Protein 4URF (pdb70)

Nearest PDB structures (foldseek):
  4ure-assembly1_A  TM=1.002E+00  e=5.667E-50  Aromatoleum aromaticum EbN1
  8y83-assembly1_A  TM=9.907E-01  e=4.179E-36  Sphingobacterium siyangense
  5x8h-assembly1_C  TM=9.917E-01  e=5.007E-36  Chryseobacterium sp. CA49
  6ixm-assembly1_B  TM=9.926E-01  e=5.843E-34  Chryseobacterium sp. CA49
  8y83-assembly1_B  TM=9.894E-01  e=8.908E-34  Sphingobacterium siyangense

Foldseek 3Di:
DQQALAEEEFEQCLFFLNLLLQLVCQVNHYAYEFEYQDPVSRVVSVVVSVVVPGHYDYAYDQLLDLVSLVVSQVVSCVRRNAHAEYELEDADQFFQAAPVGQDPVRLCVRLSRLAVSLVSNVVSNLVRQLVPQEHEYEYEAAVLLVDNDHRRPSNSVRSVNSLVVQQVVCVVCVVSHYAYEYEHEYAEPGDVLVPDDPVVQQVSLVLALQSHHHYSNLRSVVSSCRRGCVVRVDHSYYHYSYNCNVVD/DQQALAEEEEEQCLFFLNLLLQLLCQVNHYEYEFEYQDPVSSVVSVCVSVVVPGHYDYAYDQLLDLVSLVVSLVVSCVRRNAHAEYELEDADQFFQAAPVGQDPVRLCVRLSRLAVSLVSNVVSRQVRQLVPQEHEYEYEAAVLLVDNDHRRPSNSVSSVNSLVVQQVVCVVCVVRHYAYEYEHEYAEPTPVLVPDDPVVQQVSLVLALQSHHHYSNLRSVVSSCRRGPVVVVDHSYYHYPYNCNPVD

Organism: Aromatoleum aromaticum (strain DSM 19018 / LMG 30748 / EbN1) (NCBI:txid76114)

Sequence (496 aa):
MLLEGKKTALLVTGAGNGIGRTIALTYAAEGANVVVSSDISDEWGRRETLALIEGKGGKAVFQHADTAHPEDHDELLIAAAKRAFGRLDIACNNAGISGEEFTPTAETTDAQWQRVIGINLSGVFYGVRAQIRAMLETGGGAIVNISSIAGQIGIEGITPYTAAKHGVVGLLTKTTVAWEYGSSKGIRINSSVGPAFINTTLVVQNVPLEETRRRQLEQQMMHALRRRLGETEEVANLVAWLSSDDKASFVTGSYYYAVDGGYLARMLLEGKTALLVTGAGNGIGRTIALLTYAAEGANVVVSSDISDEWGRETLALIEGKGGKAVFQHADTAHPEDHDELLIAAAKRAFGRLDIACNNAGISGEFFTPTAETTDAQWQRVIGINLSGVFYGVRAQIRAMLETGGGAIVNISSIAGQIGIEGITPYTAAKHGVVGLLTKTTVAWEYGSSKGIIRINSSVGPAFINTTLVQNVPLEETRRRQLEQQMHALRRRLGETEEVANLVAWLSSDDKASFVTGSYYYAVDGGYLAR

CATH classification: 3.40.50.720

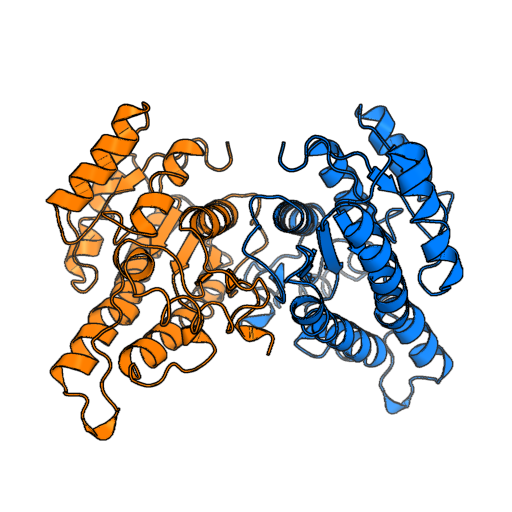Radius of gyration: 22.65 Å; Cα contacts (8 Å, |Δi|>4): 1320; chains: 2; bounding box: 52×59×63 Å

Structure (mmCIF, N/CA/C/O backbone):
data_4URF
#
_entry.id   4URF
#
_cell.length_a   121.500
_cell.length_b   55.100
_cell.length_c   86.300
_cell.angle_alpha   90.00
_cell.angle_beta   134.40
_cell.angle_gamma   90.00
#
_symmetry.space_group_name_H-M   'C 1 2 1'
#
loop_
_entity.id
_entity.type
_entity.pdbx_description
1 polymer 'CYCLOHEXANOL DEHYDROGENASE'
2 non-polymer NICOTINAMIDE-ADENINE-DINUCLEOTIDE
3 non-polymer 'ACETATE ION'
4 non-polymer 3-PYRIDINIUM-1-YLPROPANE-1-SULFONATE
5 non-polymer 'MAGNESIUM ION'
6 non-polymer 'BICARBONATE ION'
7 water water
#
loop_
_atom_site.group_PDB
_atom_site.id
_atom_site.type_symbol
_atom_site.label_atom_id
_atom_site.label_alt_id
_atom_site.label_comp_id
_atom_site.label_asym_id
_atom_site.label_entity_id
_atom_site.label_seq_id
_atom_site.pdbx_PDB_ins_code
_atom_site.Cartn_x
_atom_site.Cartn_y
_atom_site.Cartn_z
_atom_site.occupancy
_atom_site.B_iso_or_equiv
_atom_site.auth_seq_id
_atom_site.auth_comp_id
_atom_site.auth_asym_id
_atom_site.auth_atom_id
_atom_site.pdbx_PDB_model_num
ATOM 1 N N . MET A 1 1 ? -3.061 2.818 25.471 1.00 30.17 1 MET A N 1
ATOM 2 C CA . MET A 1 1 ? -2.241 2.937 24.268 1.00 22.18 1 MET A CA 1
ATOM 3 C C . MET A 1 1 ? -1.108 3.911 24.512 1.00 17.18 1 MET A C 1
ATOM 4 O O . MET A 1 1 ? -1.346 5.058 24.886 1.00 29.64 1 MET A O 1
ATOM 9 N N . LEU A 1 2 ? 0.084 3.492 24.298 1.00 11.60 2 LEU A N 1
ATOM 10 C CA . LEU A 1 2 ? 1.247 4.278 24.497 1.00 11.76 2 LEU A CA 1
ATOM 11 C C . LEU A 1 2 ? 1.448 5.296 23.399 1.00 9.90 2 LEU A C 1
ATOM 12 O O . LEU A 1 2 ? 2.079 6.288 23.683 1.00 10.69 2 LEU A O 1
ATOM 17 N N . LEU A 1 3 ? 1.018 5.005 22.154 1.00 8.10 3 LEU A N 1
ATOM 18 C CA . LEU A 1 3 ? 1.483 5.703 20.995 1.00 7.49 3 LEU A CA 1
ATOM 19 C C . LEU A 1 3 ? 0.325 6.228 20.134 1.00 7.76 3 LEU A C 1
ATOM 20 O O . LEU A 1 3 ? 0.496 6.439 18.933 1.00 8.77 3 LEU A O 1
ATOM 25 N N . GLU A 1 4 ? -0.816 6.491 20.759 1.00 8.60 4 GLU A N 1
ATOM 26 C CA . GLU A 1 4 ? -2.021 6.826 19.972 1.00 9.84 4 GLU A CA 1
ATOM 27 C C . GLU A 1 4 ? -1.763 8.056 19.072 1.00 10.17 4 GLU A C 1
ATOM 28 O O . GLU A 1 4 ? -1.395 9.071 19.579 1.00 11.96 4 GLU A O 1
ATOM 34 N N . GLY A 1 5 ? -1.995 7.906 17.772 1.00 10.72 5 GLY A N 1
ATOM 35 C CA . GLY A 1 5 ? -1.936 9.040 16.892 1.00 12.22 5 GLY A CA 1
ATOM 36 C C . GLY A 1 5 ? -0.556 9.386 16.405 1.00 10.80 5 GLY A C 1
ATOM 37 O O . GLY A 1 5 ? -0.445 10.310 15.585 1.00 14.35 5 GLY A O 1
ATOM 38 N N A LYS A 1 6 ? 0.469 8.710 16.868 0.50 8.55 6 LYS A N 1
ATOM 39 N N B LYS A 1 6 ? 0.483 8.721 16.898 0.50 8.10 6 LYS A N 1
ATOM 40 C CA A LYS A 1 6 ? 1.824 8.967 16.396 0.50 9.02 6 LYS A CA 1
ATOM 41 C CA B LYS A 1 6 ? 1.883 8.923 16.457 0.50 8.36 6 LYS A CA 1
ATOM 42 C C A LYS A 1 6 ? 2.108 8.132 15.149 0.50 8.39 6 LYS A C 1
ATOM 43 C C B LYS A 1 6 ? 2.183 8.105 15.197 0.50 7.37 6 LYS A C 1
ATOM 44 O O A LYS A 1 6 ? 1.478 7.094 14.920 0.50 11.56 6 LYS A O 1
ATOM 45 O O B LYS A 1 6 ? 1.750 6.979 15.076 0.50 10.34 6 LYS A O 1
ATOM 56 N N . THR A 1 7 ? 2.994 8.671 14.321 1.00 7.14 7 THR A N 1
ATOM 57 C CA . THR A 1 7 ? 3.461 7.989 13.147 1.00 7.90 7 THR A CA 1
ATOM 58 C C . THR A 1 7 ? 4.840 7.414 13.342 1.00 7.80 7 THR A C 1
ATOM 59 O O . THR A 1 7 ? 5.770 8.152 13.669 1.00 7.27 7 THR A O 1
ATOM 63 N N . ALA A 1 8 ? 4.969 6.107 13.143 1.00 6.85 8 ALA A N 1
ATOM 64 C CA . ALA A 1 8 ? 6.187 5.367 13.429 1.00 7.29 8 ALA A CA 1
ATOM 65 C C . ALA A 1 8 ? 6.661 4.563 12.233 1.00 7.56 8 ALA A C 1
ATOM 66 O O . ALA A 1 8 ? 5.890 3.798 11.660 1.00 12.90 8 ALA A O 1
ATOM 68 N N A LEU A 1 9 ? 7.947 4.701 11.857 0.50 6.56 9 LEU A N 1
ATOM 69 N N B LEU A 1 9 ? 7.950 4.691 11.939 0.50 6.79 9 LEU A N 1
ATOM 70 C CA A LEU A 1 9 ? 8.527 3.802 10.845 0.50 6.68 9 LEU A CA 1
ATOM 71 C CA B LEU A 1 9 ? 8.620 3.937 10.901 0.50 5.69 9 LEU A CA 1
ATOM 72 C C A LEU A 1 9 ? 9.409 2.775 11.477 0.50 6.10 9 LEU A C 1
ATOM 73 C C B LEU A 1 9 ? 9.333 2.735 11.577 0.50 6.21 9 LEU A C 1
ATOM 74 O O A LEU A 1 9 ? 10.127 3.083 12.473 0.50 5.51 9 LEU A O 1
ATOM 75 O O B LEU A 1 9 ? 9.856 2.882 12.742 0.50 4.93 9 LEU A O 1
ATOM 84 N N . VAL A 1 10 ? 9.431 1.607 10.907 1.00 5.94 10 VAL A N 1
ATOM 85 C CA . VAL A 1 10 ? 10.261 0.483 11.335 1.00 5.76 10 VAL A CA 1
ATOM 86 C C . VAL A 1 10 ? 11.029 -0.031 10.134 1.00 6.12 10 VAL A C 1
ATOM 87 O O . VAL A 1 10 ? 10.415 -0.352 9.096 1.00 6.94 10 VAL A O 1
ATOM 91 N N . THR A 1 11 ? 12.356 -0.133 10.246 1.00 5.38 11 THR A N 1
ATOM 92 C CA . THR A 1 11 ? 13.177 -0.759 9.236 1.00 5.76 11 THR A CA 1
ATOM 93 C C . THR A 1 11 ? 13.265 -2.250 9.539 1.00 5.64 11 THR A C 1
ATOM 94 O O . THR A 1 11 ? 13.240 -2.675 10.709 1.00 5.75 11 THR A O 1
ATOM 98 N N . GLY A 1 12 ? 13.465 -3.084 8.518 1.00 5.76 12 GLY A N 1
ATOM 99 C CA . GLY A 1 12 ? 13.579 -4.505 8.750 1.00 6.42 12 GLY A CA 1
ATOM 100 C C . GLY A 1 12 ? 12.372 -5.096 9.455 1.00 5.88 12 GLY A C 1
ATOM 101 O O . GLY A 1 12 ? 12.477 -6.040 10.250 1.00 6.57 12 GLY A O 1
ATOM 102 N N . ALA A 1 13 ? 11.167 -4.611 9.116 1.00 6.03 13 ALA A N 1
ATOM 103 C CA . ALA A 1 13 ? 9.941 -4.998 9.755 1.00 6.53 13 ALA A CA 1
ATOM 104 C C . ALA A 1 13 ? 9.287 -6.239 9.197 1.00 6.28 13 ALA A C 1
ATOM 105 O O . ALA A 1 13 ? 8.178 -6.616 9.623 1.00 6.51 13 ALA A O 1
ATOM 107 N N . GLY A 1 14 ? 9.927 -6.886 8.234 1.00 6.13 14 GLY A N 1
ATOM 108 C CA . GLY A 1 14 ? 9.335 -8.081 7.597 1.00 5.80 14 GLY A CA 1
ATOM 109 C C . GLY A 1 14 ? 9.394 -9.346 8.408 1.00 6.37 14 GLY A C 1
ATOM 110 O O . GLY A 1 14 ? 8.633 -10.275 8.096 1.00 7.23 14 GLY A O 1
ATOM 111 N N . ASN A 1 15 ? 10.273 -9.426 9.427 1.00 6.04 15 ASN A N 1
ATOM 112 C CA . ASN A 1 15 ? 10.549 -10.679 10.069 1.00 6.49 15 ASN A CA 1
ATOM 113 C C . ASN A 1 15 ? 11.061 -10.370 11.491 1.00 5.64 15 ASN A C 1
ATOM 114 O O . ASN A 1 15 ? 11.511 -9.260 11.762 1.00 5.92 15 ASN A O 1
ATOM 119 N N . GLY A 1 16 ? 11.054 -11.374 12.350 1.00 5.61 16 GLY A N 1
ATOM 120 C CA . GLY A 1 16 ? 11.806 -11.323 13.608 1.00 5.95 16 GLY A CA 1
ATOM 121 C C . GLY A 1 16 ? 11.400 -10.203 14.487 1.00 5.47 16 GLY A C 1
ATOM 122 O O . GLY A 1 16 ? 10.176 -9.883 14.654 1.00 5.66 16 GLY A O 1
ATOM 123 N N . ILE A 1 17 ? 12.371 -9.592 15.170 1.00 5.63 17 ILE A N 1
ATOM 124 C CA . ILE A 1 17 ? 12.098 -8.522 16.113 1.00 5.29 17 ILE A CA 1
ATOM 125 C C . ILE A 1 17 ? 11.395 -7.338 15.433 1.00 5.48 17 ILE A C 1
ATOM 126 O O . ILE A 1 17 ? 10.468 -6.781 16.052 1.00 5.72 17 ILE A O 1
ATOM 131 N N . GLY A 1 18 ? 11.813 -6.982 14.232 1.00 4.92 18 GLY A N 1
ATOM 132 C CA . GLY A 1 18 ? 11.201 -5.863 13.573 1.00 5.30 18 GLY A CA 1
ATOM 133 C C . GLY A 1 18 ? 9.727 -6.030 13.300 1.00 5.52 18 GLY A C 1
ATOM 134 O O . GLY A 1 18 ? 8.924 -5.098 13.415 1.00 5.39 18 GLY A O 1
ATOM 135 N N . ARG A 1 19 ? 9.325 -7.249 12.881 1.00 5.65 19 ARG A N 1
ATOM 136 C CA . ARG A 1 19 ? 7.905 -7.528 12.733 1.00 6.14 19 ARG A CA 1
ATOM 137 C C . ARG A 1 19 ? 7.164 -7.303 14.018 1.00 5.90 19 ARG A C 1
ATOM 138 O O . ARG A 1 19 ? 6.119 -6.641 14.063 1.00 6.01 19 ARG A O 1
ATOM 146 N N . THR A 1 20 ? 7.709 -7.827 15.122 1.00 5.25 20 THR A N 1
ATOM 147 C CA . THR A 1 20 ? 7.032 -7.683 16.406 1.00 5.50 20 THR A CA 1
ATOM 148 C C . THR A 1 20 ? 6.999 -6.201 16.855 1.00 5.61 20 THR A C 1
ATOM 149 O O . THR A 1 20 ? 5.989 -5.744 17.394 1.00 5.84 20 THR A O 1
ATOM 153 N N . ILE A 1 21 ? 8.065 -5.450 16.575 1.00 5.28 21 ILE A N 1
ATOM 154 C CA . ILE A 1 21 ? 8.031 -4.015 16.868 1.00 5.13 21 ILE A CA 1
ATOM 155 C C . ILE A 1 21 ? 6.919 -3.315 16.089 1.00 5.10 21 ILE A C 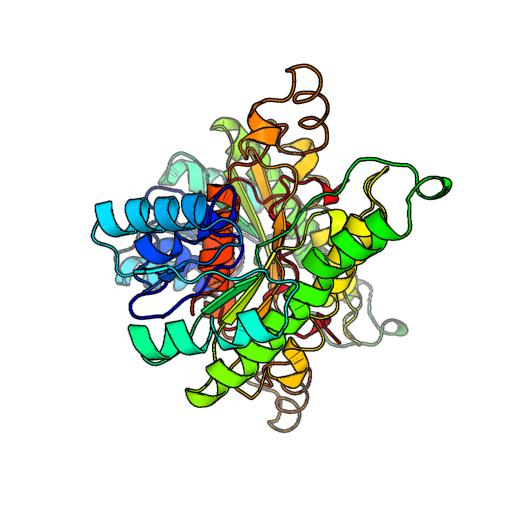1
ATOM 156 O O . ILE A 1 21 ? 6.171 -2.534 16.646 1.00 5.62 21 ILE A O 1
ATOM 161 N N . ALA A 1 22 ? 6.835 -3.609 14.794 1.00 5.51 22 ALA A N 1
ATOM 162 C CA . ALA A 1 22 ? 5.785 -2.983 13.999 1.00 5.41 22 ALA A CA 1
ATOM 163 C C . ALA A 1 22 ? 4.372 -3.339 14.533 1.00 5.64 22 ALA A C 1
ATOM 164 O O . ALA A 1 22 ? 3.517 -2.461 14.609 1.00 6.15 22 ALA A O 1
ATOM 166 N N . LEU A 1 23 ? 4.153 -4.598 14.861 1.00 5.75 23 LEU A N 1
ATOM 167 C CA . LEU A 1 23 ? 2.855 -5.005 15.389 1.00 6.12 23 LEU A CA 1
ATOM 168 C C . LEU A 1 23 ? 2.578 -4.335 16.712 1.00 6.13 23 LEU A C 1
ATOM 169 O O . LEU A 1 23 ? 1.432 -3.963 16.981 1.00 7.41 23 LEU A O 1
ATOM 174 N N . THR A 1 24 ? 3.583 -4.223 17.569 1.00 5.52 24 THR A N 1
ATOM 175 C CA . THR A 1 24 ? 3.416 -3.599 18.870 1.00 5.84 24 THR A CA 1
ATOM 176 C C . THR A 1 24 ? 3.140 -2.117 18.719 1.00 5.78 24 THR A C 1
ATOM 177 O O . THR A 1 24 ? 2.248 -1.583 19.387 1.00 6.82 24 THR A O 1
ATOM 181 N N . TYR A 1 25 ? 3.900 -1.444 17.867 1.00 5.54 25 TYR A N 1
ATOM 182 C CA . TYR A 1 25 ? 3.600 -0.047 17.570 1.00 6.07 25 TYR A CA 1
ATOM 183 C C . TYR A 1 25 ? 2.128 0.133 17.172 1.00 6.09 25 TYR A C 1
ATOM 184 O O . TYR A 1 25 ? 1.437 1.017 17.688 1.00 6.50 25 TYR A O 1
ATOM 193 N N . ALA A 1 26 ? 1.644 -0.721 16.253 1.00 6.43 26 ALA A N 1
ATOM 194 C CA . ALA A 1 26 ? 0.256 -0.606 15.831 1.00 6.84 26 ALA A CA 1
ATOM 195 C C . ALA A 1 26 ? -0.693 -0.879 16.934 1.00 7.97 26 ALA A C 1
ATOM 196 O O . ALA A 1 26 ? -1.711 -0.180 17.092 1.00 8.79 26 ALA A O 1
ATOM 198 N N . ALA A 1 27 ? -0.413 -1.890 17.758 1.00 7.79 27 ALA A N 1
ATOM 199 C CA . ALA A 1 27 ? -1.303 -2.211 18.867 1.00 8.96 27 ALA A CA 1
ATOM 200 C C . ALA A 1 27 ? -1.379 -1.097 19.899 1.00 8.97 27 ALA A C 1
ATOM 201 O O . ALA A 1 27 ? -2.397 -0.934 20.579 1.00 10.42 27 ALA A O 1
ATOM 203 N N . GLU A 1 28 ? -0.328 -0.334 19.996 1.00 7.22 28 GLU A N 1
ATOM 204 C CA . GLU A 1 28 ? -0.226 0.860 20.868 1.00 7.94 28 GLU A CA 1
ATOM 205 C C . GLU A 1 28 ? -0.800 2.112 20.218 1.00 7.95 28 GLU A C 1
ATOM 206 O O . GLU A 1 28 ? -0.706 3.193 20.818 1.00 8.87 28 GLU A O 1
ATOM 212 N N . GLY A 1 29 ? -1.389 1.992 19.045 1.00 7.19 29 GLY A N 1
ATOM 213 C CA . GLY A 1 29 ? -2.126 3.071 18.448 1.00 8.32 29 GLY A CA 1
ATOM 214 C C . GLY A 1 29 ? -1.395 3.884 17.423 1.00 7.64 29 GLY A C 1
ATOM 215 O O . GLY A 1 29 ? -1.955 4.872 16.906 1.00 8.80 29 GLY A O 1
ATOM 216 N N . ALA A 1 30 ? -0.160 3.518 17.090 1.00 6.70 30 ALA A N 1
ATOM 217 C CA . ALA A 1 30 ? 0.590 4.247 16.108 1.00 6.74 30 ALA A CA 1
ATOM 218 C C . ALA A 1 30 ? 0.129 3.931 14.689 1.00 7.46 30 ALA A C 1
ATOM 219 O O . ALA A 1 30 ? -0.280 2.833 14.377 1.00 9.60 30 ALA A O 1
ATOM 221 N N . ASN A 1 31 ? 0.284 4.905 13.821 1.00 8.00 31 ASN A N 1
ATOM 222 C CA . ASN A 1 31 ? 0.253 4.702 12.377 1.00 8.64 31 ASN A CA 1
ATOM 223 C C . ASN A 1 31 ? 1.637 4.196 11.967 1.00 8.62 31 ASN A C 1
ATOM 224 O O . ASN A 1 31 ? 2.588 4.813 12.276 1.00 15.87 31 ASN A O 1
ATOM 229 N N . VAL A 1 32 ? 1.725 3.030 11.329 1.00 7.73 32 VAL A N 1
ATOM 230 C CA . VAL A 1 32 ? 3.038 2.397 11.095 1.00 7.18 32 VAL A CA 1
ATOM 231 C C . VAL A 1 32 ? 3.407 2.429 9.627 1.00 6.83 32 VAL A C 1
ATOM 232 O O . VAL A 1 32 ? 2.636 2.020 8.762 1.00 8.90 32 VAL A O 1
ATOM 236 N N . VAL A 1 33 ? 4.629 2.874 9.364 1.00 7.39 33 VAL A N 1
ATOM 237 C CA . VAL A 1 33 ? 5.260 2.751 8.082 1.00 6.80 33 VAL A CA 1
ATOM 238 C C . VAL A 1 33 ? 6.170 1.538 8.162 1.00 6.69 33 VAL A C 1
ATOM 239 O O . VAL A 1 33 ? 7.256 1.575 8.776 1.00 6.81 33 VAL A O 1
ATOM 243 N N . VAL A 1 34 ? 5.696 0.421 7.624 1.00 6.38 34 VAL A N 1
ATOM 244 C CA . VAL A 1 34 ? 6.434 -0.840 7.551 1.00 6.23 34 VAL A CA 1
ATOM 245 C C . VAL A 1 34 ? 7.441 -0.745 6.449 1.00 6.09 34 VAL A C 1
ATOM 246 O O . VAL A 1 34 ? 7.049 -0.387 5.310 1.00 7.49 34 VAL A O 1
ATOM 250 N N A SER A 1 35 ? 8.719 -1.056 6.665 0.50 5.47 35 SER A N 1
ATOM 251 N N B SER A 1 35 ? 8.658 -1.211 6.666 0.50 6.84 35 SER A N 1
ATOM 252 C CA A SER A 1 35 ? 9.675 -1.169 5.560 0.50 5.85 35 SER A CA 1
ATOM 253 C CA B SER A 1 35 ? 9.622 -1.231 5.611 0.50 7.59 35 SER A CA 1
ATOM 254 C C A SER A 1 35 ? 10.543 -2.396 5.736 0.50 5.92 35 SER A C 1
ATOM 255 C C B SER A 1 35 ? 10.505 -2.458 5.749 0.50 6.82 35 SER A C 1
ATOM 256 O O A SER A 1 35 ? 10.809 -2.823 6.869 0.50 5.85 35 SER A O 1
ATOM 257 O O B SER A 1 35 ? 10.690 -2.992 6.860 0.50 7.58 35 SER A O 1
ATOM 262 N N . ASP A 1 36 ? 11.021 -2.945 4.618 1.00 6.69 36 ASP A N 1
ATOM 263 C CA . ASP A 1 36 ? 11.935 -4.081 4.617 1.00 6.23 36 ASP A CA 1
ATOM 264 C C . ASP A 1 36 ? 12.605 -4.068 3.245 1.00 6.65 36 ASP A C 1
ATOM 265 O O . ASP A 1 36 ? 12.063 -3.528 2.287 1.00 7.54 36 ASP A O 1
ATOM 270 N N . ILE A 1 37 ? 13.708 -4.811 3.150 1.00 6.97 37 ILE A N 1
ATOM 271 C CA . ILE A 1 37 ? 14.327 -5.126 1.866 1.00 7.90 37 ILE A CA 1
ATOM 272 C C . ILE A 1 37 ? 13.500 -6.178 1.129 1.00 7.37 37 ILE A C 1
ATOM 273 O O . ILE A 1 37 ? 13.552 -6.233 -0.112 1.00 9.31 37 ILE A O 1
ATOM 278 N N . SER A 1 38 ? 12.809 -7.055 1.892 1.00 8.12 38 SER A N 1
ATOM 279 C CA . SER A 1 38 ? 11.913 -8.088 1.339 1.00 8.10 38 SER A CA 1
ATOM 280 C C . SER A 1 38 ? 10.504 -7.574 1.259 1.00 8.43 38 SER A C 1
ATOM 281 O O . SER A 1 38 ? 9.842 -7.415 2.280 1.00 8.64 38 SER A O 1
ATOM 284 N N . ASP A 1 39 ? 10.033 -7.297 0.034 1.00 9.09 39 ASP A N 1
ATOM 285 C CA . ASP A 1 39 ? 8.666 -6.806 -0.097 1.00 9.50 39 ASP A CA 1
ATOM 286 C C . ASP A 1 39 ? 7.667 -7.860 0.283 1.00 8.46 39 ASP A C 1
ATOM 287 O O . ASP A 1 39 ? 6.597 -7.523 0.760 1.00 9.01 39 ASP A O 1
ATOM 292 N N . GLU A 1 40 ? 7.965 -9.103 0.000 1.00 8.68 40 GLU A N 1
ATOM 293 C CA . GLU A 1 40 ? 7.020 -10.176 0.386 1.00 8.41 40 GLU A CA 1
ATOM 294 C C . GLU A 1 40 ? 6.809 -10.216 1.875 1.00 7.31 40 GLU A C 1
ATOM 295 O O . GLU A 1 40 ? 5.679 -10.262 2.401 1.00 8.26 40 GLU A O 1
ATOM 301 N N . TRP A 1 41 ? 7.910 -10.235 2.627 1.00 6.99 41 TRP A N 1
ATOM 302 C CA . TRP A 1 41 ? 7.813 -10.220 4.082 1.00 6.46 41 TRP A CA 1
ATOM 303 C C . TRP A 1 41 ? 7.204 -8.922 4.606 1.00 6.61 41 TRP A C 1
ATOM 304 O O . TRP A 1 41 ? 6.344 -8.946 5.524 1.00 6.60 41 TRP A O 1
ATOM 315 N N . GLY A 1 42 ? 7.633 -7.797 4.056 1.00 6.74 42 GLY A N 1
ATOM 316 C CA . GLY A 1 42 ? 7.077 -6.523 4.524 1.00 6.76 42 GLY A CA 1
ATOM 317 C C . GLY A 1 42 ? 5.605 -6.334 4.274 1.00 6.05 42 GLY A C 1
ATOM 318 O O . GLY A 1 42 ? 4.911 -5.855 5.111 1.00 6.84 42 GLY A O 1
ATOM 319 N N A ARG A 1 43 ? 5.174 -6.783 3.081 0.50 6.56 43 ARG A N 1
ATOM 320 N N B ARG A 1 43 ? 5.116 -6.740 3.110 0.50 6.49 43 ARG A N 1
ATOM 321 C CA A ARG A 1 43 ? 3.753 -6.783 2.738 0.50 5.92 43 ARG A CA 1
ATOM 322 C CA B ARG A 1 43 ? 3.683 -6.610 2.904 0.50 7.21 43 ARG A CA 1
ATOM 323 C C A ARG A 1 43 ? 2.949 -7.608 3.708 0.50 6.10 43 ARG A C 1
ATOM 324 C C B ARG A 1 43 ? 2.902 -7.608 3.731 0.50 6.67 43 ARG A C 1
ATOM 325 O O A ARG A 1 43 ? 1.810 -7.249 4.070 0.50 6.58 43 ARG A O 1
ATOM 326 O O B ARG A 1 43 ? 1.719 -7.351 4.032 0.50 6.80 43 ARG A O 1
ATOM 341 N N . GLU A 1 44 ? 3.503 -8.754 4.114 1.00 6.33 44 GLU A N 1
ATOM 342 C CA . GLU A 1 44 ? 2.795 -9.589 5.062 1.00 6.67 44 GLU A CA 1
ATOM 343 C C . GLU A 1 44 ? 2.720 -8.940 6.454 1.00 6.41 44 GLU A C 1
ATOM 344 O O . GLU A 1 44 ? 1.708 -9.063 7.151 1.00 7.27 44 GLU A O 1
ATOM 350 N N . THR A 1 45 ? 3.787 -8.235 6.868 1.00 6.08 45 THR A N 1
ATOM 351 C CA . THR A 1 45 ? 3.683 -7.478 8.123 1.00 6.14 45 THR A CA 1
ATOM 352 C C . THR A 1 45 ? 2.579 -6.450 8.037 1.00 6.28 45 THR A C 1
ATOM 353 O O . THR A 1 45 ? 1.802 -6.287 8.954 1.00 6.75 45 THR A O 1
ATOM 357 N N . LEU A 1 46 ? 2.515 -5.737 6.906 1.00 6.07 46 LEU A N 1
ATOM 358 C CA . LEU A 1 46 ? 1.410 -4.767 6.683 1.00 6.91 46 LEU A CA 1
ATOM 359 C C . LEU A 1 46 ? 0.067 -5.444 6.802 1.00 6.88 46 LEU A C 1
ATOM 360 O O . LEU A 1 46 ? -0.825 -4.954 7.501 1.00 7.47 46 LEU A O 1
ATOM 365 N N . ALA A 1 47 ? -0.106 -6.590 6.158 1.00 7.55 47 ALA A N 1
ATOM 366 C CA . ALA A 1 47 ? -1.391 -7.275 6.173 1.00 8.30 47 ALA A CA 1
ATOM 367 C C . ALA A 1 47 ? -1.745 -7.773 7.564 1.00 8.20 47 ALA A C 1
ATOM 368 O O . ALA A 1 47 ? -2.938 -7.733 7.976 1.00 9.12 47 ALA A O 1
ATOM 370 N N . LEU A 1 48 ? -0.759 -8.198 8.325 1.00 7.60 48 LEU A N 1
ATOM 371 C CA . LEU A 1 48 ? -0.954 -8.569 9.704 1.00 8.11 48 LEU A CA 1
ATOM 372 C C . LEU A 1 48 ? -1.518 -7.398 10.519 1.00 7.72 48 LEU A C 1
ATOM 373 O O . LEU A 1 48 ? -2.514 -7.534 11.252 1.00 9.32 48 LEU A O 1
ATOM 378 N N . ILE A 1 49 ? -0.903 -6.223 10.355 1.00 7.32 49 ILE A N 1
ATOM 379 C CA . ILE A 1 49 ? -1.388 -5.049 11.066 1.00 7.48 49 ILE A CA 1
ATOM 380 C C . ILE A 1 49 ? -2.775 -4.725 10.664 1.00 8.77 49 ILE A C 1
ATOM 381 O O . ILE A 1 49 ? -3.645 -4.461 11.505 1.00 10.68 49 ILE A O 1
ATOM 386 N N . GLU A 1 50 ? -3.048 -4.660 9.354 1.00 9.16 50 GLU A N 1
ATOM 387 C CA . GLU A 1 50 ? -4.360 -4.294 8.900 1.00 10.50 50 GLU A CA 1
ATOM 388 C C . GLU A 1 50 ? -5.437 -5.277 9.336 1.00 10.36 50 GLU A C 1
ATOM 389 O O . GLU A 1 50 ? -6.567 -4.836 9.667 1.00 15.78 50 GLU A O 1
ATOM 395 N N . GLY A 1 51 ? -5.086 -6.559 9.385 1.00 10.81 51 GLY A N 1
ATOM 396 C CA . GLY A 1 51 ? -6.080 -7.612 9.793 1.00 12.25 51 GLY A CA 1
ATOM 397 C C . GLY A 1 51 ? -6.437 -7.609 11.257 1.00 12.70 51 GLY A C 1
ATOM 398 O O . GLY A 1 51 ? -7.478 -8.111 11.650 1.00 14.63 51 GLY A O 1
ATOM 399 N N . LYS A 1 52 ? -5.613 -6.915 12.045 1.00 13.77 52 LYS A N 1
ATOM 400 C CA . LYS A 1 52 ? -5.767 -6.700 13.479 1.00 17.70 52 LYS A CA 1
ATOM 401 C C . LYS A 1 52 ? -6.390 -5.292 13.712 1.00 21.90 52 LYS A C 1
ATOM 402 O O . LYS A 1 52 ? -6.572 -4.853 14.838 1.00 29.65 52 LYS A O 1
ATOM 408 N N . GLY A 1 53 ? -6.778 -4.599 12.661 1.00 19.36 53 GLY A N 1
ATOM 409 C CA . GLY A 1 53 ? -7.403 -3.305 12.794 1.00 20.98 53 GLY A CA 1
ATOM 410 C C . GLY A 1 53 ? -6.531 -2.091 12.871 1.00 19.66 53 GLY A C 1
ATOM 411 O O . GLY A 1 53 ? -6.995 -0.951 13.156 1.00 26.75 53 GLY A O 1
ATOM 412 N N . GLY A 1 54 ? -5.220 -2.277 12.624 1.00 15.72 54 GLY A N 1
ATOM 413 C CA . GLY A 1 54 ? -4.300 -1.138 12.692 1.00 15.42 54 GLY A CA 1
ATOM 414 C C . GLY A 1 54 ? -4.155 -0.369 11.390 1.00 15.45 54 GLY A C 1
ATOM 415 O O . GLY A 1 54 ? -4.681 -0.752 10.343 1.00 16.49 54 GLY A O 1
ATOM 416 N N . LYS A 1 55 ? -3.492 0.788 11.501 1.00 17.33 55 LYS A N 1
ATOM 417 C CA . LYS A 1 55 ? -3.291 1.735 10.392 1.00 16.14 55 LYS A CA 1
ATOM 418 C C . LYS A 1 55 ? -1.814 1.674 9.962 1.00 13.15 55 LYS A C 1
ATOM 419 O O . LYS A 1 55 ? -0.912 1.897 10.795 1.00 13.87 55 LYS A O 1
ATOM 425 N N . ALA A 1 56 ? -1.595 1.400 8.709 1.00 11.69 56 ALA A N 1
ATOM 426 C CA . ALA A 1 56 ? -0.202 1.212 8.247 1.00 9.91 56 ALA A CA 1
ATOM 427 C C . ALA A 1 56 ? -0.094 1.277 6.729 1.00 8.27 56 ALA A C 1
ATOM 428 O O . ALA A 1 56 ? -1.093 1.144 5.986 1.00 10.62 56 ALA A O 1
ATOM 430 N N . VAL A 1 57 ? 1.138 1.451 6.228 1.00 7.77 57 VAL A N 1
ATOM 431 C CA . VAL A 1 57 ? 1.502 1.356 4.838 1.00 8.71 57 VAL A CA 1
ATOM 432 C C . VAL A 1 57 ? 2.830 0.605 4.762 1.00 7.93 57 VAL A C 1
ATOM 433 O O . VAL A 1 57 ? 3.542 0.483 5.780 1.00 9.41 57 VAL A O 1
ATOM 437 N N . PHE A 1 58 ? 3.185 0.132 3.583 1.00 8.32 58 PHE A N 1
ATOM 438 C CA . PHE A 1 58 ? 4.483 -0.481 3.323 1.00 8.09 58 PHE A CA 1
ATOM 439 C C . PHE A 1 58 ? 5.262 0.356 2.350 1.00 8.65 58 PHE A C 1
ATOM 440 O O . PHE A 1 58 ? 4.706 0.799 1.326 1.00 10.12 58 PHE A O 1
ATOM 448 N N . GLN A 1 59 ? 6.562 0.461 2.588 1.00 7.40 59 GLN A N 1
ATOM 449 C CA . GLN A 1 59 ? 7.490 1.033 1.628 1.00 7.86 59 GLN A CA 1
ATOM 450 C C . GLN A 1 59 ? 8.775 0.243 1.635 1.00 7.93 59 GLN A C 1
ATOM 451 O O . GLN A 1 59 ? 9.403 0.056 2.686 1.00 8.32 59 GLN A O 1
ATOM 457 N N . HIS A 1 60 ? 9.209 -0.221 0.467 1.00 8.42 60 HIS A N 1
ATOM 458 C CA . HIS A 1 60 ? 10.495 -0.852 0.338 1.00 8.32 60 HIS A CA 1
ATOM 459 C C . HIS A 1 60 ? 11.645 -0.007 0.801 1.00 7.73 60 HIS A C 1
ATOM 460 O O . HIS A 1 60 ? 11.727 1.154 0.450 1.00 9.32 60 HIS A O 1
ATOM 467 N N . ALA A 1 61 ? 12.588 -0.612 1.501 1.00 7.60 61 ALA A N 1
ATOM 468 C CA . ALA A 1 61 ? 13.838 0.029 1.704 1.00 7.83 61 ALA A CA 1
ATOM 469 C C . ALA A 1 61 ? 14.936 -0.933 2.081 1.00 8.04 61 ALA A C 1
ATOM 470 O O . ALA A 1 61 ? 14.796 -1.706 3.040 1.00 8.73 61 ALA A O 1
ATOM 472 N N . ASP A 1 62 ? 16.049 -0.844 1.335 1.00 8.07 62 ASP A N 1
ATOM 473 C CA . ASP A 1 62 ? 17.345 -1.430 1.701 1.00 7.92 62 ASP A CA 1
ATOM 474 C C . ASP A 1 62 ? 18.063 -0.372 2.511 1.00 7.60 62 ASP A C 1
ATOM 475 O O . ASP A 1 62 ? 18.418 0.663 1.978 1.00 8.49 62 ASP A O 1
ATOM 480 N N . THR A 1 63 ? 18.231 -0.607 3.823 1.00 6.57 63 THR A N 1
ATOM 481 C CA . THR A 1 63 ? 18.788 0.444 4.641 1.00 6.60 63 THR A CA 1
ATOM 482 C C . THR A 1 63 ? 20.214 0.846 4.281 1.00 7.52 63 THR A C 1
ATOM 483 O O . THR A 1 63 ? 20.671 1.916 4.671 1.00 7.56 63 THR A O 1
ATOM 487 N N . ALA A 1 64 ? 20.932 -0.015 3.587 1.00 7.54 64 ALA A N 1
ATOM 488 C CA . ALA A 1 64 ? 22.288 0.265 3.153 1.00 9.06 64 ALA A CA 1
ATOM 489 C C . ALA A 1 64 ? 22.342 1.345 2.058 1.00 9.59 64 ALA A C 1
ATOM 490 O O . ALA A 1 64 ? 23.440 1.804 1.718 1.00 11.45 64 ALA A O 1
ATOM 492 N N . HIS A 1 65 ? 21.228 1.636 1.407 1.00 11.38 65 HIS A N 1
ATOM 493 C CA . HIS A 1 65 ? 21.155 2.566 0.275 1.00 14.14 65 HIS A CA 1
ATOM 494 C C . HIS A 1 65 ? 20.559 3.898 0.760 1.00 13.47 65 HIS A C 1
ATOM 495 O O . HIS A 1 65 ? 19.379 3.976 1.110 1.00 12.91 65 HIS A O 1
ATOM 502 N N . PRO A 1 66 ? 21.387 4.969 0.839 1.00 15.03 66 PRO A N 1
ATOM 503 C CA . PRO A 1 66 ? 20.848 6.249 1.292 1.00 20.32 66 PRO A CA 1
ATOM 504 C C . PRO A 1 66 ? 19.568 6.718 0.625 1.00 18.84 66 PRO A C 1
ATOM 505 O O . PRO A 1 66 ? 18.676 7.191 1.341 1.00 21.81 66 PRO A O 1
ATOM 509 N N . GLU A 1 67 ? 19.441 6.540 -0.693 1.00 17.19 67 GLU A N 1
ATOM 510 C CA . GLU A 1 67 ? 18.272 7.005 -1.405 1.00 17.91 67 GLU A CA 1
ATOM 511 C C . GLU A 1 67 ? 16.993 6.337 -0.922 1.00 14.90 67 GLU A C 1
ATOM 512 O O . GLU A 1 67 ? 15.916 6.977 -0.914 1.00 17.74 67 GLU A O 1
ATOM 518 N N . ASP A 1 68 ? 17.083 5.109 -0.440 1.00 11.36 68 ASP A N 1
ATOM 519 C CA . ASP A 1 68 ? 15.893 4.420 0.064 1.00 10.87 68 ASP A CA 1
ATOM 520 C C . ASP A 1 68 ? 15.305 5.105 1.279 1.00 9.99 68 ASP A C 1
ATOM 521 O O . ASP A 1 68 ? 14.077 5.077 1.465 1.00 10.31 68 ASP A O 1
ATOM 526 N N . HIS A 1 69 ? 16.143 5.695 2.103 1.00 8.91 69 HIS A N 1
ATOM 527 C CA . HIS A 1 69 ? 15.648 6.409 3.272 1.00 8.63 69 HIS A CA 1
ATOM 528 C C . HIS A 1 69 ? 14.780 7.605 2.911 1.00 9.39 69 HIS A C 1
ATOM 529 O O . HIS A 1 69 ? 13.874 7.930 3.598 1.00 10.43 69 HIS A O 1
ATOM 536 N N . ASP A 1 70 ? 15.163 8.304 1.851 1.00 10.90 70 ASP A N 1
ATOM 537 C CA . ASP A 1 70 ? 14.321 9.425 1.340 1.00 11.59 70 ASP A CA 1
ATOM 538 C C . ASP A 1 70 ? 12.938 8.980 0.994 1.00 11.46 70 ASP A C 1
ATOM 539 O O . ASP A 1 70 ? 11.961 9.644 1.266 1.00 12.41 70 ASP A O 1
ATOM 544 N N . GLU A 1 71 ? 12.888 7.800 0.374 1.00 11.95 71 GLU A N 1
ATOM 545 C CA . GLU A 1 71 ? 11.624 7.245 -0.046 1.00 13.58 71 GLU A CA 1
ATOM 546 C C . GLU A 1 71 ? 10.782 6.859 1.163 1.00 11.40 71 GLU A C 1
ATOM 547 O O . GLU A 1 71 ? 9.564 6.992 1.182 1.00 12.24 71 GLU A O 1
ATOM 553 N N A LEU A 1 72 ? 11.427 6.344 2.238 0.50 10.77 72 LEU A N 1
ATOM 554 N N B LEU A 1 72 ? 11.457 6.441 2.180 0.50 11.82 72 LEU A N 1
ATOM 555 C CA A LEU A 1 72 ? 10.715 6.082 3.530 0.50 10.37 72 LEU A CA 1
ATOM 556 C CA B LEU A 1 72 ? 10.789 5.991 3.313 0.50 11.41 72 LEU A CA 1
ATOM 557 C C A LEU A 1 72 ? 10.092 7.325 4.075 0.50 9.71 72 LEU A C 1
ATOM 558 C C B LEU A 1 72 ? 10.191 7.224 4.137 0.50 11.54 72 LEU A C 1
ATOM 559 O O A LEU A 1 72 ? 8.913 7.340 4.420 0.50 11.23 72 LEU A O 1
ATOM 560 O O B LEU A 1 72 ? 9.055 7.164 4.670 0.50 11.70 72 LEU A O 1
ATOM 569 N N . ILE A 1 73 ? 10.916 8.352 4.178 1.00 9.41 73 ILE A N 1
ATOM 570 C CA . ILE A 1 73 ? 10.407 9.570 4.775 1.00 10.57 73 ILE A CA 1
ATOM 571 C C . ILE A 1 73 ? 9.258 10.070 3.909 1.00 10.77 73 ILE A C 1
ATOM 572 O O . ILE A 1 73 ? 8.222 10.510 4.447 1.00 10.80 73 ILE A O 1
ATOM 577 N N . ALA A 1 74 ? 9.439 10.081 2.597 1.00 9.61 74 ALA A N 1
ATOM 578 C CA . ALA A 1 74 ? 8.354 10.572 1.736 1.00 10.39 74 ALA A CA 1
ATOM 579 C C . ALA A 1 74 ? 7.090 9.759 1.927 1.00 10.23 74 ALA A C 1
ATOM 580 O O . ALA A 1 74 ? 5.984 10.333 1.936 1.00 11.59 74 ALA A O 1
ATOM 582 N N . ALA A 1 75 ? 7.202 8.471 2.116 1.00 10.18 75 ALA A N 1
ATOM 583 C CA . ALA A 1 75 ? 6.046 7.604 2.297 1.00 11.29 75 ALA A CA 1
ATOM 584 C C . ALA A 1 75 ? 5.361 7.941 3.601 1.00 11.04 75 ALA A C 1
ATOM 585 O O . ALA A 1 75 ? 4.154 7.893 3.649 1.00 11.36 75 ALA A O 1
ATOM 587 N N . ALA A 1 76 ? 6.134 8.159 4.654 1.00 10.07 76 ALA A N 1
ATOM 588 C CA . ALA A 1 76 ? 5.574 8.548 5.929 1.00 11.16 76 ALA A CA 1
ATOM 589 C C . ALA A 1 76 ? 4.746 9.814 5.801 1.00 11.80 76 ALA A C 1
ATOM 590 O O . ALA A 1 76 ? 3.612 9.937 6.358 1.00 11.28 76 ALA A O 1
ATOM 592 N N . LYS A 1 77 ? 5.340 10.824 5.169 1.00 11.39 77 LYS A N 1
ATOM 593 C CA . LYS A 1 77 ? 4.624 12.073 5.040 1.00 12.32 77 LYS A CA 1
ATOM 594 C C . LYS A 1 77 ? 3.396 11.963 4.158 1.00 11.81 77 LYS A C 1
ATOM 595 O O . LYS A 1 77 ? 2.390 12.583 4.430 1.00 12.32 77 LYS A O 1
ATOM 601 N N . ARG A 1 78 ? 3.510 11.195 3.073 1.00 11.05 78 ARG A N 1
ATOM 602 C CA . ARG A 1 78 ? 2.396 11.053 2.172 1.00 10.56 78 ARG A CA 1
ATOM 603 C C . ARG A 1 78 ? 1.229 10.387 2.854 1.00 10.63 78 ARG A C 1
ATOM 604 O O . ARG A 1 78 ? 0.081 10.818 2.691 1.00 12.55 78 ARG A O 1
ATOM 612 N N . ALA A 1 79 ? 1.478 9.339 3.612 1.00 9.21 79 ALA A N 1
ATOM 613 C CA . ALA A 1 79 ? 0.358 8.616 4.291 1.00 9.65 79 ALA A CA 1
ATOM 614 C C . ALA A 1 79 ? -0.191 9.342 5.504 1.00 9.85 79 ALA A C 1
ATOM 615 O O . ALA A 1 79 ? -1.395 9.347 5.718 1.00 13.20 79 ALA A O 1
ATOM 617 N N . PHE A 1 80 ? 0.706 9.869 6.333 1.00 9.67 80 PHE A N 1
ATOM 618 C CA . PHE A 1 80 ? 0.441 10.280 7.674 1.00 10.41 80 PHE A CA 1
ATOM 619 C C . PHE A 1 80 ? 0.853 11.697 8.040 1.00 11.44 80 PHE A C 1
ATOM 620 O O . PHE A 1 80 ? 0.690 12.093 9.172 1.00 19.96 80 PHE A O 1
ATOM 628 N N . GLY A 1 81 ? 1.448 12.413 7.129 1.00 10.85 81 GLY A N 1
ATOM 629 C CA . GLY A 1 81 ? 1.742 13.825 7.346 1.00 13.19 81 GLY A CA 1
ATOM 630 C C . GLY A 1 81 ? 2.994 14.225 8.028 1.00 9.63 81 GLY A C 1
ATOM 631 O O . GLY A 1 81 ? 3.501 15.251 7.770 1.00 12.08 81 GLY A O 1
ATOM 632 N N . ARG A 1 82 ? 3.515 13.392 8.930 1.00 10.65 82 ARG A N 1
ATOM 633 C CA . ARG A 1 82 ? 4.688 13.693 9.720 1.00 9.01 82 ARG A CA 1
ATOM 634 C C . ARG A 1 82 ? 5.305 12.386 10.154 1.00 9.21 82 ARG A C 1
ATOM 635 O O . ARG A 1 82 ? 4.636 11.353 10.168 1.00 12.25 82 ARG A O 1
ATOM 643 N N . LEU A 1 83 ? 6.512 12.458 10.646 1.00 8.44 83 LEU A N 1
ATOM 644 C CA . LEU A 1 83 ? 7.198 11.317 11.291 1.00 7.88 83 LEU A CA 1
ATOM 645 C C . LEU A 1 83 ? 7.457 11.662 12.752 1.00 7.95 83 LEU A C 1
ATOM 646 O O . LEU A 1 83 ? 8.108 12.664 13.049 1.00 8.90 83 LEU A O 1
ATOM 651 N N . ASP A 1 84 ? 6.915 10.841 13.644 1.00 7.08 84 ASP A N 1
ATOM 652 C CA . ASP A 1 84 ? 7.108 11.004 15.102 1.00 6.26 84 ASP A CA 1
ATOM 653 C C . ASP A 1 84 ? 8.117 10.063 15.700 1.00 5.96 84 ASP A C 1
ATOM 654 O O . ASP A 1 84 ? 8.754 10.451 16.693 1.00 6.90 84 ASP A O 1
ATOM 659 N N . ILE A 1 85 ? 8.203 8.848 15.168 1.00 5.44 85 ILE A N 1
ATOM 660 C CA . ILE A 1 85 ? 8.978 7.766 15.755 1.00 6.13 85 ILE A CA 1
ATOM 661 C C . ILE A 1 85 ? 9.671 7.041 14.648 1.00 5.77 85 ILE A C 1
ATOM 662 O O . ILE A 1 85 ? 9.083 6.799 13.578 1.00 6.21 85 ILE A O 1
ATOM 667 N N . ALA A 1 86 ? 10.907 6.600 14.888 1.00 5.61 86 ALA A N 1
ATOM 668 C CA . ALA A 1 86 ? 11.572 5.723 13.933 1.00 5.79 86 ALA A CA 1
ATOM 669 C C . ALA A 1 86 ? 12.366 4.670 14.688 1.00 5.34 86 ALA A C 1
ATOM 670 O O . ALA A 1 86 ? 13.087 5.006 15.651 1.00 6.38 86 ALA A O 1
ATOM 672 N N . CYS A 1 87 ? 12.289 3.425 14.223 1.00 5.23 87 CYS A N 1
ATOM 673 C CA . CYS A 1 87 ? 13.064 2.324 14.792 1.00 5.63 87 CYS A CA 1
ATOM 674 C C . CYS A 1 87 ? 13.956 1.755 13.719 1.00 5.24 87 CYS A C 1
ATOM 675 O O . CYS A 1 87 ? 13.484 1.194 12.706 1.00 5.67 87 CYS A O 1
ATOM 678 N N . ASN A 1 88 ? 15.285 1.903 13.923 1.00 4.84 88 ASN A N 1
ATOM 679 C CA . ASN A 1 88 ? 16.293 1.385 13.012 1.00 4.73 88 ASN A CA 1
ATOM 680 C C . ASN A 1 88 ? 16.689 -0.011 13.448 1.00 4.75 88 ASN A C 1
ATOM 681 O O . ASN A 1 88 ? 17.623 -0.207 14.272 1.00 5.37 88 ASN A O 1
ATOM 686 N N . ASN A 1 89 ? 15.905 -0.975 12.972 1.00 5.03 89 ASN A N 1
ATOM 687 C CA . ASN A 1 89 ? 15.981 -2.363 13.370 1.00 5.21 89 ASN A CA 1
ATOM 688 C C . ASN A 1 89 ? 16.671 -3.269 12.405 1.00 5.00 89 ASN A C 1
ATOM 689 O O . ASN A 1 89 ? 17.331 -4.252 12.788 1.00 5.77 89 ASN A O 1
ATOM 694 N N . ALA A 1 90 ? 16.580 -3.033 11.084 1.00 4.98 90 ALA A N 1
ATOM 695 C CA . ALA A 1 90 ? 17.147 -3.917 10.122 1.00 5.97 90 ALA A CA 1
ATOM 696 C C . ALA A 1 90 ? 18.611 -4.223 10.476 1.00 5.68 90 ALA A C 1
ATOM 697 O O . ALA A 1 90 ? 19.421 -3.304 10.698 1.00 6.04 90 ALA A O 1
ATOM 699 N N . GLY A 1 91 ? 19.006 -5.478 10.416 1.00 5.49 91 GLY A N 1
ATOM 700 C CA . GLY A 1 91 ? 20.361 -5.846 10.690 1.00 5.65 91 GLY A CA 1
ATOM 701 C C . GLY A 1 91 ? 20.571 -7.331 10.434 1.00 6.46 91 GLY A C 1
ATOM 702 O O . GLY A 1 91 ? 19.597 -8.093 10.371 1.00 7.53 91 GLY A O 1
ATOM 703 N N . ILE A 1 92 ? 21.848 -7.693 10.26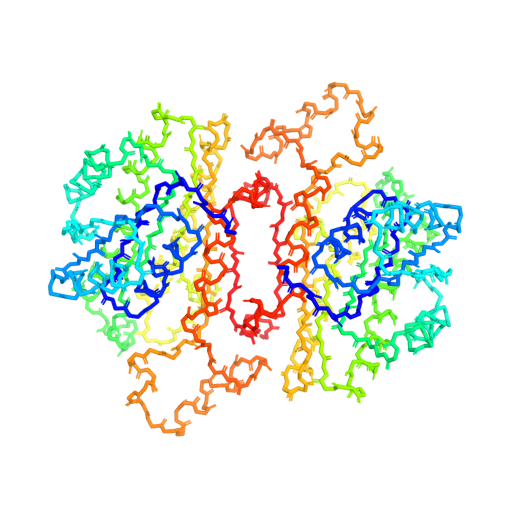7 1.00 6.36 92 ILE A N 1
ATOM 704 C CA . ILE A 1 92 ? 22.255 -9.040 10.006 1.00 7.07 92 ILE A CA 1
ATOM 705 C C . ILE A 1 92 ? 23.359 -9.426 10.964 1.00 6.60 92 ILE A C 1
ATOM 706 O O . ILE A 1 92 ? 24.104 -8.566 11.472 1.00 7.17 92 ILE A O 1
ATOM 711 N N . SER A 1 93 ? 23.588 -10.726 11.204 1.00 7.50 93 SER A N 1
ATOM 712 C CA . SER A 1 93 ? 24.665 -11.148 12.092 1.00 8.54 93 SER A CA 1
ATOM 713 C C . SER A 1 93 ? 26.000 -11.216 11.381 1.00 7.02 93 SER A C 1
ATOM 714 O O . SER A 1 93 ? 27.055 -11.042 12.005 1.00 8.21 93 SER A O 1
ATOM 717 N N . GLY A 1 94 ? 25.966 -11.521 10.064 1.00 7.54 94 GLY A N 1
ATOM 718 C CA . GLY A 1 94 ? 27.144 -12.047 9.422 1.00 8.21 94 GLY A CA 1
ATOM 719 C C . GLY A 1 94 ? 27.353 -13.516 9.727 1.00 8.18 94 GLY A C 1
ATOM 720 O O . GLY A 1 94 ? 26.689 -14.084 10.585 1.00 11.12 94 GLY A O 1
ATOM 721 N N A GLU A 1 95 ? 28.253 -14.086 8.950 0.50 8.12 95 GLU A N 1
ATOM 722 N N B GLU A 1 95 ? 28.300 -14.143 9.063 0.50 11.47 95 GLU A N 1
ATOM 723 C CA A GLU A 1 95 ? 28.767 -15.439 9.207 0.50 9.23 95 GLU A CA 1
ATOM 724 C CA B GLU A 1 95 ? 28.650 -15.546 9.380 0.50 12.39 95 GLU A CA 1
ATOM 725 C C A GLU A 1 95 ? 29.700 -15.427 10.444 0.50 8.50 95 GLU A C 1
ATOM 726 C C B GLU A 1 95 ? 29.803 -15.541 10.341 0.50 10.37 95 GLU A C 1
ATOM 727 O O A GLU A 1 95 ? 30.363 -14.415 10.711 0.50 7.89 95 GLU A O 1
ATOM 728 O O B GLU A 1 95 ? 30.720 -14.718 10.254 0.50 11.89 95 GLU A O 1
ATOM 739 N N . PHE A 1 96 ? 29.799 -16.536 11.187 1.00 10.25 96 PHE A N 1
ATOM 740 C CA . PHE A 1 96 ? 30.793 -16.673 12.226 1.00 10.24 96 PHE A CA 1
ATOM 741 C C . PHE A 1 96 ? 32.122 -17.058 11.595 1.00 9.03 96 PHE A C 1
ATOM 742 O O . PHE A 1 96 ? 32.234 -18.155 11.022 1.00 11.96 96 PHE A O 1
ATOM 750 N N . THR A 1 97 ? 33.113 -16.203 11.718 1.00 7.39 97 THR A N 1
ATOM 751 C CA . THR A 1 97 ? 34.421 -16.330 11.062 1.00 8.26 97 THR A CA 1
ATOM 752 C C . THR A 1 97 ? 35.459 -15.643 11.936 1.00 7.54 97 THR A C 1
ATOM 753 O O . THR A 1 97 ? 35.255 -14.463 12.240 1.00 8.03 97 THR A O 1
ATOM 757 N N . PRO A 1 98 ? 36.580 -16.263 12.291 1.00 7.60 98 PRO A N 1
ATOM 758 C CA . PRO A 1 98 ? 37.567 -15.568 13.089 1.00 8.32 98 PRO A CA 1
ATOM 759 C C . PRO A 1 98 ? 38.050 -14.332 12.349 1.00 6.74 98 PRO A C 1
ATOM 760 O O . PRO A 1 98 ? 38.084 -14.304 11.101 1.00 6.64 98 PRO A O 1
ATOM 764 N N . THR A 1 99 ? 38.500 -13.327 13.099 1.00 6.37 99 THR A N 1
ATOM 765 C CA . THR A 1 99 ? 38.888 -12.055 12.452 1.00 6.15 99 THR A CA 1
ATOM 766 C C . THR A 1 99 ? 39.914 -12.232 11.350 1.00 6.40 99 THR A C 1
ATOM 767 O O . THR A 1 99 ? 39.828 -11.585 10.311 1.00 7.50 99 THR A O 1
ATOM 771 N N . ALA A 1 100 ? 40.936 -13.052 11.595 1.00 7.11 100 ALA A N 1
ATOM 772 C CA . ALA A 1 100 ? 42.010 -13.173 10.620 1.00 8.67 100 ALA A CA 1
ATOM 773 C C . ALA A 1 100 ? 41.553 -13.739 9.278 1.00 7.96 100 ALA A C 1
ATOM 774 O O . ALA A 1 100 ? 42.233 -13.601 8.293 1.00 10.26 100 ALA A O 1
ATOM 776 N N . GLU A 1 101 ? 40.419 -14.420 9.293 1.00 7.93 101 GLU A N 1
ATOM 777 C CA . GLU A 1 101 ? 39.847 -15.032 8.104 1.00 8.59 101 GLU A CA 1
ATOM 778 C C . GLU A 1 101 ? 38.624 -14.318 7.553 1.00 8.16 101 GLU A C 1
ATOM 779 O O . GLU A 1 101 ? 38.036 -14.741 6.572 1.00 9.90 101 GLU A O 1
ATOM 785 N N . THR A 1 102 ? 38.251 -13.185 8.170 1.00 6.80 102 THR A N 1
ATOM 786 C CA . THR A 1 102 ? 37.081 -12.421 7.720 1.00 6.65 102 THR A CA 1
ATOM 787 C C . THR A 1 102 ? 37.443 -11.626 6.497 1.00 6.65 102 THR A C 1
ATOM 788 O O . THR A 1 102 ? 38.433 -10.916 6.489 1.00 8.22 102 THR A O 1
ATOM 792 N N . THR A 1 103 ? 36.661 -11.792 5.430 1.00 6.29 103 THR A N 1
ATOM 793 C CA . THR A 1 103 ? 36.970 -11.154 4.205 1.00 6.55 103 THR A CA 1
ATOM 794 C C . THR A 1 103 ? 36.504 -9.681 4.156 1.00 6.39 103 THR A C 1
ATOM 795 O O . THR A 1 103 ? 35.679 -9.240 4.965 1.00 6.63 103 THR A O 1
ATOM 799 N N . ASP A 1 104 ? 37.054 -8.964 3.179 1.00 6.65 104 ASP A N 1
ATOM 800 C CA . ASP A 1 104 ? 36.598 -7.574 2.958 1.00 6.83 104 ASP A CA 1
ATOM 801 C C . ASP A 1 104 ? 35.093 -7.551 2.732 1.00 6.99 104 ASP A C 1
ATOM 802 O O . ASP A 1 104 ? 34.393 -6.701 3.265 1.00 7.34 104 ASP A O 1
ATOM 807 N N . ALA A 1 105 ? 34.559 -8.488 1.941 1.00 6.83 105 ALA A N 1
ATOM 808 C CA . ALA A 1 105 ? 33.135 -8.511 1.668 1.00 8.44 105 ALA A CA 1
ATOM 809 C C . ALA A 1 105 ? 32.309 -8.718 2.900 1.00 7.24 105 ALA A C 1
ATOM 810 O O . ALA A 1 105 ? 31.271 -8.081 3.064 1.00 7.74 105 ALA A O 1
ATOM 812 N N . GLN A 1 106 ? 32.757 -9.592 3.792 1.00 6.97 106 GLN A N 1
ATOM 813 C CA . GLN A 1 106 ? 32.062 -9.846 5.045 1.00 7.04 106 GLN A CA 1
ATOM 814 C C . GLN A 1 106 ? 31.982 -8.595 5.910 1.00 7.49 106 GLN A C 1
ATOM 815 O O . GLN A 1 106 ? 30.943 -8.214 6.410 1.00 8.32 106 GLN A O 1
ATOM 821 N N . TRP A 1 107 ? 33.151 -7.970 6.081 1.00 6.37 107 TRP A N 1
ATOM 822 C CA . TRP A 1 107 ? 33.257 -6.742 6.844 1.00 6.03 107 TRP A CA 1
ATOM 823 C C . TRP A 1 107 ? 32.350 -5.679 6.264 1.00 6.11 107 TRP A C 1
ATOM 824 O O . TRP A 1 107 ? 31.537 -5.059 6.977 1.00 6.62 107 TRP A O 1
ATOM 835 N N . GLN A 1 108 ? 32.500 -5.437 4.969 1.00 6.20 108 GLN A N 1
ATOM 836 C CA . GLN A 1 108 ? 31.773 -4.350 4.321 1.00 6.66 108 GLN A CA 1
ATOM 837 C C . GLN A 1 108 ? 30.284 -4.566 4.355 1.00 6.48 108 GLN A C 1
ATOM 838 O O . GLN A 1 108 ? 29.518 -3.596 4.528 1.00 7.44 108 GLN A O 1
ATOM 844 N N . ARG A 1 109 ? 29.806 -5.791 4.184 1.00 6.29 109 ARG A N 1
ATOM 845 C CA . ARG A 1 109 ? 28.385 -6.041 4.153 1.00 7.20 109 ARG A CA 1
ATOM 846 C C . ARG A 1 109 ? 27.771 -5.737 5.513 1.00 6.65 109 ARG A C 1
ATOM 847 O O . ARG A 1 109 ? 26.721 -5.104 5.609 1.00 7.32 109 ARG A O 1
ATOM 855 N N . VAL A 1 110 ? 28.397 -6.261 6.598 1.00 5.95 110 VAL A N 1
ATOM 856 C CA . VAL A 1 110 ? 27.832 -6.082 7.919 1.00 6.08 110 VAL A CA 1
ATOM 857 C C . VAL A 1 110 ? 27.903 -4.613 8.369 1.00 5.99 110 VAL A C 1
ATOM 858 O O . VAL A 1 110 ? 26.945 -4.076 8.903 1.00 6.55 110 VAL A O 1
ATOM 862 N N . ILE A 1 111 ? 29.028 -3.971 8.104 1.00 5.40 111 ILE A N 1
ATOM 863 C CA . ILE A 1 111 ? 29.117 -2.548 8.463 1.00 5.84 111 ILE A CA 1
ATOM 864 C C . ILE A 1 111 ? 28.097 -1.741 7.649 1.00 6.01 111 ILE A C 1
ATOM 865 O O . ILE A 1 111 ? 27.476 -0.810 8.167 1.00 6.20 111 ILE A O 1
ATOM 870 N N . GLY A 1 112 ? 27.955 -2.073 6.368 1.00 5.61 112 GLY A N 1
ATOM 871 C CA . GLY A 1 112 ? 27.082 -1.334 5.519 1.00 5.95 112 GLY A CA 1
ATOM 872 C C . GLY A 1 112 ? 25.617 -1.340 5.955 1.00 6.10 112 GLY A C 1
ATOM 873 O O . GLY A 1 112 ? 24.944 -0.309 5.865 1.00 7.47 112 GLY A O 1
ATOM 874 N N . ILE A 1 113 ? 25.149 -2.487 6.395 1.00 5.80 113 ILE A N 1
ATOM 875 C CA . ILE A 1 113 ? 23.772 -2.581 6.882 1.00 5.76 113 ILE A CA 1
ATOM 876 C C . ILE A 1 113 ? 23.663 -2.100 8.316 1.00 5.71 113 ILE A C 1
ATOM 877 O O . ILE A 1 113 ? 22.805 -1.272 8.659 1.00 6.27 113 ILE A O 1
ATOM 882 N N . ASN A 1 114 ? 24.490 -2.677 9.196 1.00 5.59 114 ASN A N 1
ATOM 883 C CA . ASN A 1 114 ? 24.236 -2.531 10.610 1.00 5.32 114 ASN A CA 1
ATOM 884 C C . ASN A 1 114 ? 24.701 -1.187 11.163 1.00 5.43 114 ASN A C 1
ATOM 885 O O . ASN A 1 114 ? 24.273 -0.783 12.232 1.00 6.43 114 ASN A O 1
ATOM 890 N N . LEU A 1 115 ? 25.669 -0.549 10.506 1.00 5.35 115 LEU A N 1
ATOM 891 C CA . LEU A 1 115 ? 26.184 0.725 11.011 1.00 5.61 115 LEU A CA 1
ATOM 892 C C . LEU A 1 115 ? 25.824 1.846 10.004 1.00 5.11 115 LEU A C 1
ATOM 893 O O . LEU A 1 115 ? 25.086 2.750 10.368 1.00 5.62 115 LEU A O 1
ATOM 898 N N . SER A 1 116 ? 26.333 1.751 8.757 1.00 5.37 116 SER A N 1
ATOM 899 C CA . SER A 1 116 ? 25.994 2.798 7.789 1.00 5.53 116 SER A CA 1
ATOM 900 C C . SER A 1 116 ? 24.503 2.903 7.574 1.00 5.56 116 SER A C 1
ATOM 901 O O . SER A 1 116 ? 23.939 4.014 7.502 1.00 6.62 116 SER A O 1
ATOM 904 N N . GLY A 1 117 ? 23.772 1.775 7.519 1.00 5.90 117 GLY A N 1
ATOM 905 C CA . GLY A 1 117 ? 22.355 1.841 7.302 1.00 6.96 117 GLY A CA 1
ATOM 906 C C . GLY A 1 117 ? 21.587 2.512 8.404 1.00 6.66 117 GLY A C 1
ATOM 907 O O . GLY A 1 117 ? 20.598 3.201 8.194 1.00 6.51 117 GLY A O 1
ATOM 908 N N . VAL A 1 118 ? 22.075 2.347 9.655 1.00 5.90 118 VAL A N 1
ATOM 909 C CA . VAL A 1 118 ? 21.520 3.067 10.770 1.00 6.77 118 VAL A CA 1
ATOM 910 C C . VAL A 1 118 ? 21.813 4.560 10.637 1.00 6.35 118 VAL A C 1
ATOM 911 O O . VAL A 1 118 ? 20.876 5.382 10.821 1.00 6.77 118 VAL A O 1
ATOM 915 N N . PHE A 1 119 ? 23.054 4.926 10.333 1.00 6.05 119 PHE A N 1
ATOM 916 C CA . PHE A 1 119 ? 23.362 6.341 10.117 1.00 5.85 119 PHE A CA 1
ATOM 917 C C . PHE A 1 119 ? 22.479 6.957 9.030 1.00 5.86 119 PHE A C 1
ATOM 918 O O . PHE A 1 119 ? 21.940 8.078 9.227 1.00 6.27 119 PHE A O 1
ATOM 926 N N . TYR A 1 120 ? 22.346 6.290 7.895 1.00 5.82 120 TYR A N 1
ATOM 927 C CA . TYR A 1 120 ? 21.576 6.917 6.799 1.00 6.39 120 TYR A CA 1
ATOM 928 C C . TYR A 1 120 ? 20.109 7.102 7.251 1.00 6.34 120 TYR A C 1
ATOM 929 O O . TYR A 1 120 ? 19.489 8.128 6.892 1.00 6.86 120 TYR A O 1
ATOM 938 N N . GLY A 1 121 ? 19.577 6.165 7.978 1.00 6.16 121 GLY A N 1
ATOM 939 C CA . GLY A 1 121 ? 18.221 6.330 8.512 1.00 6.15 121 GLY A CA 1
ATOM 940 C C . GLY A 1 121 ? 18.125 7.458 9.476 1.00 5.67 121 GLY A C 1
ATOM 941 O O . GLY A 1 121 ? 17.237 8.317 9.372 1.00 6.04 121 GLY A O 1
ATOM 942 N N . VAL A 1 122 ? 18.998 7.439 10.491 1.00 5.55 122 VAL A N 1
ATOM 943 C CA . VAL A 1 122 ? 18.954 8.491 11.474 1.00 6.00 122 VAL A CA 1
ATOM 944 C C . VAL A 1 122 ? 19.065 9.893 10.841 1.00 6.20 122 VAL A C 1
ATOM 945 O O . VAL A 1 122 ? 18.334 10.806 11.202 1.00 6.19 122 VAL A O 1
ATOM 949 N N . ARG A 1 123 ? 19.951 10.028 9.872 1.00 6.02 123 ARG A N 1
ATOM 950 C CA . ARG A 1 123 ? 20.124 11.319 9.173 1.00 6.63 123 ARG A CA 1
ATOM 951 C C . ARG A 1 123 ? 18.829 11.755 8.563 1.00 6.54 123 ARG A C 1
ATOM 952 O O . ARG A 1 123 ? 18.402 12.905 8.714 1.00 7.86 123 ARG A O 1
ATOM 960 N N . ALA A 1 124 ? 18.151 10.852 7.814 1.00 6.70 124 ALA A N 1
ATOM 961 C CA . ALA A 1 124 ? 16.884 11.228 7.184 1.00 6.76 124 ALA A CA 1
ATOM 962 C C . ALA A 1 124 ? 15.764 11.494 8.190 1.00 6.71 124 ALA A C 1
ATOM 963 O O . ALA A 1 124 ? 14.932 12.346 8.009 1.00 7.19 124 ALA A O 1
ATOM 965 N N . GLN A 1 125 ? 15.768 10.694 9.247 1.00 5.96 125 GLN A N 1
ATOM 966 C CA . GLN A 1 125 ? 14.729 10.801 10.255 1.00 6.43 125 GLN A CA 1
ATOM 967 C C . GLN A 1 125 ? 14.852 12.090 11.025 1.00 6.04 125 GLN A C 1
ATOM 968 O O . GLN A 1 125 ? 13.801 12.744 11.293 1.00 7.19 125 GLN A O 1
ATOM 974 N N . ILE A 1 126 ? 16.066 12.504 11.390 1.00 6.43 126 ILE A N 1
ATOM 975 C CA . ILE A 1 126 ? 16.252 13.807 12.053 1.00 6.96 126 ILE A CA 1
ATOM 976 C C . ILE A 1 126 ? 15.671 14.910 11.199 1.00 7.67 126 ILE A C 1
ATOM 977 O O . ILE A 1 126 ? 14.906 15.749 11.666 1.00 8.75 126 ILE A O 1
ATOM 982 N N . ARG A 1 127 ? 16.019 14.913 9.912 1.00 7.14 127 ARG A N 1
ATOM 983 C CA . ARG A 1 127 ? 15.561 15.959 9.031 1.00 9.45 127 ARG A CA 1
ATOM 984 C C . ARG A 1 127 ? 14.031 16.065 9.010 1.00 9.71 127 ARG A C 1
ATOM 985 O O . ARG A 1 127 ? 13.432 17.136 9.087 1.00 11.31 127 ARG A O 1
ATOM 993 N N . ALA A 1 128 ? 13.390 14.920 8.932 1.00 8.65 128 ALA A N 1
ATOM 994 C CA . ALA A 1 128 ? 11.902 14.878 8.915 1.00 9.66 128 ALA A CA 1
ATOM 995 C C . ALA A 1 128 ? 11.334 15.324 10.249 1.00 9.08 128 ALA A C 1
ATOM 996 O O . ALA A 1 128 ? 10.340 16.072 10.265 1.00 11.76 128 ALA A O 1
ATOM 998 N N . MET A 1 129 ? 11.879 14.873 11.345 1.00 8.88 129 MET A N 1
ATOM 999 C CA . MET A 1 129 ? 11.371 15.229 12.644 1.00 9.80 129 MET A CA 1
ATOM 1000 C C . MET A 1 129 ? 11.543 16.690 12.960 1.00 11.81 129 MET A C 1
ATOM 1001 O O . MET A 1 129 ? 10.666 17.261 13.623 1.00 13.07 129 MET A O 1
ATOM 1006 N N . LEU A 1 130 ? 12.578 17.298 12.480 1.00 10.23 130 LEU A N 1
ATOM 1007 C CA . LEU A 1 130 ? 12.761 18.713 12.741 1.00 11.88 130 LEU A CA 1
ATOM 1008 C C . LEU A 1 130 ? 11.639 19.511 12.102 1.00 13.45 130 LEU A C 1
ATOM 1009 O O . LEU A 1 130 ? 11.309 20.617 12.569 1.00 17.90 130 LEU A O 1
ATOM 1014 N N . GLU A 1 131 ? 11.051 19.054 11.003 1.00 11.55 131 GLU A N 1
ATOM 1015 C CA . GLU A 1 131 ? 9.963 19.770 10.419 1.00 14.41 131 GLU A CA 1
ATOM 1016 C C . GLU A 1 131 ? 8.799 20.015 11.352 1.00 14.51 131 GLU A C 1
ATOM 1017 O O . GLU A 1 131 ? 8.072 20.989 11.169 1.00 15.96 131 GLU A O 1
ATOM 1023 N N . THR A 1 132 ? 8.567 19.078 12.243 1.00 14.08 132 THR A N 1
ATOM 1024 C CA . THR A 1 132 ? 7.407 19.089 13.071 1.00 16.55 132 THR A CA 1
ATOM 1025 C C . THR A 1 132 ? 7.757 18.975 14.559 1.00 14.70 132 THR A C 1
ATOM 1026 O O . THR A 1 132 ? 6.920 18.497 15.347 1.00 22.45 132 THR A O 1
ATOM 1030 N N . GLY A 1 133 ? 8.872 19.538 14.945 1.00 12.76 133 GLY A N 1
ATOM 1031 C CA . GLY A 1 133 ? 9.129 19.787 16.314 1.00 16.06 133 GLY A CA 1
ATOM 1032 C C . GLY A 1 133 ? 9.641 18.679 17.149 1.00 15.18 133 GLY A C 1
ATOM 1033 O O . GLY A 1 133 ? 9.695 18.792 18.377 1.00 24.89 133 GLY A O 1
ATOM 1034 N N . GLY A 1 134 ? 10.246 17.675 16.546 1.00 11.50 134 GLY A N 1
ATOM 1035 C CA . GLY A 1 134 ? 10.928 16.641 17.232 1.00 12.66 134 GLY A CA 1
ATOM 1036 C C . GLY A 1 134 ? 10.371 15.259 17.082 1.00 9.58 134 GLY A C 1
ATOM 1037 O O . GLY A 1 134 ? 9.588 15.025 16.177 1.00 10.91 134 GLY A O 1
ATOM 1038 N N . GLY A 1 135 ? 10.854 14.347 17.902 1.00 8.46 135 GLY A N 1
ATOM 1039 C CA . GLY A 1 135 ? 10.413 12.978 17.752 1.00 7.66 135 GLY A CA 1
ATOM 1040 C C . GLY A 1 135 ? 11.304 12.041 18.549 1.00 6.63 135 GLY A C 1
ATOM 1041 O O . GLY A 1 135 ? 12.130 12.518 19.370 1.00 8.37 135 GLY A O 1
ATOM 1042 N N . ALA A 1 136 ? 11.136 10.759 18.357 1.00 5.92 136 ALA A N 1
ATOM 1043 C CA . ALA A 1 136 ? 11.884 9.733 19.101 1.00 5.61 136 ALA A CA 1
ATOM 1044 C C . ALA A 1 136 ? 12.400 8.697 18.137 1.00 5.11 136 ALA A C 1
ATOM 1045 O O . ALA A 1 136 ? 11.649 8.133 17.337 1.00 6.17 136 ALA A O 1
ATOM 1047 N N . ILE A 1 137 ? 13.685 8.391 18.269 1.00 5.01 137 ILE A N 1
ATOM 1048 C CA . ILE A 1 137 ? 14.369 7.380 17.481 1.00 5.05 137 ILE A CA 1
ATOM 1049 C C . ILE A 1 137 ? 14.868 6.291 18.389 1.00 5.15 137 ILE A C 1
ATOM 1050 O O . ILE A 1 137 ? 15.408 6.567 19.488 1.00 5.70 137 ILE A O 1
ATOM 1055 N N . VAL A 1 138 ? 14.675 5.035 17.969 1.00 5.19 138 VAL A N 1
ATOM 1056 C CA . VAL A 1 138 ? 15.239 3.886 18.686 1.00 4.91 138 VAL A CA 1
ATOM 1057 C C . VAL A 1 138 ? 16.066 3.077 17.745 1.00 4.85 138 VAL A C 1
ATOM 1058 O O . VAL A 1 138 ? 15.554 2.623 16.687 1.00 6.12 138 VAL A O 1
ATOM 1062 N N . ASN A 1 139 ? 17.349 2.889 18.072 1.00 4.79 139 ASN A N 1
ATOM 1063 C CA . ASN A 1 139 ? 18.256 2.059 17.279 1.00 5.27 139 ASN A CA 1
ATOM 1064 C C . ASN A 1 139 ? 18.35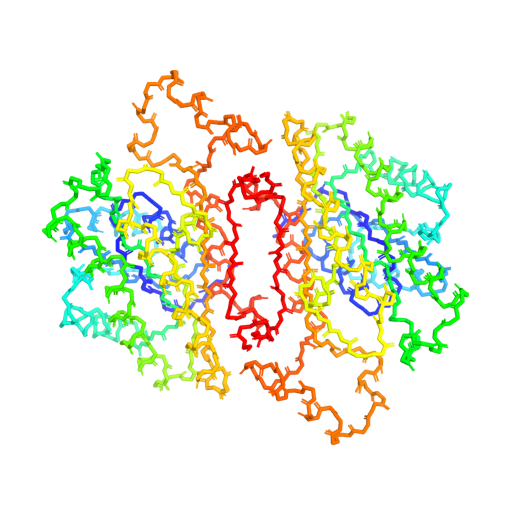4 0.689 17.951 1.00 5.63 139 ASN A C 1
ATOM 1065 O O . ASN A 1 139 ? 18.575 0.616 19.155 1.00 6.40 139 ASN A O 1
ATOM 1070 N N . ILE A 1 140 ? 18.279 -0.388 17.176 1.00 4.91 140 ILE A N 1
ATOM 1071 C CA . ILE A 1 140 ? 18.491 -1.724 17.740 1.00 5.08 140 ILE A CA 1
ATOM 1072 C C . ILE A 1 140 ? 19.978 -2.039 17.608 1.00 5.08 140 ILE A C 1
ATOM 1073 O O . ILE A 1 140 ? 20.514 -2.259 16.539 1.00 5.99 140 ILE A O 1
ATOM 1078 N N . SER A 1 141 ? 20.657 -2.004 18.801 1.00 4.74 141 SER A N 1
ATOM 1079 C CA . SER A 1 141 ? 22.042 -2.452 18.887 1.00 4.57 141 SER A CA 1
ATOM 1080 C C . SER A 1 141 ? 22.003 -3.935 19.264 1.00 4.97 141 SER A C 1
ATOM 1081 O O . SER A 1 141 ? 21.315 -4.732 18.624 1.00 5.94 141 SER A O 1
ATOM 1084 N N . SER A 1 142 ? 22.737 -4.316 20.337 1.00 5.06 142 SER A N 1
ATOM 1085 C CA . SER A 1 142 ? 22.871 -5.698 20.813 1.00 4.55 142 SER A CA 1
ATOM 1086 C C . SER A 1 142 ? 23.651 -5.628 22.106 1.00 4.23 142 SER A C 1
ATOM 1087 O O . SER A 1 142 ? 24.358 -4.625 22.353 1.00 4.51 142 SER A O 1
ATOM 1090 N N . ILE A 1 143 ? 23.660 -6.724 22.837 1.00 4.33 143 ILE A N 1
ATOM 1091 C CA . ILE A 1 143 ? 24.771 -6.959 23.784 1.00 4.23 143 ILE A CA 1
ATOM 1092 C C . ILE A 1 143 ? 26.126 -6.762 23.125 1.00 4.29 143 ILE A C 1
ATOM 1093 O O . ILE A 1 143 ? 27.062 -6.313 23.810 1.00 4.97 143 ILE A O 1
ATOM 1098 N N . ALA A 1 144 ? 26.252 -7.029 21.840 1.00 4.54 144 ALA A N 1
ATOM 1099 C CA . ALA A 1 144 ? 27.490 -6.854 21.108 1.00 5.25 144 ALA A CA 1
ATOM 1100 C C . ALA A 1 144 ? 27.830 -5.378 20.831 1.00 4.78 144 ALA A C 1
ATOM 1101 O O . ALA A 1 144 ? 28.832 -5.114 20.170 1.00 5.17 144 ALA A O 1
ATOM 1103 N N . GLY A 1 145 ? 26.984 -4.457 21.307 1.00 4.73 145 GLY A N 1
ATOM 1104 C CA . GLY A 1 145 ? 27.338 -3.040 21.432 1.00 4.87 145 GLY A CA 1
ATOM 1105 C C . GLY A 1 145 ? 28.088 -2.690 22.693 1.00 4.75 145 GLY A C 1
ATOM 1106 O O . GLY A 1 145 ? 28.565 -1.561 22.820 1.00 5.58 145 GLY A O 1
ATOM 1107 N N . GLN A 1 146 ? 28.230 -3.658 23.599 1.00 4.70 146 GLN A N 1
ATOM 1108 C CA . GLN A 1 146 ? 28.913 -3.486 24.882 1.00 5.43 146 GLN A CA 1
ATOM 1109 C C . GLN A 1 146 ? 29.971 -4.537 25.184 1.00 4.99 146 GLN A C 1
ATOM 1110 O O . GLN A 1 146 ? 30.898 -4.266 25.966 1.00 6.54 146 GLN A O 1
ATOM 1116 N N . ILE A 1 147 ? 29.848 -5.734 24.616 1.00 5.35 147 ILE A N 1
ATOM 1117 C CA . ILE A 1 147 ? 30.827 -6.801 24.783 1.00 5.38 147 ILE A CA 1
ATOM 1118 C C . ILE A 1 147 ? 31.117 -7.365 23.398 1.00 5.51 147 ILE A C 1
ATOM 1119 O O . ILE A 1 147 ? 30.488 -6.962 22.396 1.00 5.71 147 ILE A O 1
ATOM 1124 N N . GLY A 1 148 ? 32.079 -8.260 23.304 1.00 5.66 148 GLY A N 1
ATOM 1125 C CA . GLY A 1 148 ? 32.395 -8.958 22.065 1.00 6.33 148 GLY A CA 1
ATOM 1126 C C . GLY A 1 148 ? 31.749 -10.333 21.968 1.00 7.06 148 GLY A C 1
ATOM 1127 O O . GLY A 1 148 ? 31.572 -10.995 23.008 1.00 7.80 148 GLY A O 1
ATOM 1128 N N . ILE A 1 149 ? 31.370 -10.713 20.757 1.00 9.00 149 ILE A N 1
ATOM 1129 C CA . ILE A 1 149 ? 30.935 -12.089 20.468 1.00 9.18 149 ILE A CA 1
ATOM 1130 C C . ILE A 1 149 ? 31.913 -12.663 19.457 1.00 10.30 149 ILE A C 1
ATOM 1131 O O . ILE A 1 149 ? 32.090 -12.163 18.336 1.00 8.92 149 ILE A O 1
ATOM 1136 N N . GLU A 1 150 ? 32.611 -13.744 19.857 1.00 9.45 150 GLU A N 1
ATOM 1137 C CA . GLU A 1 150 ? 33.578 -14.390 18.948 1.00 8.76 150 GLU A CA 1
ATOM 1138 C C . GLU A 1 150 ? 32.979 -14.785 17.642 1.00 6.80 150 GLU A C 1
ATOM 1139 O O . GLU A 1 150 ? 31.890 -15.326 17.569 1.00 8.99 150 GLU A O 1
ATOM 1145 N N . GLY A 1 151 ? 33.755 -14.572 16.595 1.00 6.37 151 GLY A N 1
ATOM 1146 C CA . GLY A 1 151 ? 33.358 -14.876 15.269 1.00 7.15 151 GLY A CA 1
ATOM 1147 C C . GLY A 1 151 ? 32.660 -13.802 14.491 1.00 6.48 151 GLY A C 1
ATOM 1148 O O . GLY A 1 151 ? 32.476 -13.894 13.279 1.00 6.99 151 GLY A O 1
ATOM 1149 N N . ILE A 1 152 ? 32.213 -12.747 15.186 1.00 6.06 152 ILE A N 1
ATOM 1150 C CA . ILE A 1 152 ? 31.476 -11.675 14.544 1.00 5.66 152 ILE A CA 1
ATOM 1151 C C . ILE A 1 152 ? 32.092 -10.339 14.896 1.00 5.14 152 ILE A C 1
ATOM 1152 O O . ILE A 1 152 ? 31.402 -9.420 15.363 1.00 5.71 152 ILE A O 1
ATOM 1157 N N . THR A 1 153 ? 33.363 -10.169 14.574 1.00 5.41 153 THR A N 1
ATOM 1158 C CA . THR A 1 153 ? 34.006 -8.848 14.660 1.00 5.41 153 THR A CA 1
ATOM 1159 C C . THR A 1 153 ? 33.228 -7.763 13.910 1.00 5.22 153 THR A C 1
ATOM 1160 O O . THR A 1 153 ? 33.051 -6.674 14.471 1.00 5.33 153 THR A O 1
ATOM 1164 N N . PRO A 1 154 ? 32.809 -7.968 12.653 1.00 4.91 154 PRO A N 1
ATOM 1165 C CA . PRO A 1 154 ? 32.099 -6.887 11.971 1.00 5.18 154 PRO A CA 1
ATOM 1166 C C . PRO A 1 154 ? 30.848 -6.467 12.722 1.00 5.14 154 PRO A C 1
ATOM 1167 O O . PRO A 1 154 ? 30.587 -5.279 12.881 1.00 5.28 154 PRO A O 1
ATOM 1171 N N . TYR A 1 155 ? 30.071 -7.449 13.173 1.00 4.73 155 TYR A N 1
ATOM 1172 C CA . TYR A 1 155 ? 28.845 -7.207 13.893 1.00 4.82 155 TYR A CA 1
ATOM 1173 C C . TYR A 1 155 ? 29.133 -6.403 15.196 1.00 4.58 155 TYR A C 1
ATOM 1174 O O . TYR A 1 155 ? 28.432 -5.451 15.503 1.00 4.66 155 TYR A O 1
ATOM 1183 N N . THR A 1 156 ? 30.152 -6.833 15.932 1.00 4.37 156 THR A N 1
ATOM 1184 C CA . THR A 1 156 ? 30.476 -6.183 17.217 1.00 4.32 156 THR A CA 1
ATOM 1185 C C . THR A 1 156 ? 30.913 -4.762 16.951 1.00 4.38 156 THR A C 1
ATOM 1186 O O . THR A 1 156 ? 30.467 -3.836 17.662 1.00 4.85 156 THR A O 1
ATOM 1190 N N . ALA A 1 157 ? 31.750 -4.523 15.963 1.00 4.50 157 ALA A N 1
ATOM 1191 C CA . ALA A 1 157 ? 32.162 -3.166 15.618 1.00 4.79 157 ALA A CA 1
ATOM 1192 C C . ALA A 1 157 ? 30.950 -2.317 15.254 1.00 4.66 157 ALA A C 1
ATOM 1193 O O . ALA A 1 157 ? 30.788 -1.176 15.704 1.00 4.84 157 ALA A O 1
ATOM 1195 N N . ALA A 1 158 ? 30.061 -2.881 14.394 1.00 4.91 158 ALA A N 1
ATOM 1196 C CA . ALA A 1 158 ? 28.881 -2.131 13.975 1.00 4.71 158 ALA A CA 1
ATOM 1197 C C . ALA A 1 158 ? 27.992 -1.778 15.116 1.00 4.93 158 ALA A C 1
ATOM 1198 O O . ALA A 1 158 ? 27.472 -0.662 15.238 1.00 4.74 158 ALA A O 1
ATOM 1200 N N . LYS A 1 159 ? 27.724 -2.755 15.996 1.00 4.73 159 LYS A N 1
ATOM 1201 C CA . LYS A 1 159 ? 26.777 -2.563 17.097 1.00 4.63 159 LYS A CA 1
ATOM 1202 C C . LYS A 1 159 ? 27.321 -1.592 18.133 1.00 4.24 159 LYS A C 1
ATOM 1203 O O . LYS A 1 159 ? 26.568 -0.817 18.720 1.00 5.13 159 LYS A O 1
ATOM 1209 N N . HIS A 1 160 ? 28.644 -1.603 18.355 1.00 4.35 160 HIS A N 1
ATOM 1210 C CA . HIS A 1 160 ? 29.268 -0.538 19.159 1.00 4.87 160 HIS A CA 1
ATOM 1211 C C . HIS A 1 160 ? 29.112 0.836 18.482 1.00 4.41 160 HIS A C 1
ATOM 1212 O O . HIS A 1 160 ? 28.797 1.816 19.128 1.00 4.80 160 HIS A O 1
ATOM 1219 N N . GLY A 1 161 ? 29.327 0.849 17.173 1.00 4.55 161 GLY A N 1
ATOM 1220 C CA . GLY A 1 161 ? 29.160 2.092 16.460 1.00 4.75 161 GLY A CA 1
ATOM 1221 C C . GLY A 1 161 ? 27.771 2.701 16.604 1.00 4.30 161 GLY A C 1
ATOM 1222 O O . GLY A 1 161 ? 27.606 3.925 16.687 1.00 5.25 161 GLY A O 1
ATOM 1223 N N . VAL A 1 162 ? 26.748 1.856 16.616 1.00 4.98 162 VAL A N 1
ATOM 1224 C CA . VAL A 1 162 ? 25.357 2.324 16.784 1.00 5.26 162 VAL A CA 1
ATOM 1225 C C . VAL A 1 162 ? 25.200 2.981 18.130 1.00 5.01 162 VAL A C 1
ATOM 1226 O O . VAL A 1 162 ? 24.537 4.026 18.257 1.00 5.84 162 VAL A O 1
ATOM 1230 N N . VAL A 1 163 ? 25.784 2.382 19.165 1.00 5.35 163 VAL A N 1
ATOM 1231 C CA . VAL A 1 163 ? 25.756 3.003 20.498 1.00 5.43 163 VAL A CA 1
ATOM 1232 C C . VAL A 1 163 ? 26.382 4.406 20.451 1.00 5.62 163 VAL A C 1
ATOM 1233 O O . VAL A 1 163 ? 25.842 5.351 21.045 1.00 6.63 163 VAL A O 1
ATOM 1237 N N . GLY A 1 164 ? 27.512 4.528 19.763 1.00 5.43 164 GLY A N 1
ATOM 1238 C CA . GLY A 1 164 ? 28.176 5.816 19.692 1.00 5.66 164 GLY A CA 1
ATOM 1239 C C . GLY A 1 164 ? 27.398 6.890 18.976 1.00 5.48 164 GLY A C 1
ATOM 1240 O O . GLY A 1 164 ? 27.278 8.011 19.447 1.00 5.58 164 GLY A O 1
ATOM 1241 N N A LEU A 1 165 ? 26.809 6.606 17.806 0.50 4.98 165 LEU A N 1
ATOM 1242 N N B LEU A 1 165 ? 26.859 6.501 17.831 0.50 6.31 165 LEU A N 1
ATOM 1243 C CA A LEU A 1 165 ? 26.102 7.673 17.076 0.50 5.50 165 LEU A CA 1
ATOM 1244 C CA B LEU A 1 165 ? 26.102 7.403 17.041 0.50 6.74 165 LEU A CA 1
ATOM 1245 C C A LEU A 1 165 ? 24.818 8.074 17.823 0.50 5.76 165 LEU A C 1
ATOM 1246 C C B LEU A 1 165 ? 24.979 8.028 17.875 0.50 5.15 165 LEU A C 1
ATOM 1247 O O A LEU A 1 165 ? 24.242 9.146 17.625 0.50 6.02 165 LEU A O 1
ATOM 1248 O O B LEU A 1 165 ? 24.724 9.242 17.816 0.50 5.69 165 LEU A O 1
ATOM 1257 N N . THR A 1 166 ? 24.301 7.196 18.665 1.00 4.91 166 THR A N 1
ATOM 1258 C CA . THR A 1 166 ? 23.182 7.575 19.503 1.00 5.39 166 THR A CA 1
ATOM 1259 C C . THR A 1 166 ? 23.547 8.719 20.427 1.00 5.12 166 THR A C 1
ATOM 1260 O O . THR A 1 166 ? 22.781 9.651 20.646 1.00 6.13 166 THR A O 1
ATOM 1264 N N . LYS A 1 167 ? 24.742 8.637 20.997 1.00 6.15 167 LYS A N 1
ATOM 1265 C CA . LYS A 1 167 ? 25.214 9.665 21.955 1.00 6.01 167 LYS A CA 1
ATOM 1266 C C . LYS A 1 167 ? 25.391 11.029 21.300 1.00 5.88 167 LYS A C 1
ATOM 1267 O O . LYS A 1 167 ? 24.987 12.043 21.870 1.00 7.05 167 LYS A O 1
ATOM 1273 N N A THR A 1 168 ? 25.999 11.051 20.131 0.50 6.22 168 THR A N 1
ATOM 1274 N N B THR A 1 168 ? 26.089 11.097 20.155 0.50 5.93 168 THR A N 1
ATOM 1275 C CA A THR A 1 168 ? 26.281 12.296 19.475 0.50 6.19 168 THR A CA 1
ATOM 1276 C CA B THR A 1 168 ? 26.262 12.383 19.456 0.50 6.67 168 THR A CA 1
ATOM 1277 C C A THR A 1 168 ? 25.015 12.942 18.974 0.50 6.40 168 THR A C 1
ATOM 1278 C C B THR A 1 168 ? 24.935 12.948 19.078 0.50 6.50 168 THR A C 1
ATOM 1279 O O A THR A 1 168 ? 24.816 14.168 19.149 0.50 6.02 168 THR A O 1
ATOM 1280 O O B THR A 1 168 ? 24.645 14.128 19.373 0.50 6.52 168 THR A O 1
ATOM 1287 N N . VAL A 1 169 ? 24.103 12.168 18.367 1.00 5.63 169 VAL A N 1
ATOM 1288 C CA . VAL A 1 169 ? 22.849 12.701 17.871 1.00 6.13 169 VAL A CA 1
ATOM 1289 C C . VAL A 1 169 ? 22.025 13.256 19.019 1.00 5.71 169 VAL A C 1
ATOM 1290 O O . VAL A 1 169 ? 21.352 14.321 18.882 1.00 6.32 169 VAL A O 1
ATOM 1294 N N . ALA A 1 170 ? 22.015 12.573 20.169 1.00 5.42 170 ALA A N 1
ATOM 1295 C CA . ALA A 1 170 ? 21.233 13.061 21.313 1.00 5.34 170 ALA A CA 1
ATOM 1296 C C . ALA A 1 170 ? 21.628 14.488 21.691 1.00 5.35 170 ALA A C 1
ATOM 1297 O O . ALA A 1 170 ? 20.748 15.311 22.000 1.00 5.81 170 ALA A O 1
ATOM 1299 N N . TRP A 1 171 ? 22.925 14.771 21.734 1.00 5.50 171 TRP A N 1
ATOM 1300 C CA . TRP A 1 171 ? 23.389 16.139 22.037 1.00 6.11 171 TRP A CA 1
ATOM 1301 C C . TRP A 1 171 ? 23.167 17.113 20.923 1.00 6.04 171 TRP A C 1
ATOM 1302 O O . TRP A 1 171 ? 22.830 18.267 21.178 1.00 7.41 171 TRP A O 1
ATOM 1313 N N . GLU A 1 172 ? 23.334 16.711 19.677 1.00 5.80 172 GLU A N 1
ATOM 1314 C CA . GLU A 1 172 ? 23.133 17.631 18.585 1.00 6.67 172 GLU A CA 1
ATOM 1315 C C . GLU A 1 172 ? 21.708 18.073 18.437 1.00 6.43 172 GLU A C 1
ATOM 1316 O O . GLU A 1 172 ? 21.479 19.190 17.974 1.00 8.72 172 GLU A O 1
ATOM 1322 N N . TYR A 1 173 ? 20.712 17.250 18.796 1.00 6.00 173 TYR A N 1
ATOM 1323 C CA . TYR A 1 173 ? 19.322 17.528 18.511 1.00 6.14 173 TYR A CA 1
ATOM 1324 C C . TYR A 1 173 ? 18.409 17.533 19.751 1.00 5.92 173 TYR A C 1
ATOM 1325 O O . TYR A 1 173 ? 17.219 17.763 19.593 1.00 7.10 173 TYR A O 1
ATOM 1334 N N . GLY A 1 174 ? 18.968 17.342 20.946 1.00 6.12 174 GLY A N 1
ATOM 1335 C CA . GLY A 1 174 ? 18.115 17.365 22.098 1.00 7.03 174 GLY A CA 1
ATOM 1336 C C . GLY A 1 174 ? 17.410 18.659 22.354 1.00 6.31 174 GLY A C 1
ATOM 1337 O O . GLY A 1 174 ? 16.310 18.682 22.842 1.00 8.51 174 GLY A O 1
ATOM 1338 N N A SER A 1 175 ? 18.069 19.741 21.946 0.50 6.80 175 SER A N 1
ATOM 1339 N N B SER A 1 175 ? 18.032 19.780 22.008 0.50 6.68 175 SER A N 1
ATOM 1340 C CA A SER A 1 175 ? 17.448 21.079 22.034 0.50 8.77 175 SER A CA 1
ATOM 1341 C CA B SER A 1 175 ? 17.327 21.071 22.200 0.50 9.07 175 SER A CA 1
ATOM 1342 C C A SER A 1 175 ? 16.193 21.232 21.235 0.50 9.50 175 SER A C 1
ATOM 1343 C C B SER A 1 175 ? 16.290 21.356 21.145 0.50 8.95 175 SER A C 1
ATOM 1344 O O A SER A 1 175 ? 15.287 22.009 21.586 0.50 11.99 175 SER A O 1
ATOM 1345 O O B SER A 1 175 ? 15.639 22.389 21.216 0.50 11.64 175 SER A O 1
ATOM 1350 N N . LYS A 1 176 ? 16.176 20.504 20.137 1.00 8.14 176 LYS A N 1
ATOM 1351 C CA . LYS A 1 176 ? 15.165 20.544 19.176 1.00 10.62 176 LYS A CA 1
ATOM 1352 C C . LYS A 1 176 ? 14.117 19.416 19.362 1.00 11.12 176 LYS A C 1
ATOM 1353 O O . LYS A 1 176 ? 13.285 19.206 18.489 1.00 16.51 176 LYS A O 1
ATOM 1359 N N . GLY A 1 177 ? 14.124 18.753 20.513 1.00 10.26 177 GLY A N 1
ATOM 1360 C CA . GLY A 1 177 ? 13.136 17.804 20.871 1.00 11.95 177 GLY A CA 1
ATOM 1361 C C . GLY A 1 177 ? 13.217 16.470 20.173 1.00 9.58 177 GLY A C 1
ATOM 1362 O O . GLY A 1 177 ? 12.220 15.736 20.115 1.00 10.31 177 GLY A O 1
ATOM 1363 N N . ILE A 1 178 ? 14.404 16.083 19.707 1.00 7.24 178 ILE A N 1
ATOM 1364 C CA . ILE A 1 178 ? 14.614 14.731 19.222 1.00 6.39 178 ILE A CA 1
ATOM 1365 C C . ILE A 1 178 ? 15.281 13.937 20.325 1.00 6.02 178 ILE A C 1
ATOM 1366 O O . ILE A 1 178 ? 16.337 14.333 20.799 1.00 9.59 178 ILE A O 1
ATOM 1371 N N . ARG A 1 179 ? 14.667 12.857 20.709 1.00 5.45 179 ARG A N 1
ATOM 1372 C CA . ARG A 1 179 ? 15.248 11.872 21.597 1.00 4.89 179 ARG A CA 1
ATOM 1373 C C . ARG A 1 179 ? 15.775 10.704 20.752 1.00 4.68 179 ARG A C 1
ATOM 1374 O O . ARG A 1 179 ? 15.145 10.343 19.742 1.00 5.71 179 ARG A O 1
ATOM 1382 N N . ILE A 1 180 ? 16.886 10.099 21.177 1.00 4.49 180 ILE A N 1
ATOM 1383 C CA . ILE A 1 180 ? 17.411 8.924 20.478 1.00 4.82 180 ILE A CA 1
ATOM 1384 C C . ILE A 1 180 ? 18.084 8.044 21.487 1.00 4.45 180 ILE A C 1
ATOM 1385 O O . ILE A 1 180 ? 18.838 8.503 22.355 1.00 4.97 180 ILE A O 1
ATOM 1390 N N . ASN A 1 181 ? 17.786 6.744 21.395 1.00 4.75 181 ASN A N 1
ATOM 1391 C CA . ASN A 1 181 ? 18.317 5.736 22.337 1.00 4.31 181 ASN A CA 1
ATOM 1392 C C . ASN A 1 181 ? 18.608 4.468 21.580 1.00 4.26 181 ASN A C 1
ATOM 1393 O O . ASN A 1 181 ? 18.054 4.256 20.485 1.00 5.20 181 ASN A O 1
ATOM 1398 N N A SER A 1 182 ? 19.450 3.617 22.169 0.50 4.53 182 SER A N 1
ATOM 1399 N N B SER A 1 182 ? 19.479 3.615 22.141 0.50 4.48 182 SER A N 1
ATOM 1400 C CA A SER A 1 182 ? 19.666 2.301 21.639 0.50 4.74 182 SER A CA 1
ATOM 1401 C CA B SER A 1 182 ? 19.769 2.302 21.574 0.50 4.92 182 SER A CA 1
ATOM 1402 C C A SER A 1 182 ? 19.117 1.295 22.577 0.50 4.61 182 SER A C 1
ATOM 1403 C C B SER A 1 182 ? 19.274 1.257 22.529 0.50 4.97 182 SER A C 1
ATOM 1404 O O A SER A 1 182 ? 19.017 1.491 23.807 0.50 4.47 182 SER A O 1
ATOM 1405 O O B SER A 1 182 ? 19.358 1.400 23.734 0.50 5.79 182 SER A O 1
ATOM 1410 N N . VAL A 1 183 ? 18.785 0.163 21.972 1.00 5.64 183 VAL A N 1
ATOM 1411 C CA . VAL A 1 183 ? 18.303 -1.021 22.736 1.00 5.64 183 VAL A CA 1
ATOM 1412 C C . VAL A 1 183 ? 19.306 -2.153 22.444 1.00 4.74 183 VAL A C 1
ATOM 1413 O O . VAL A 1 183 ? 19.694 -2.369 21.308 1.00 6.27 183 VAL A O 1
ATOM 1417 N N . GLY A 1 184 ? 19.669 -2.864 23.503 1.00 4.32 184 GLY A N 1
ATOM 1418 C CA . GLY A 1 184 ? 20.606 -3.972 23.393 1.00 4.51 184 GLY A CA 1
ATOM 1419 C C . GLY A 1 184 ? 20.050 -5.296 23.768 1.00 4.53 184 GLY A C 1
ATOM 1420 O O . GLY A 1 184 ? 20.159 -5.714 24.930 1.00 5.06 184 GLY A O 1
ATOM 1421 N N . PRO A 1 185 ? 19.454 -6.038 22.837 1.00 4.05 185 PRO A N 1
ATOM 1422 C CA . PRO A 1 185 ? 18.991 -7.373 23.167 1.00 4.26 185 PRO A CA 1
ATOM 1423 C C . PRO A 1 185 ? 20.149 -8.333 23.323 1.00 4.45 185 PRO A C 1
ATOM 1424 O O . PRO A 1 185 ? 21.169 -8.221 22.639 1.00 4.66 185 PRO A O 1
ATOM 1428 N N . ALA A 1 186 ? 19.935 -9.309 24.211 1.00 4.71 186 ALA A N 1
ATOM 1429 C CA . ALA A 1 186 ? 20.784 -10.532 24.253 1.00 4.55 186 ALA A CA 1
ATOM 1430 C C . ALA A 1 186 ? 20.202 -11.541 23.276 1.00 5.82 186 ALA A C 1
ATOM 1431 O O . ALA A 1 186 ? 19.661 -11.136 22.230 1.00 6.31 186 ALA A O 1
ATOM 1433 N N . PHE A 1 187 ? 20.383 -12.834 23.505 1.00 5.06 187 PHE A N 1
ATOM 1434 C CA . PHE A 1 187 ? 19.915 -13.802 22.503 1.00 5.45 187 PHE A CA 1
ATOM 1435 C C . PHE A 1 187 ? 18.425 -13.949 22.595 1.00 5.49 187 PHE A C 1
ATOM 1436 O O . PHE A 1 187 ? 17.866 -14.301 23.613 1.00 6.45 187 PHE A O 1
ATOM 1444 N N . ILE A 1 188 ? 17.779 -13.712 21.443 1.00 5.51 188 ILE A N 1
ATOM 1445 C CA . ILE A 1 188 ? 16.344 -13.714 21.303 1.00 5.58 188 ILE A CA 1
ATOM 1446 C C . ILE A 1 188 ? 15.945 -14.911 20.434 1.00 5.83 188 ILE A C 1
ATOM 1447 O O . ILE A 1 188 ? 16.692 -15.369 19.591 1.00 7.47 188 ILE A O 1
ATOM 1452 N N . ASN A 1 189 ? 14.761 -15.447 20.761 1.00 6.29 189 ASN A N 1
ATOM 1453 C CA . ASN A 1 189 ? 14.205 -16.601 20.030 1.00 6.30 189 ASN A CA 1
ATOM 1454 C C . ASN A 1 189 ? 13.758 -16.211 18.626 1.00 7.16 189 ASN A C 1
ATOM 1455 O O . ASN A 1 189 ? 12.579 -15.887 18.400 1.00 8.33 189 ASN A O 1
ATOM 1460 N N . THR A 1 190 ? 14.724 -16.236 17.700 1.00 7.53 190 THR A N 1
ATOM 1461 C CA . THR A 1 190 ? 14.545 -15.992 16.293 1.00 7.62 190 THR A CA 1
ATOM 1462 C C . THR A 1 190 ? 15.156 -17.174 15.531 1.00 7.82 190 THR A C 1
ATOM 1463 O O . THR A 1 190 ? 15.564 -18.171 16.103 1.00 8.71 190 THR A O 1
ATOM 1467 N N . THR A 1 191 ? 15.184 -17.033 14.203 1.00 9.32 191 THR A N 1
ATOM 1468 C CA . THR A 1 191 ? 15.537 -18.213 13.372 1.00 10.92 191 THR A CA 1
ATOM 1469 C C . THR A 1 191 ? 16.876 -18.893 13.730 1.00 12.11 191 THR A C 1
ATOM 1470 O O . THR A 1 191 ? 16.978 -20.135 13.773 1.00 13.99 191 THR A O 1
ATOM 1474 N N . LEU A 1 192 ? 17.943 -18.088 13.839 1.00 13.15 192 LEU A N 1
ATOM 1475 C CA . LEU A 1 192 ? 19.235 -18.663 14.097 1.00 16.18 192 LEU A CA 1
ATOM 1476 C C . LEU A 1 192 ? 19.241 -19.625 15.229 1.00 16.19 192 LEU A C 1
ATOM 1477 O O . LEU A 1 192 ? 19.644 -20.790 15.077 1.00 17.54 192 LEU A O 1
ATOM 1482 N N A VAL A 1 193 ? 18.859 -19.151 16.445 0.50 14.59 193 VAL A N 1
ATOM 1483 N N B VAL A 1 193 ? 18.711 -19.197 16.378 0.50 12.72 193 VAL A N 1
ATOM 1484 C CA A VAL A 1 193 ? 18.858 -20.059 17.653 0.50 16.01 193 VAL A CA 1
ATOM 1485 C CA B VAL A 1 193 ? 18.827 -20.075 17.538 0.50 11.99 193 VAL A CA 1
ATOM 1486 C C A VAL A 1 193 ? 17.894 -21.240 17.447 0.50 9.95 193 VAL A C 1
ATOM 1487 C C B VAL A 1 193 ? 17.760 -21.148 17.605 0.50 13.71 193 VAL A C 1
ATOM 1488 O O A VAL A 1 193 ? 18.175 -22.347 17.904 0.50 12.32 193 VAL A O 1
ATOM 1489 O O B VAL A 1 193 ? 17.874 -22.113 18.373 0.50 11.23 193 VAL A O 1
ATOM 1496 N N . GLN A 1 194 ? 16.749 -21.007 16.763 1.00 10.73 194 GLN A N 1
ATOM 1497 C CA . GLN A 1 194 ? 15.771 -22.092 16.508 1.00 11.17 194 GLN A CA 1
ATOM 1498 C C . GLN A 1 194 ? 16.443 -23.219 15.774 1.00 13.28 194 GLN A C 1
ATOM 1499 O O . GLN A 1 194 ? 15.953 -24.362 15.827 1.00 19.54 194 GLN A O 1
ATOM 1505 N N . ASN A 1 195 ? 17.542 -22.982 15.078 1.00 13.76 195 ASN A N 1
ATOM 1506 C CA . ASN A 1 195 ? 18.127 -24.040 14.295 1.00 18.69 195 ASN A CA 1
ATOM 1507 C C . ASN A 1 195 ? 19.445 -24.575 14.830 1.00 17.64 195 ASN A C 1
ATOM 1508 O O . ASN A 1 195 ? 20.147 -25.294 14.129 1.00 26.39 195 ASN A O 1
ATOM 1513 N N . VAL A 1 196 ? 19.865 -24.180 16.022 1.00 15.61 196 VAL A N 1
ATOM 1514 C CA . VAL A 1 196 ? 21.020 -24.774 16.613 1.00 16.64 196 VAL A CA 1
ATOM 1515 C C . VAL A 1 196 ? 20.576 -25.950 17.476 1.00 15.00 196 VAL A C 1
ATOM 1516 O O . VAL A 1 196 ? 19.369 -26.039 17.861 1.00 16.87 196 VAL A O 1
ATOM 1520 N N . PRO A 1 197 ? 21.492 -26.879 17.773 1.00 17.00 197 PRO A N 1
ATOM 1521 C CA . PRO A 1 197 ? 21.077 -27.968 18.647 1.00 16.59 197 PRO A CA 1
ATOM 1522 C C . PRO A 1 197 ? 20.708 -27.533 20.049 1.00 15.94 197 PRO A C 1
ATOM 1523 O O . PRO A 1 197 ? 21.170 -26.520 20.539 1.00 14.15 197 PRO A O 1
ATOM 1527 N N . LEU A 1 198 ? 19.831 -28.310 20.679 1.00 15.41 198 LEU A N 1
ATOM 1528 C CA . LEU A 1 198 ? 19.426 -27.993 22.059 1.00 14.65 198 LEU A CA 1
ATOM 1529 C C . LEU A 1 198 ? 20.620 -27.725 22.934 1.00 11.86 198 LEU A C 1
ATOM 1530 O O . LEU A 1 198 ? 20.588 -26.840 23.778 1.00 12.05 198 LEU A O 1
ATOM 1535 N N A GLU A 1 199 ? 21.646 -28.558 22.835 0.50 12.26 199 GLU A N 1
ATOM 1536 N N B GLU A 1 199 ? 21.676 -28.544 22.817 0.50 12.60 199 GLU A N 1
ATOM 1537 C CA A GLU A 1 199 ? 22.794 -28.394 23.687 0.50 13.67 199 GLU A CA 1
ATOM 1538 C CA B GLU A 1 199 ? 22.846 -28.405 23.668 0.50 14.80 199 GLU A CA 1
ATOM 1539 C C A GLU A 1 199 ? 23.345 -26.980 23.545 0.50 12.16 199 GLU A C 1
ATOM 1540 C C B GLU A 1 199 ? 23.398 -26.987 23.541 0.50 12.82 199 GLU A C 1
ATOM 1541 O O A GLU A 1 199 ? 23.764 -26.349 24.531 0.50 13.26 199 GLU A O 1
ATOM 1542 O O B GLU A 1 199 ? 23.864 -26.362 24.520 0.50 13.32 199 GLU A O 1
ATOM 1553 N N . THR A 1 200 ? 23.415 -26.507 22.299 1.00 12.10 200 THR A N 1
ATOM 1554 C CA . THR A 1 200 ? 23.944 -25.123 22.038 1.00 12.85 200 THR A CA 1
ATOM 1555 C C . THR A 1 200 ? 23.004 -24.052 22.612 1.00 10.08 200 THR A C 1
ATOM 1556 O O . THR A 1 200 ? 23.421 -23.086 23.213 1.00 11.51 200 THR A O 1
ATOM 1560 N N A ARG A 1 201 ? 21.719 -24.287 22.378 0.50 10.01 201 ARG A N 1
ATOM 1561 N N B ARG A 1 201 ? 21.711 -24.266 22.408 0.50 9.96 201 ARG A N 1
ATOM 1562 C CA A ARG A 1 201 ? 20.719 -23.413 22.977 0.50 10.59 201 ARG A CA 1
ATOM 1563 C CA B ARG A 1 201 ? 20.748 -23.336 23.015 0.50 9.25 201 ARG A CA 1
ATOM 1564 C C A ARG A 1 201 ? 20.858 -23.320 24.511 0.50 9.41 201 ARG A C 1
ATOM 1565 C C B ARG A 1 201 ? 20.862 -23.300 24.537 0.50 8.96 201 ARG A C 1
ATOM 1566 O O A ARG A 1 201 ? 20.833 -22.219 25.081 0.50 9.01 201 ARG A O 1
ATOM 1567 O O B ARG A 1 201 ? 20.810 -22.216 25.126 0.50 9.55 201 ARG A O 1
ATOM 1582 N N . ARG A 1 202 ? 21.053 -24.465 25.171 1.00 9.32 202 ARG A N 1
ATOM 1583 C CA . ARG A 1 202 ? 21.222 -24.469 26.586 1.00 9.58 202 ARG A CA 1
ATOM 1584 C C . ARG A 1 202 ? 22.463 -23.713 26.991 1.00 9.84 202 ARG A C 1
ATOM 1585 O O . ARG A 1 202 ? 22.441 -23.015 27.990 1.00 10.80 202 ARG A O 1
ATOM 1593 N N . GLN A 1 203 ? 23.536 -23.823 26.219 1.00 9.65 203 GLN A N 1
ATOM 1594 C CA . GLN A 1 203 ? 24.742 -23.074 26.554 1.00 10.20 203 GLN A CA 1
ATOM 1595 C C . GLN A 1 203 ? 24.461 -21.555 26.443 1.00 9.52 203 GLN A C 1
ATOM 1596 O O . GLN A 1 203 ? 24.937 -20.783 27.298 1.00 12.11 203 GLN A O 1
ATOM 1602 N N . LEU A 1 204 ? 23.752 -21.135 25.410 1.00 8.74 204 LEU A N 1
ATOM 1603 C CA . LEU A 1 204 ? 23.375 -19.702 25.305 1.00 8.47 204 LEU A CA 1
ATOM 1604 C C . LEU A 1 204 ? 22.510 -19.301 26.456 1.00 7.65 204 LEU A C 1
ATOM 1605 O O . LEU A 1 204 ? 22.698 -18.195 27.049 1.00 8.00 204 LEU A O 1
ATOM 1610 N N . GLU A 1 205 ? 21.532 -20.105 26.811 1.00 7.69 205 GLU A N 1
ATOM 1611 C CA . GLU A 1 205 ? 20.642 -19.775 27.912 1.00 7.75 205 GLU A CA 1
ATOM 1612 C C . GLU A 1 205 ? 21.393 -19.530 29.223 1.00 8.20 205 GLU A C 1
ATOM 1613 O O . GLU A 1 205 ? 21.033 -18.621 29.972 1.00 9.35 205 GLU A O 1
ATOM 1619 N N A GLN A 1 206 ? 22.387 -20.343 29.511 0.50 9.29 206 GLN A N 1
ATOM 1620 N N B GLN A 1 206 ? 22.454 -20.323 29.498 0.50 9.40 206 GLN A N 1
ATOM 1621 C CA A GLN A 1 206 ? 23.129 -20.217 30.735 0.50 10.61 206 GLN A CA 1
ATOM 1622 C CA B GLN A 1 206 ? 23.247 -20.234 30.724 0.50 10.96 206 GLN A CA 1
ATOM 1623 C C A GLN A 1 206 ? 23.953 -18.921 30.805 0.50 7.80 206 GLN A C 1
ATOM 1624 C C B GLN A 1 206 ? 24.039 -18.930 30.806 0.50 8.25 206 GLN A C 1
ATOM 1625 O O A GLN A 1 206 ? 24.433 -18.583 31.874 0.50 10.00 206 GLN A O 1
ATOM 1626 O O B GLN A 1 206 ? 24.536 -18.585 31.871 0.50 10.44 206 GLN A O 1
ATOM 1637 N N A MET A 1 207 ? 24.099 -18.186 29.680 0.50 7.24 207 MET A N 1
ATOM 1638 N N B MET A 1 207 ? 24.110 -18.180 29.695 0.50 8.04 207 MET A N 1
ATOM 1639 C CA A MET A 1 207 ? 24.764 -16.908 29.649 0.50 6.46 207 MET A CA 1
ATOM 1640 C CA B MET A 1 207 ? 24.791 -16.915 29.689 0.50 7.67 207 MET A CA 1
ATOM 1641 C C A MET A 1 207 ? 23.860 -15.755 30.087 0.50 5.52 207 MET A C 1
ATOM 1642 C C B MET A 1 207 ? 23.858 -15.751 30.071 0.50 5.72 207 MET A C 1
ATOM 1643 O O A MET A 1 207 ? 24.342 -14.615 30.176 0.50 6.52 207 MET A O 1
ATOM 1644 O O B MET A 1 207 ? 24.316 -14.595 30.089 0.50 6.03 207 MET A O 1
ATOM 1653 N N . HIS A 1 208 ? 22.609 -16.050 30.383 1.00 5.38 208 HIS A N 1
ATOM 1654 C CA . HIS A 1 208 ? 21.661 -15.040 30.804 1.00 5.18 208 HIS A CA 1
ATOM 1655 C C . HIS A 1 208 ? 21.283 -15.349 32.252 1.00 5.42 208 HIS A C 1
ATOM 1656 O O . HIS A 1 208 ? 21.102 -16.523 32.617 1.00 6.24 208 HIS A O 1
ATOM 1663 N N . ALA A 1 209 ? 21.127 -14.320 33.107 1.00 5.57 209 ALA A N 1
ATOM 1664 C CA . ALA A 1 209 ? 20.721 -14.535 34.483 1.00 5.59 209 ALA A CA 1
ATOM 1665 C C . ALA A 1 209 ? 19.391 -15.191 34.618 1.00 5.54 209 ALA A C 1
ATOM 1666 O O . ALA A 1 209 ? 19.135 -15.926 35.565 1.00 6.66 209 ALA A O 1
ATOM 1668 N N . LEU A 1 210 ? 18.497 -14.945 33.639 1.00 5.83 210 LEU A N 1
ATOM 1669 C CA . LEU A 1 210 ? 17.188 -15.594 33.640 1.00 5.61 210 LEU A CA 1
ATOM 1670 C C . LEU A 1 210 ? 17.223 -17.034 33.148 1.00 6.62 210 LEU A C 1
ATOM 1671 O O . LEU A 1 210 ? 16.194 -17.724 33.196 1.00 7.90 210 LEU A O 1
ATOM 1676 N N A ARG A 1 211 ? 18.360 -17.478 32.605 0.50 6.32 211 ARG A N 1
ATOM 1677 N N B ARG A 1 211 ? 18.382 -17.473 32.635 0.50 6.75 211 ARG A N 1
ATOM 1678 C CA A ARG A 1 211 ? 18.551 -18.870 32.202 0.50 6.69 211 ARG A CA 1
ATOM 1679 C CA B ARG A 1 211 ? 18.595 -18.855 32.164 0.50 7.11 211 ARG A CA 1
ATOM 1680 C C A ARG A 1 211 ? 17.548 -19.292 31.127 0.50 7.09 211 ARG A C 1
ATOM 1681 C C B ARG A 1 211 ? 17.613 -19.296 31.091 0.50 7.18 211 ARG A C 1
ATOM 1682 O O A ARG A 1 211 ? 17.096 -20.439 31.090 0.50 7.89 211 ARG A O 1
ATOM 1683 O O B ARG A 1 211 ? 17.250 -20.470 31.012 0.50 8.71 211 ARG A O 1
ATOM 1698 N N . ARG A 1 212 ? 17.263 -18.355 30.231 1.00 6.42 212 ARG A N 1
ATOM 1699 C CA . ARG A 1 212 ? 16.417 -18.613 29.092 1.00 6.00 212 ARG A CA 1
ATOM 1700 C C . ARG A 1 212 ? 16.747 -17.527 28.066 1.00 6.35 212 ARG A C 1
ATOM 1701 O O . ARG A 1 212 ? 17.394 -16.523 28.359 1.00 7.36 212 ARG A O 1
ATOM 1709 N N . LEU A 1 213 ? 16.300 -17.757 26.821 1.00 6.86 213 LEU A N 1
ATOM 1710 C CA . LEU A 1 213 ? 16.393 -16.728 25.790 1.00 6.76 213 LEU A CA 1
ATOM 1711 C C . LEU A 1 213 ? 15.223 -15.755 25.902 1.00 5.83 213 LEU A C 1
ATOM 1712 O O . LEU A 1 213 ? 14.210 -16.045 26.506 1.00 6.88 213 LEU A O 1
ATOM 1717 N N . GLY A 1 214 ? 15.416 -14.581 25.279 1.00 5.23 214 GLY A N 1
ATOM 1718 C CA . GLY A 1 214 ? 14.331 -13.601 25.211 1.00 5.99 214 GLY A CA 1
ATOM 1719 C C . GLY A 1 214 ? 13.381 -13.910 24.088 1.00 5.12 214 GL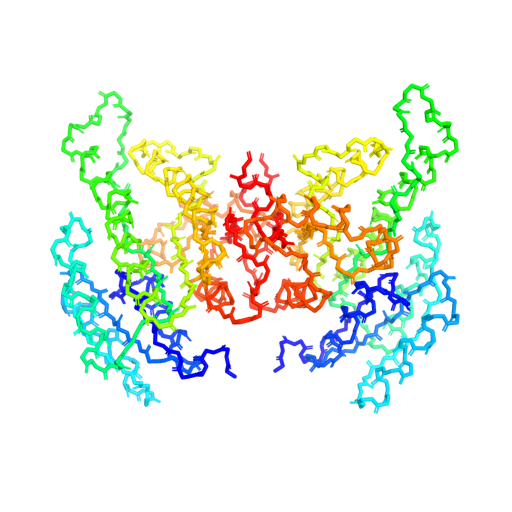Y A C 1
ATOM 1720 O O . GLY A 1 214 ? 13.707 -14.624 23.158 1.00 7.23 214 GLY A O 1
ATOM 1721 N N . GLU A 1 215 ? 12.188 -13.311 24.181 1.00 5.46 215 GLU A N 1
ATOM 1722 C CA . GLU A 1 215 ? 11.230 -13.342 23.068 1.00 5.84 215 GLU A CA 1
ATOM 1723 C C . GLU A 1 215 ? 11.136 -12.033 22.398 1.00 5.71 215 GLU A C 1
ATOM 1724 O O . GLU A 1 215 ? 11.395 -10.968 23.006 1.00 5.95 215 GLU A O 1
ATOM 1730 N N . THR A 1 216 ? 10.707 -12.021 21.117 1.00 5.52 216 THR A N 1
ATOM 1731 C CA . THR A 1 216 ? 10.653 -10.761 20.409 1.00 5.61 216 THR A CA 1
ATOM 1732 C C . THR A 1 216 ? 9.734 -9.736 21.083 1.00 5.38 216 THR A C 1
ATOM 1733 O O . THR A 1 216 ? 10.075 -8.543 21.040 1.00 5.69 216 THR A O 1
ATOM 1737 N N . GLU A 1 217 ? 8.648 -10.169 21.712 1.00 5.57 217 GLU A N 1
ATOM 1738 C CA . GLU A 1 217 ? 7.777 -9.221 22.362 1.00 6.38 217 GLU A CA 1
ATOM 1739 C C . GLU A 1 217 ? 8.487 -8.501 23.483 1.00 5.27 217 GLU A C 1
ATOM 1740 O O . GLU A 1 217 ? 8.170 -7.357 23.814 1.00 5.91 217 GLU A O 1
ATOM 1746 N N . GLU A 1 218 ? 9.406 -9.186 24.169 1.00 5.27 218 GLU A N 1
ATOM 1747 C CA . GLU A 1 218 ? 10.112 -8.605 25.307 1.00 5.28 218 GLU A CA 1
ATOM 1748 C C . GLU A 1 218 ? 11.006 -7.458 24.841 1.00 5.07 218 GLU A C 1
ATOM 1749 O O . GLU A 1 218 ? 11.205 -6.497 25.598 1.00 6.37 218 GLU A O 1
ATOM 1755 N N . VAL A 1 219 ? 11.551 -7.539 23.632 1.00 4.80 219 VAL A N 1
ATOM 1756 C CA . VAL A 1 219 ? 12.281 -6.465 23.029 1.00 4.88 219 VAL A CA 1
ATOM 1757 C C . VAL A 1 219 ? 11.346 -5.351 22.588 1.00 5.18 219 VAL A C 1
ATOM 1758 O O . VAL A 1 219 ? 11.543 -4.160 22.865 1.00 5.29 219 VAL A O 1
ATOM 1762 N N . ALA A 1 220 ? 10.275 -5.749 21.869 1.00 4.96 220 ALA A N 1
ATOM 1763 C CA . ALA A 1 220 ? 9.345 -4.765 21.316 1.00 4.69 220 ALA A CA 1
ATOM 1764 C C . ALA A 1 220 ? 8.704 -3.935 22.396 1.00 5.48 220 ALA A C 1
ATOM 1765 O O . ALA A 1 220 ? 8.423 -2.757 22.201 1.00 5.66 220 ALA A O 1
ATOM 1767 N N . ASN A 1 221 ? 8.394 -4.523 23.559 1.00 5.23 221 ASN A N 1
ATOM 1768 C CA . ASN A 1 221 ? 7.766 -3.764 24.632 1.00 5.46 221 ASN A CA 1
ATOM 1769 C C . ASN A 1 221 ? 8.663 -2.624 25.058 1.00 5.61 221 ASN A C 1
ATOM 1770 O O . ASN A 1 221 ? 8.168 -1.508 25.331 1.00 5.89 221 ASN A O 1
ATOM 1775 N N . LEU A 1 222 ? 9.969 -2.845 25.147 1.00 5.52 222 LEU A N 1
ATOM 1776 C CA . LEU A 1 222 ? 10.892 -1.772 25.558 1.00 6.05 222 LEU A CA 1
ATOM 1777 C C . LEU A 1 222 ? 11.004 -0.738 24.443 1.00 5.41 222 LEU A C 1
ATOM 1778 O O . LEU A 1 222 ? 11.023 0.459 24.714 1.00 6.03 222 LEU A O 1
ATOM 1783 N N . VAL A 1 223 ? 11.077 -1.188 23.176 1.00 4.89 223 VAL A N 1
ATOM 1784 C CA . VAL A 1 223 ? 11.136 -0.234 22.062 1.00 4.99 223 VAL A CA 1
ATOM 1785 C C . VAL A 1 223 ? 9.897 0.673 22.091 1.00 5.38 223 VAL A C 1
ATOM 1786 O O . VAL A 1 223 ? 10.010 1.883 21.916 1.00 5.24 223 VAL A O 1
ATOM 1790 N N . ALA A 1 224 ? 8.708 0.092 22.288 1.00 5.44 224 ALA A N 1
ATOM 1791 C CA . ALA A 1 224 ? 7.480 0.871 22.366 1.00 5.38 224 ALA A CA 1
ATOM 1792 C C . ALA A 1 224 ? 7.543 1.907 23.451 1.00 5.10 224 ALA A C 1
ATOM 1793 O O . ALA A 1 224 ? 7.200 3.075 23.264 1.00 5.75 224 ALA A O 1
ATOM 1795 N N . TRP A 1 225 ? 7.992 1.485 24.643 1.00 5.51 225 TRP A N 1
ATOM 1796 C CA . TRP A 1 225 ? 8.096 2.445 25.761 1.00 5.37 225 TRP A CA 1
ATOM 1797 C C . TRP A 1 225 ? 9.014 3.584 25.463 1.00 5.20 225 TRP A C 1
ATOM 1798 O O . TRP A 1 225 ? 8.698 4.771 25.655 1.00 5.48 225 TRP A O 1
ATOM 1809 N N . LEU A 1 226 ? 10.207 3.266 24.932 1.00 4.91 226 LEU A N 1
ATOM 1810 C CA . LEU A 1 226 ? 11.201 4.278 24.612 1.00 5.56 226 LEU A CA 1
ATOM 1811 C C . LEU A 1 226 ? 10.750 5.234 23.519 1.00 5.24 226 LEU A C 1
ATOM 1812 O O . LEU A 1 226 ? 11.259 6.350 23.381 1.00 6.13 226 LEU A O 1
ATOM 1817 N N . SER A 1 227 ? 9.816 4.772 22.699 1.00 5.32 227 SER A N 1
ATOM 1818 C CA . SER A 1 227 ? 9.267 5.567 21.597 1.00 5.61 227 SER A CA 1
ATOM 1819 C C . SER A 1 227 ? 8.136 6.481 22.032 1.00 6.28 227 SER A C 1
ATOM 1820 O O . SER A 1 227 ? 7.641 7.273 21.230 1.00 7.53 227 SER A O 1
ATOM 1823 N N . SER A 1 228 ? 7.698 6.326 23.292 1.00 6.08 228 SER A N 1
ATOM 1824 C CA . SER A 1 228 ? 6.502 7.002 23.811 1.00 5.90 228 SER A CA 1
ATOM 1825 C C . SER A 1 228 ? 6.843 8.226 24.616 1.00 5.71 228 SER A C 1
ATOM 1826 O O . SER A 1 228 ? 7.991 8.403 25.029 1.00 6.21 228 SER A O 1
ATOM 1829 N N A ASP A 1 229 ? 5.799 9.014 24.868 0.50 6.72 229 ASP A N 1
ATOM 1830 N N B ASP A 1 229 ? 5.825 9.070 24.858 0.50 6.87 229 ASP A N 1
ATOM 1831 C CA A ASP A 1 229 ? 5.947 10.198 25.685 0.50 8.03 229 ASP A CA 1
ATOM 1832 C CA B ASP A 1 229 ? 6.053 10.242 25.714 0.50 7.04 229 ASP A CA 1
ATOM 1833 C C A ASP A 1 229 ? 6.260 9.890 27.128 0.50 6.60 229 ASP A C 1
ATOM 1834 C C B ASP A 1 229 ? 6.246 9.895 27.170 0.50 6.72 229 ASP A C 1
ATOM 1835 O O A ASP A 1 229 ? 6.751 10.767 27.857 0.50 7.74 229 ASP A O 1
ATOM 1836 O O B ASP A 1 229 ? 6.589 10.756 27.969 0.50 8.91 229 ASP A O 1
ATOM 1845 N N . LYS A 1 230 ? 6.036 8.641 27.562 1.00 6.62 230 LYS A N 1
ATOM 1846 C CA . LYS A 1 230 ? 6.454 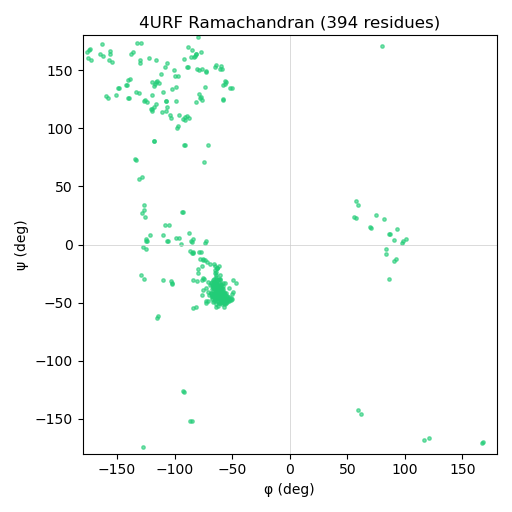8.258 28.933 1.00 7.26 230 LYS A CA 1
ATOM 1847 C C . LYS A 1 230 ? 7.949 8.394 29.104 1.00 5.85 230 LYS A C 1
ATOM 1848 O O . LYS A 1 230 ? 8.414 8.601 30.268 1.00 6.85 230 LYS A O 1
ATOM 1854 N N . ALA A 1 231 ? 8.696 8.227 28.030 1.00 5.54 231 ALA A N 1
ATOM 1855 C CA . ALA A 1 231 ? 10.162 8.216 28.002 1.00 5.82 231 ALA A CA 1
ATOM 1856 C C . ALA A 1 231 ? 10.744 9.618 27.691 1.00 5.32 231 ALA A C 1
ATOM 1857 O O . ALA A 1 231 ? 11.827 9.763 27.212 1.00 5.45 231 ALA A O 1
ATOM 1859 N N . SER A 1 232 ? 9.976 10.658 28.065 1.00 4.92 232 SER A N 1
ATOM 1860 C CA . SER A 1 232 ? 10.323 12.004 27.650 1.00 4.99 232 SER A CA 1
ATOM 1861 C C . SER A 1 232 ? 11.629 12.566 28.222 1.00 5.29 232 SER A C 1
ATOM 1862 O O . SER A 1 232 ? 12.141 13.541 27.660 1.00 6.20 232 SER A O 1
ATOM 1865 N N . PHE A 1 233 ? 12.191 11.972 29.288 1.00 4.87 233 PHE A N 1
ATOM 1866 C CA . PHE A 1 233 ? 13.512 12.419 29.764 1.00 5.27 233 PHE A CA 1
ATOM 1867 C C . PHE A 1 233 ? 14.603 11.398 29.453 1.00 5.39 233 PHE A C 1
ATOM 1868 O O . PHE A 1 233 ? 15.677 11.448 30.048 1.00 6.58 233 PHE A O 1
ATOM 1876 N N . VAL A 1 234 ? 14.331 10.459 28.542 1.00 5.04 234 VAL A N 1
ATOM 1877 C CA . VAL A 1 234 ? 15.291 9.427 28.211 1.00 5.26 234 VAL A CA 1
ATOM 1878 C C . VAL A 1 234 ? 15.864 9.716 26.820 1.00 4.93 234 VAL A C 1
ATOM 1879 O O . VAL A 1 234 ? 15.175 9.641 25.794 1.00 5.13 234 VAL A O 1
ATOM 1883 N N . THR A 1 235 ? 17.156 10.002 26.768 1.00 4.88 235 THR A N 1
ATOM 1884 C CA . THR A 1 235 ? 17.868 10.214 25.509 1.00 4.74 235 THR A CA 1
ATOM 1885 C C . THR A 1 235 ? 19.341 9.895 25.690 1.00 5.15 235 THR A C 1
ATOM 1886 O O . THR A 1 235 ? 19.897 10.035 26.793 1.00 5.80 235 THR A O 1
ATOM 1890 N N . GLY A 1 236 ? 20.003 9.585 24.587 1.00 4.64 236 GLY A N 1
ATOM 1891 C CA . GLY A 1 236 ? 21.412 9.328 24.581 1.00 4.77 236 GLY A CA 1
ATOM 1892 C C . GLY A 1 236 ? 21.870 8.048 25.241 1.00 5.35 236 GLY A C 1
ATOM 1893 O O . GLY A 1 236 ? 23.050 7.894 25.480 1.00 6.99 236 GLY A O 1
ATOM 1894 N N . SER A 1 237 ? 20.917 7.137 25.504 1.00 4.74 237 SER A N 1
ATOM 1895 C CA . SER A 1 237 ? 21.155 6.033 26.392 1.00 5.24 237 SER A CA 1
ATOM 1896 C C . SER A 1 237 ? 21.068 4.697 25.696 1.00 4.65 237 SER A C 1
ATOM 1897 O O . SER A 1 237 ? 20.427 4.561 24.675 1.00 6.33 237 SER A O 1
ATOM 1900 N N . TYR A 1 238 ? 21.699 3.714 26.332 1.00 5.30 238 TYR A N 1
ATOM 1901 C CA . TYR A 1 238 ? 21.655 2.291 25.973 1.00 4.97 238 TYR A CA 1
ATOM 1902 C C . TYR A 1 238 ? 20.812 1.587 26.975 1.00 4.34 238 TYR A C 1
ATOM 1903 O O . TYR A 1 238 ? 21.095 1.621 28.167 1.00 6.06 238 TYR A O 1
ATOM 1912 N N A TYR A 1 239 ? 19.797 0.901 26.466 0.50 4.79 239 TYR A N 1
ATOM 1913 N N B TYR A 1 239 ? 19.775 0.898 26.480 0.50 5.07 239 TYR A N 1
ATOM 1914 C CA A TYR A 1 239 ? 18.857 0.172 27.279 0.50 4.64 239 TYR A CA 1
ATOM 1915 C CA B TYR A 1 239 ? 18.849 0.117 27.317 0.50 5.28 239 TYR A CA 1
ATOM 1916 C C A TYR A 1 239 ? 19.001 -1.297 26.945 0.50 4.40 239 TYR A C 1
ATOM 1917 C C B TYR A 1 239 ? 18.940 -1.316 26.979 0.50 4.59 239 TYR A C 1
ATOM 1918 O O A TYR A 1 239 ? 18.649 -1.751 25.822 0.50 4.80 239 TYR A O 1
ATOM 1919 O O B TYR A 1 239 ? 18.454 -1.769 25.922 0.50 5.78 239 TYR A O 1
ATOM 1936 N N . ALA A 1 240 ? 19.509 -2.090 27.879 1.00 5.08 240 ALA A N 1
ATOM 1937 C CA . ALA A 1 240 ? 19.624 -3.524 27.673 1.00 4.97 240 ALA A CA 1
ATOM 1938 C C . ALA A 1 240 ? 18.253 -4.182 27.751 1.00 5.16 240 ALA A C 1
ATOM 1939 O O . ALA A 1 240 ? 17.390 -3.820 28.533 1.00 7.18 240 ALA A O 1
ATOM 1941 N N . VAL A 1 241 ? 18.082 -5.234 26.953 1.00 4.72 241 VAL A N 1
ATOM 1942 C CA . VAL A 1 241 ? 16.990 -6.180 27.132 1.00 4.71 241 VAL A CA 1
ATOM 1943 C C . VAL A 1 241 ? 17.672 -7.533 26.989 1.00 4.45 241 VAL A C 1
ATOM 1944 O O . VAL A 1 241 ? 17.630 -8.224 25.972 1.00 4.59 241 VAL A O 1
ATOM 1948 N N . ASP A 1 242 ? 18.417 -7.860 28.057 1.00 4.58 242 ASP A N 1
ATOM 1949 C CA . ASP A 1 242 ? 19.478 -8.846 27.978 1.00 4.68 242 ASP A CA 1
ATOM 1950 C C . ASP A 1 242 ? 19.362 -9.972 28.962 1.00 4.49 242 ASP A C 1
ATOM 1951 O O . ASP A 1 242 ? 20.271 -10.798 29.005 1.00 4.79 242 ASP A O 1
ATOM 1956 N N . GLY A 1 243 ? 18.304 -10.008 29.759 1.00 4.40 243 GLY A N 1
ATOM 1957 C CA . GLY A 1 243 ? 18.178 -11.082 30.703 1.00 4.96 243 GLY A CA 1
ATOM 1958 C C . GLY A 1 243 ? 19.331 -11.194 31.652 1.00 4.66 243 GLY A C 1
ATOM 1959 O O . GLY A 1 243 ? 19.521 -12.275 32.236 1.00 5.47 243 GLY A O 1
ATOM 1960 N N . GLY A 1 244 ? 20.080 -10.106 31.871 1.00 5.06 244 GLY A N 1
ATOM 1961 C CA . GLY A 1 244 ? 21.238 -10.079 32.740 1.00 5.36 244 GLY A CA 1
ATOM 1962 C C . GLY A 1 244 ? 22.540 -10.477 32.119 1.00 4.44 244 GLY A C 1
ATOM 1963 O O . GLY A 1 244 ? 23.577 -10.542 32.812 1.00 5.33 244 GLY A O 1
ATOM 1964 N N . TYR A 1 245 ? 22.596 -10.650 30.793 1.00 4.72 245 TYR A N 1
ATOM 1965 C CA . TYR A 1 245 ? 23.831 -11.085 30.123 1.00 5.20 245 TYR A CA 1
ATOM 1966 C C . TYR A 1 245 ? 25.074 -10.241 30.492 1.00 5.07 245 TYR A C 1
ATOM 1967 O O . TYR A 1 245 ? 26.148 -10.787 30.708 1.00 5.62 245 TYR A O 1
ATOM 1976 N N . LEU A 1 246 ? 24.920 -8.918 30.479 1.00 4.98 246 LEU A N 1
ATOM 1977 C CA . LEU A 1 246 ? 26.053 -8.016 30.690 1.00 5.41 246 LEU A CA 1
ATOM 1978 C C . LEU A 1 246 ? 26.444 -7.893 32.160 1.00 5.64 246 LEU A C 1
ATOM 1979 O O . LEU A 1 246 ? 27.498 -7.328 32.449 1.00 7.70 246 LEU A O 1
ATOM 1984 N N . ALA A 1 247 ? 25.631 -8.367 33.068 1.00 5.00 247 ALA A N 1
ATOM 1985 C CA . ALA A 1 247 ? 25.856 -8.233 34.491 1.00 5.43 247 ALA A CA 1
ATOM 1986 C C . ALA A 1 247 ? 26.906 -9.200 35.069 1.00 5.72 247 ALA A C 1
ATOM 1987 O O . ALA A 1 247 ? 27.232 -9.055 36.246 1.00 7.76 247 ALA A O 1
ATOM 1989 N N . ARG A 1 248 ? 27.389 -10.125 34.282 1.00 6.07 248 ARG A N 1
ATOM 1990 C CA . ARG A 1 248 ? 28.517 -10.965 34.668 1.00 7.15 248 ARG A CA 1
ATOM 1991 C C . ARG A 1 248 ? 29.737 -10.793 33.741 1.00 6.60 248 ARG A C 1
ATOM 1992 O O . ARG A 1 248 ? 30.839 -11.174 34.141 1.00 6.31 248 ARG A O 1
ATOM 2001 N N . MET B 1 1 ? -3.671 -0.933 32.523 1.00 42.46 1 MET B N 1
ATOM 2002 C CA . MET B 1 1 ? -2.936 -0.740 33.774 1.00 23.23 1 MET B CA 1
ATOM 2003 C C . MET B 1 1 ? -1.769 -1.735 33.798 1.00 20.12 1 MET B C 1
ATOM 2004 O O . MET B 1 1 ? -1.961 -2.942 33.643 1.00 31.04 1 MET B O 1
ATOM 2009 N N . LEU B 1 2 ? -0.579 -1.253 34.063 1.00 13.11 2 LEU B N 1
ATOM 2010 C CA . LEU B 1 2 ? 0.649 -2.032 34.016 1.00 12.11 2 LEU B CA 1
ATOM 2011 C C . LEU B 1 2 ? 0.723 -3.021 35.149 1.00 10.59 2 LEU B C 1
ATOM 2012 O O . LEU B 1 2 ? 1.412 -3.996 34.978 1.00 11.94 2 LEU B O 1
ATOM 2017 N N . LEU B 1 3 ? 0.144 -2.679 36.313 1.00 8.91 3 LEU B N 1
ATOM 2018 C CA . LEU B 1 3 ? 0.482 -3.382 37.555 1.00 7.91 3 LEU B CA 1
ATOM 2019 C C . LEU B 1 3 ? -0.721 -3.917 38.298 1.00 8.43 3 LEU B C 1
ATOM 2020 O O . LEU B 1 3 ? -0.728 -4.039 39.509 1.00 10.22 3 LEU B O 1
ATOM 2025 N N . GLU B 1 4 ? -1.780 -4.255 37.533 1.00 10.72 4 GLU B N 1
ATOM 2026 C CA . GLU B 1 4 ? -3.053 -4.594 38.180 1.00 12.66 4 GLU B CA 1
ATOM 2027 C C . GLU B 1 4 ? -2.901 -5.743 39.152 1.00 15.17 4 GLU B C 1
ATOM 2028 O O . GLU B 1 4 ? -2.352 -6.791 38.800 1.00 19.43 4 GLU B O 1
ATOM 2034 N N . GLY B 1 5 ? -3.303 -5.521 40.420 1.00 16.47 5 GLY B N 1
ATOM 2035 C CA . GLY B 1 5 ? -3.300 -6.610 41.395 1.00 20.35 5 GLY B CA 1
ATOM 2036 C C . GLY B 1 5 ? -2.013 -6.885 42.079 1.00 14.52 5 GLY B C 1
ATOM 2037 O O . GLY B 1 5 ? -1.957 -7.657 43.053 1.00 16.55 5 GLY B O 1
ATOM 2038 N N . LYS B 1 6 ? -0.938 -6.228 41.636 1.00 9.72 6 LYS B N 1
ATOM 2039 C CA . LYS B 1 6 ? 0.364 -6.429 42.244 1.00 9.12 6 LYS B CA 1
ATOM 2040 C C . LYS B 1 6 ? 0.480 -5.610 43.530 1.00 8.96 6 LYS B C 1
ATOM 2041 O O . LYS B 1 6 ? -0.134 -4.592 43.653 1.00 14.64 6 LYS B O 1
ATOM 2047 N N . THR B 1 7 ? 1.276 -6.082 44.461 1.00 8.30 7 THR B N 1
ATOM 2048 C CA . THR B 1 7 ? 1.588 -5.353 45.670 1.00 7.94 7 THR B CA 1
ATOM 2049 C C . THR B 1 7 ? 3.006 -4.838 45.611 1.00 6.34 7 THR B C 1
ATOM 2050 O O . THR B 1 7 ? 3.944 -5.580 45.471 1.00 7.30 7 THR B O 1
ATOM 2054 N N . ALA B 1 8 ? 3.116 -3.490 45.764 1.00 6.18 8 ALA B N 1
ATOM 2055 C CA . ALA B 1 8 ? 4.370 -2.777 45.622 1.00 5.62 8 ALA B CA 1
ATOM 2056 C C . ALA B 1 8 ? 4.713 -1.999 46.873 1.00 6.59 8 ALA B C 1
ATOM 2057 O O . ALA B 1 8 ? 3.859 -1.300 47.421 1.00 12.43 8 ALA B O 1
ATOM 2059 N N A LEU B 1 9 ? 5.936 -2.073 47.344 0.50 5.30 9 LEU B N 1
ATOM 2060 N N B LEU B 1 9 ? 5.975 -2.079 47.252 0.50 5.23 9 LEU B N 1
ATOM 2061 C CA A LEU B 1 9 ? 6.382 -1.136 48.390 0.50 5.48 9 LEU B CA 1
ATOM 2062 C CA B LEU B 1 9 ? 6.578 -1.319 48.346 0.50 5.55 9 LEU B CA 1
ATOM 2063 C C A LEU B 1 9 ? 7.383 -0.154 47.776 0.50 5.19 9 LEU B C 1
ATOM 2064 C C B LEU B 1 9 ? 7.382 -0.144 47.716 0.50 5.20 9 LEU B C 1
ATOM 2065 O O A LEU B 1 9 ? 8.145 -0.456 46.882 0.50 4.71 9 LEU B O 1
ATOM 2066 O O B LEU B 1 9 ? 7.955 -0.282 46.657 0.50 6.21 9 LEU B O 1
ATOM 2075 N N . VAL B 1 10 ? 7.370 1.028 48.376 1.00 5.30 10 VAL B N 1
ATOM 2076 C CA . VAL B 1 10 ? 8.262 2.100 47.985 1.00 4.59 10 VAL B CA 1
ATOM 2077 C C . VAL B 1 10 ? 8.903 2.651 49.261 1.00 4.80 10 VAL B C 1
ATOM 2078 O O . VAL B 1 10 ? 8.173 2.993 50.220 1.00 6.01 10 VAL B O 1
ATOM 2082 N N . THR B 1 11 ? 10.225 2.748 49.289 1.00 4.64 11 THR B N 1
ATOM 2083 C CA . THR B 1 11 ? 10.935 3.422 50.365 1.00 5.10 11 THR B CA 1
ATOM 2084 C C . THR B 1 11 ? 11.098 4.885 50.026 1.00 5.35 11 THR B C 1
ATOM 2085 O O . THR B 1 11 ? 11.182 5.297 48.868 1.00 5.15 11 THR B O 1
ATOM 2089 N N . GLY B 1 12 ? 11.185 5.715 51.077 1.00 5.17 12 GLY B N 1
ATOM 2090 C CA . GLY B 1 12 ? 11.314 7.156 50.815 1.00 5.32 12 GLY B CA 1
ATOM 2091 C C . GLY B 1 12 ? 10.162 7.723 50.020 1.00 5.65 12 GLY B C 1
ATOM 2092 O O . GLY B 1 12 ? 10.370 8.640 49.201 1.00 6.37 12 GLY B O 1
ATOM 2093 N N . ALA B 1 13 ? 8.962 7.220 50.213 1.00 5.69 13 ALA B N 1
ATOM 2094 C CA . ALA B 1 13 ? 7.794 7.565 49.413 1.00 5.55 13 ALA B CA 1
ATOM 2095 C C . ALA B 1 13 ? 7.070 8.828 49.890 1.00 5.66 13 ALA B C 1
ATOM 2096 O O . ALA B 1 13 ? 6.040 9.204 49.311 1.00 6.16 13 ALA B O 1
ATOM 2098 N N . GLY B 1 14 ? 7.595 9.471 50.921 1.00 5.92 14 GLY B N 1
ATOM 2099 C CA . GLY B 1 14 ? 6.954 10.659 51.431 1.00 6.53 14 GLY B CA 1
ATOM 2100 C C . GLY B 1 14 ? 7.103 11.906 50.641 1.00 6.54 14 GLY B C 1
ATOM 2101 O O . GLY B 1 14 ? 6.385 12.871 50.882 1.00 8.23 14 GLY B O 1
ATOM 2102 N N . ASN B 1 15 ? 8.023 11.945 49.679 1.00 6.50 15 ASN B N 1
ATOM 2103 C CA . ASN B 1 15 ? 8.219 13.185 48.920 1.00 7.09 15 ASN B CA 1
ATOM 2104 C C . ASN B 1 15 ? 8.976 12.890 47.662 1.00 6.18 15 ASN B C 1
ATOM 2105 O O . ASN B 1 15 ? 9.435 11.762 47.443 1.00 6.58 15 ASN B O 1
ATOM 2110 N N . GLY B 1 16 ? 9.091 13.895 46.811 1.00 5.97 16 GLY B N 1
ATOM 2111 C CA . GLY B 1 16 ? 10.015 13.809 45.701 1.00 6.31 16 GLY B CA 1
ATOM 2112 C C . GLY B 1 16 ? 9.652 12.669 44.753 1.00 5.78 16 GLY B C 1
ATOM 2113 O O . GLY B 1 16 ? 8.499 12.356 44.455 1.00 6.24 16 GLY B O 1
ATOM 2114 N N . ILE B 1 17 ? 10.720 12.077 44.210 1.00 5.47 17 ILE B N 1
ATOM 2115 C CA . ILE B 1 17 ? 10.580 10.980 43.254 1.00 5.26 17 ILE B CA 1
ATOM 2116 C C . ILE B 1 17 ? 9.828 9.834 43.854 1.00 5.51 17 ILE B C 1
ATOM 2117 O O . ILE B 1 17 ? 8.960 9.252 43.173 1.00 5.59 17 ILE B O 1
ATOM 2122 N N . GLY B 1 18 ? 10.089 9.432 45.117 1.00 4.97 18 GLY B N 1
ATOM 2123 C CA . GLY B 1 18 ? 9.389 8.346 45.723 1.00 5.45 18 GLY B CA 1
ATOM 2124 C C . GLY B 1 18 ? 7.925 8.518 45.833 1.00 5.19 18 GLY B C 1
ATOM 2125 O O . GLY B 1 18 ? 7.154 7.582 45.659 1.00 5.58 18 GLY B O 1
ATOM 2126 N N . ARG B 1 19 ? 7.484 9.740 46.197 1.00 5.17 19 ARG B N 1
ATOM 2127 C CA . ARG B 1 19 ? 6.053 10.026 46.207 1.00 5.48 19 ARG B CA 1
ATOM 2128 C C . ARG B 1 19 ? 5.466 9.784 44.839 1.00 5.73 19 ARG B C 1
ATOM 2129 O O . ARG B 1 19 ? 4.398 9.146 44.727 1.00 5.87 19 ARG B O 1
ATOM 2137 N N . THR B 1 20 ? 6.092 10.307 43.804 1.00 5.25 20 THR B N 1
ATOM 2138 C CA . THR B 1 20 ? 5.555 10.136 42.451 1.00 5.75 20 THR B CA 1
ATOM 2139 C C . THR B 1 20 ? 5.533 8.653 42.038 1.00 5.35 20 THR B C 1
ATOM 2140 O O . THR B 1 20 ? 4.580 8.183 41.397 1.00 5.69 20 THR B O 1
ATOM 2144 N N . ILE B 1 21 ? 6.589 7.907 42.403 1.00 5.25 21 ILE B N 1
ATOM 2145 C CA . ILE B 1 21 ? 6.607 6.468 42.144 1.00 5.27 21 ILE B CA 1
ATOM 2146 C C . ILE B 1 21 ? 5.394 5.812 42.792 1.00 5.31 21 ILE B C 1
ATOM 2147 O O . ILE B 1 21 ? 4.704 4.992 42.208 1.00 5.67 21 ILE B O 1
ATOM 2152 N N . ALA B 1 22 ? 5.164 6.092 44.087 1.00 5.05 22 ALA B N 1
ATOM 2153 C CA . ALA B 1 22 ? 4.056 5.508 44.777 1.00 5.36 22 ALA B CA 1
ATOM 2154 C C . ALA B 1 22 ? 2.721 5.822 44.129 1.00 5.94 22 ALA B C 1
ATOM 2155 O O . ALA B 1 22 ? 1.861 4.945 43.957 1.00 6.29 22 ALA B O 1
ATOM 2157 N N A LEU B 1 23 ? 2.547 7.097 43.757 0.50 5.35 23 LEU B N 1
ATOM 2158 N N B LEU B 1 23 ? 2.518 7.085 43.743 0.50 5.70 23 LEU B N 1
ATOM 2159 C CA A LEU B 1 23 ? 1.327 7.532 43.087 0.50 5.93 23 LEU B CA 1
ATOM 2160 C CA B LEU B 1 23 ? 1.263 7.445 43.097 0.50 5.78 23 LEU B CA 1
ATOM 2161 C C A LEU B 1 23 ? 1.146 6.748 41.792 0.50 5.80 23 LEU B C 1
ATOM 2162 C C B LEU B 1 23 ? 1.127 6.789 41.737 0.50 5.91 23 LEU B C 1
ATOM 2163 O O A LEU B 1 23 ? 0.020 6.274 41.471 0.50 6.58 23 LEU B O 1
ATOM 2164 O O B LEU B 1 23 ? 0.005 6.505 41.274 0.50 6.39 23 LEU B O 1
ATOM 2173 N N . THR B 1 24 ? 2.229 6.631 41.025 1.00 6.45 24 THR B N 1
ATOM 2174 C CA . THR B 1 24 ? 2.219 5.995 39.708 1.00 6.06 24 THR B CA 1
ATOM 2175 C C . THR B 1 24 ? 1.900 4.527 39.821 1.00 5.93 24 THR B C 1
ATOM 2176 O O . THR B 1 24 ? 1.095 3.957 39.090 1.00 7.50 24 THR B O 1
ATOM 2180 N N . TYR B 1 25 ? 2.558 3.877 40.777 1.00 6.24 25 TYR B N 1
ATOM 2181 C CA . TYR B 1 25 ? 2.234 2.460 41.065 1.00 6.35 25 TYR B CA 1
ATOM 2182 C C . TYR B 1 25 ? 0.719 2.285 41.310 1.00 6.15 25 TYR B C 1
ATOM 2183 O O . TYR B 1 25 ? 0.090 1.358 40.755 1.00 7.09 25 TYR B O 1
ATOM 2192 N N . ALA B 1 26 ? 0.172 3.150 42.152 1.00 6.62 26 ALA B N 1
ATOM 2193 C CA . ALA B 1 26 ? -1.266 3.036 42.436 1.00 7.84 26 ALA B CA 1
ATOM 2194 C C . ALA B 1 26 ? -2.097 3.303 41.190 1.00 8.41 26 ALA B C 1
ATOM 2195 O O . ALA B 1 26 ? -3.105 2.624 40.960 1.00 9.85 26 ALA B O 1
ATOM 2197 N N . ALA B 1 27 ? -1.722 4.310 40.425 1.00 7.94 27 ALA B N 1
ATOM 2198 C CA . ALA B 1 27 ? -2.502 4.632 39.221 1.00 9.15 27 ALA B CA 1
ATOM 2199 C C . ALA B 1 27 ? -2.439 3.489 38.226 1.00 8.98 27 ALA B C 1
ATOM 2200 O O . ALA B 1 27 ? -3.358 3.333 37.419 1.00 11.00 27 ALA B O 1
ATOM 2202 N N . GLU B 1 28 ? -1.375 2.692 38.262 1.00 7.99 28 GLU B N 1
ATOM 2203 C CA . GLU B 1 28 ? -1.218 1.495 37.393 1.00 8.48 28 GLU B CA 1
ATOM 2204 C C . GLU B 1 28 ? -1.841 0.243 38.019 1.00 8.91 28 GLU B C 1
ATOM 2205 O O . GLU B 1 28 ? -1.686 -0.864 37.439 1.00 10.31 28 GLU B O 1
ATOM 2211 N N . GLY B 1 29 ? -2.593 0.385 39.111 1.00 7.82 29 GLY B N 1
ATOM 2212 C CA . GLY B 1 29 ? -3.362 -0.686 39.658 1.00 8.94 29 GLY B CA 1
ATOM 2213 C C . GLY B 1 29 ? -2.741 -1.437 40.802 1.00 7.87 29 GLY B C 1
ATOM 2214 O O . GLY B 1 29 ? -3.367 -2.403 41.288 1.00 9.72 29 GLY B O 1
ATOM 2215 N N . ALA B 1 30 ? -1.555 -1.056 41.252 1.00 7.12 30 ALA B N 1
ATOM 2216 C CA . ALA B 1 30 ? -0.939 -1.773 42.337 1.00 7.40 30 ALA B CA 1
ATOM 2217 C C . ALA B 1 30 ? -1.526 -1.381 43.684 1.00 7.39 30 ALA B C 1
ATOM 2218 O O . ALA B 1 30 ? -1.912 -0.230 43.898 1.00 9.43 30 ALA B O 1
ATOM 2220 N N . ASN B 1 31 ? -1.523 -2.345 44.628 1.00 8.03 31 ASN B N 1
ATOM 2221 C CA . ASN B 1 31 ? -1.655 -2.045 46.037 1.00 7.77 31 ASN B CA 1
ATOM 2222 C C . ASN B 1 31 ? -0.303 -1.445 46.467 1.00 8.02 31 ASN B C 1
ATOM 2223 O O . ASN B 1 31 ? 0.726 -1.985 46.089 1.00 12.21 31 ASN B O 1
ATOM 2228 N N . VAL B 1 32 ? -0.257 -0.379 47.228 1.00 6.69 32 VAL B N 1
ATOM 2229 C CA . VAL B 1 32 ? 1.004 0.275 47.582 1.00 6.66 32 VAL B CA 1
ATOM 2230 C C . VAL B 1 32 ? 1.236 0.294 49.075 1.00 6.46 32 VAL B C 1
ATOM 2231 O O . VAL B 1 32 ? 0.388 0.764 49.827 1.00 8.47 32 VAL B O 1
ATOM 2235 N N . VAL B 1 33 ? 2.402 -0.165 49.459 1.00 5.80 33 VAL B N 1
ATOM 2236 C CA . VAL B 1 33 ? 2.916 0.024 50.821 1.00 6.45 33 VAL B CA 1
ATOM 2237 C C . VAL B 1 33 ? 3.842 1.223 50.766 1.00 5.43 33 VAL B C 1
ATOM 2238 O O . VAL B 1 33 ? 4.947 1.155 50.275 1.00 6.11 33 VAL B O 1
ATOM 2242 N N . VAL B 1 34 ? 3.307 2.351 51.233 1.00 5.63 34 VAL B N 1
ATOM 2243 C CA . VAL B 1 34 ? 4.058 3.573 51.315 1.00 5.55 34 VAL B CA 1
ATOM 2244 C C . VAL B 1 34 ? 4.903 3.552 52.542 1.00 5.95 34 VAL B C 1
ATOM 2245 O O . VAL B 1 34 ? 4.391 3.228 53.624 1.00 6.88 34 VAL B O 1
ATOM 2249 N N A SER B 1 35 ? 6.193 3.861 52.465 0.50 5.57 35 SER B N 1
ATOM 2250 N N B SER B 1 35 ? 6.196 3.877 52.441 0.50 6.44 35 SER B N 1
ATOM 2251 C CA A SER B 1 35 ? 6.990 3.945 53.686 0.50 5.02 35 SER B CA 1
ATOM 2252 C CA B SER B 1 35 ? 7.104 3.876 53.598 0.50 7.33 35 SER B CA 1
ATOM 2253 C C A SER B 1 35 ? 7.943 5.136 53.561 0.50 5.64 35 SER B C 1
ATOM 2254 C C B SER B 1 35 ? 8.006 5.116 53.542 0.50 6.50 35 SER B C 1
ATOM 2255 O O A SER B 1 35 ? 8.247 5.597 52.482 0.50 6.29 35 SER B O 1
ATOM 2256 O O B SER B 1 35 ? 8.365 5.583 52.468 0.50 6.85 35 SER B O 1
ATOM 2261 N N . ASP B 1 36 ? 8.341 5.648 54.725 1.00 6.23 36 ASP B N 1
ATOM 2262 C CA . ASP B 1 36 ? 9.254 6.788 54.805 1.00 6.19 36 ASP B CA 1
ATOM 2263 C C . ASP B 1 36 ? 9.758 6.855 56.242 1.00 6.16 36 ASP B C 1
ATOM 2264 O O . ASP B 1 36 ? 9.125 6.319 57.147 1.00 6.77 36 ASP B O 1
ATOM 2269 N N . ILE B 1 37 ? 10.845 7.570 56.421 1.00 6.20 37 ILE B N 1
ATOM 2270 C CA . ILE B 1 37 ? 11.319 7.923 57.756 1.00 6.87 37 ILE B CA 1
ATOM 2271 C C . ILE B 1 37 ? 10.462 9.022 58.361 1.00 7.58 37 ILE B C 1
ATOM 2272 O O . ILE B 1 37 ? 10.399 9.085 59.607 1.00 8.94 37 ILE B O 1
ATOM 2277 N N . SER B 1 38 ? 9.879 9.887 57.519 1.00 7.19 38 SER B N 1
ATOM 2278 C CA . SER B 1 38 ? 8.980 10.912 57.985 1.00 7.92 38 SER B CA 1
ATOM 2279 C C . SER B 1 38 ? 7.556 10.409 57.844 1.00 8.52 38 SER B C 1
ATOM 2280 O O . SER B 1 38 ? 7.035 10.252 56.756 1.00 8.67 38 SER B O 1
ATOM 2283 N N . ASP B 1 39 ? 6.940 10.176 59.001 1.00 7.92 39 ASP B N 1
ATOM 2284 C CA . ASP B 1 39 ? 5.605 9.656 59.016 1.00 8.18 39 ASP B CA 1
ATOM 2285 C C . ASP B 1 39 ? 4.569 10.681 58.490 1.00 7.18 39 ASP B C 1
ATOM 2286 O O . ASP B 1 39 ? 3.599 10.326 57.800 1.00 8.08 39 ASP B O 1
ATOM 2291 N N . GLU B 1 40 ? 4.803 11.965 58.733 1.00 7.68 40 GLU B N 1
ATOM 2292 C CA . GLU B 1 40 ? 3.928 12.996 58.188 1.00 9.12 40 GLU B CA 1
ATOM 2293 C C . GLU B 1 40 ? 3.989 12.932 56.668 1.00 7.23 40 GLU B C 1
ATOM 2294 O O . GLU B 1 40 ? 2.917 12.938 56.005 1.00 7.91 40 GLU B O 1
ATOM 2300 N N . TRP B 1 41 ? 5.194 12.968 56.077 1.00 8.14 41 TRP B N 1
ATOM 2301 C CA . TRP B 1 41 ? 5.234 12.954 54.633 1.00 7.55 41 TRP B CA 1
ATOM 2302 C C . TRP B 1 41 ? 4.686 11.660 54.051 1.00 7.54 41 TRP B C 1
ATOM 2303 O O . TRP B 1 41 ? 4.014 11.640 53.046 1.00 7.24 41 TRP B O 1
ATOM 2314 N N . GLY B 1 42 ? 4.995 10.530 54.694 1.00 7.06 42 GLY B N 1
ATOM 2315 C CA . GLY B 1 42 ? 4.444 9.260 54.263 1.00 6.92 42 GLY B CA 1
ATOM 2316 C C . GLY B 1 42 ? 2.943 9.172 54.304 1.00 6.85 42 GLY B C 1
ATOM 2317 O O . GLY B 1 42 ? 2.288 8.710 53.365 1.00 6.73 42 GLY B O 1
ATOM 2318 N N . ARG B 1 43 ? 2.343 9.688 55.399 1.00 6.74 43 ARG B N 1
ATOM 2319 C CA . ARG B 1 43 ? 0.912 9.745 55.484 1.00 6.67 43 ARG B CA 1
ATOM 2320 C C . ARG B 1 43 ? 0.303 10.653 54.424 1.00 6.91 43 ARG B C 1
ATOM 2321 O O . ARG B 1 43 ? -0.794 10.361 53.933 1.00 8.46 43 ARG B O 1
ATOM 2329 N N . GLU B 1 44 ? 0.970 11.722 54.081 1.00 7.38 44 GLU B N 1
ATOM 2330 C CA . GLU B 1 44 ? 0.521 12.570 53.000 1.00 7.84 44 GLU B CA 1
ATOM 2331 C C . GLU B 1 44 ? 0.443 11.783 51.667 1.00 6.83 44 GLU B C 1
ATOM 2332 O O . GLU B 1 44 ? -0.532 11.912 50.930 1.00 7.16 44 GLU B O 1
ATOM 2338 N N . THR B 1 45 ? 1.513 11.058 51.336 1.00 6.74 45 THR B N 1
ATOM 2339 C CA . THR B 1 45 ? 1.491 10.259 50.134 1.00 6.84 45 THR B CA 1
ATOM 2340 C C . THR B 1 45 ? 0.335 9.279 50.129 1.00 6.79 45 THR B C 1
ATOM 2341 O O . THR B 1 45 ? -0.367 9.087 49.143 1.00 7.52 45 THR B O 1
ATOM 2345 N N . LEU B 1 46 ? 0.177 8.592 51.273 1.00 6.57 46 LEU B N 1
ATOM 2346 C CA . LEU B 1 46 ? -0.965 7.692 51.428 1.00 6.60 46 LEU B CA 1
ATOM 2347 C C . LEU B 1 46 ? -2.278 8.381 51.162 1.00 6.22 46 LEU B C 1
ATOM 2348 O O . LEU B 1 46 ? -3.121 7.851 50.439 1.00 6.97 46 LEU B O 1
ATOM 2353 N N . ALA B 1 47 ? -2.457 9.572 51.757 1.00 7.10 47 ALA B N 1
ATOM 2354 C CA . ALA B 1 47 ? -3.684 10.315 51.538 1.00 6.78 47 ALA B CA 1
ATOM 2355 C C . ALA B 1 47 ? -3.897 10.644 50.064 1.00 6.18 47 ALA B C 1
ATOM 2356 O O . ALA B 1 47 ? -5.015 10.565 49.578 1.00 8.07 47 ALA B O 1
ATOM 2358 N N . LEU B 1 48 ? -2.821 11.026 49.342 1.00 6.95 48 LEU B N 1
ATOM 2359 C CA . LEU B 1 48 ? -2.951 11.334 47.947 1.00 7.45 48 LEU B CA 1
ATOM 2360 C C . LEU B 1 48 ? -3.428 10.115 47.170 1.00 7.14 48 LEU B C 1
ATOM 2361 O O . LEU B 1 48 ? -4.273 10.254 46.271 1.00 8.57 48 LEU B O 1
ATOM 2366 N N . ILE B 1 49 ? -2.876 8.932 47.466 1.00 7.26 49 ILE B N 1
ATOM 2367 C CA . ILE B 1 49 ? -3.278 7.711 46.802 1.00 7.50 49 ILE B CA 1
ATOM 2368 C C . ILE B 1 49 ? -4.758 7.404 47.123 1.00 7.77 49 ILE B C 1
ATOM 2369 O O . ILE B 1 49 ? -5.532 7.088 46.220 1.00 8.05 49 ILE B O 1
ATOM 2374 N N . GLU B 1 50 ? -5.088 7.411 48.398 1.00 7.80 50 GLU B N 1
ATOM 2375 C CA . GLU B 1 50 ? -6.417 7.034 48.810 1.00 8.86 50 GLU B CA 1
ATOM 2376 C C . GLU B 1 50 ? -7.469 7.979 48.294 1.00 8.13 50 GLU B C 1
ATOM 2377 O O . GLU B 1 50 ? -8.610 7.598 48.041 1.00 9.61 50 GLU B O 1
ATOM 2383 N N . GLY B 1 51 ? -7.108 9.251 48.143 1.00 8.83 51 GLY B N 1
ATOM 2384 C CA . GLY B 1 51 ? -8.016 10.244 47.658 1.00 9.20 51 GLY B CA 1
ATOM 2385 C C . GLY B 1 51 ? -8.530 9.956 46.289 1.00 8.71 51 GLY B C 1
ATOM 2386 O O . GLY B 1 51 ? -9.614 10.350 45.951 1.00 10.25 51 GLY B O 1
ATOM 2387 N N . LYS B 1 52 ? -7.748 9.207 45.485 1.00 10.31 52 LYS B N 1
ATOM 2388 C CA . LYS B 1 52 ? -8.144 8.825 44.141 1.00 11.52 52 LYS B CA 1
ATOM 2389 C C . LYS B 1 52 ? -8.791 7.468 44.088 1.00 12.13 52 LYS B C 1
ATOM 2390 O O . LYS B 1 52 ? -9.224 7.021 43.013 1.00 13.47 52 LYS B O 1
ATOM 2396 N N . GLY B 1 53 ? -8.921 6.832 45.245 1.00 10.55 53 GLY B N 1
ATOM 2397 C CA . GLY B 1 53 ? -9.531 5.537 45.331 1.00 12.70 53 GLY B CA 1
ATOM 2398 C C . GLY B 1 53 ? -8.502 4.392 45.241 1.00 12.45 53 GLY B C 1
ATOM 2399 O O . GLY B 1 53 ? -8.917 3.225 45.178 1.00 14.80 53 GLY B O 1
ATOM 2400 N N . GLY B 1 54 ? -7.193 4.697 45.371 1.00 11.05 54 GLY B N 1
ATOM 2401 C CA . GLY B 1 54 ? -6.202 3.628 45.353 1.00 10.88 54 GLY B CA 1
ATOM 2402 C C . GLY B 1 54 ? -6.177 2.888 46.674 1.00 10.27 54 GLY B C 1
ATOM 2403 O O . GLY B 1 54 ? -6.679 3.354 47.671 1.00 12.54 54 GLY B O 1
ATOM 2404 N N . LYS B 1 55 ? -5.538 1.733 46.647 1.00 10.52 55 LYS B N 1
ATOM 2405 C CA . LYS B 1 55 ? -5.429 0.792 47.778 1.00 10.40 55 LYS B CA 1
ATOM 2406 C C . LYS B 1 55 ? -4.033 0.903 48.272 1.00 9.49 55 LYS B C 1
ATOM 2407 O O . LYS B 1 55 ? -3.053 0.595 47.560 1.00 10.23 55 LYS B O 1
ATOM 2413 N N . ALA B 1 56 ? -3.860 1.312 49.530 1.00 9.42 56 ALA B N 1
ATOM 2414 C CA . ALA B 1 56 ? -2.530 1.538 50.064 1.00 8.04 56 ALA B CA 1
ATOM 2415 C C . ALA B 1 56 ? -2.541 1.559 51.580 1.00 8.05 56 ALA B C 1
ATOM 2416 O O . ALA B 1 56 ? -3.607 1.703 52.189 1.00 9.55 56 ALA B O 1
ATOM 2418 N N . VAL B 1 57 ? -1.377 1.395 52.200 1.00 7.11 57 VAL B N 1
ATOM 2419 C CA . VAL B 1 57 ? -1.132 1.569 53.610 1.00 7.46 57 VAL B CA 1
ATOM 2420 C C . VAL B 1 57 ? 0.158 2.320 53.774 1.00 7.59 57 VAL B C 1
ATOM 2421 O O . VAL B 1 57 ? 0.951 2.414 52.838 1.00 7.70 57 VAL B O 1
ATOM 2425 N N . PHE B 1 58 ? 0.381 2.826 54.984 1.00 7.28 58 PHE B N 1
ATOM 2426 C CA . PHE B 1 58 ? 1.649 3.436 55.334 1.00 7.23 58 PHE B CA 1
ATOM 2427 C C . PHE B 1 58 ? 2.316 2.648 56.426 1.00 7.06 58 PHE B C 1
ATOM 2428 O O . PHE B 1 58 ? 1.637 2.225 57.361 1.00 8.82 58 PHE B O 1
ATOM 2436 N N . GLN B 1 59 ? 3.615 2.489 56.338 1.00 7.10 59 GLN B N 1
ATOM 2437 C CA . GLN B 1 59 ? 4.421 1.887 57.384 1.00 7.42 59 GLN B CA 1
ATOM 2438 C C . GLN B 1 59 ? 5.713 2.661 57.504 1.00 6.60 59 GLN B C 1
ATOM 2439 O O . GLN B 1 59 ? 6.431 2.854 56.544 1.00 6.81 59 GLN B O 1
ATOM 2445 N N . HIS B 1 60 ? 6.036 3.123 58.731 1.00 7.17 60 HIS B N 1
ATOM 2446 C CA . HIS B 1 60 ? 7.305 3.776 58.976 1.00 7.52 60 HIS B CA 1
ATOM 2447 C C . HIS B 1 60 ? 8.459 2.894 58.627 1.00 7.13 60 HIS B C 1
ATOM 2448 O O . HIS B 1 60 ? 8.482 1.722 59.011 1.00 8.62 60 HIS B O 1
ATOM 2455 N N . ALA B 1 61 ? 9.475 3.454 57.968 1.00 7.00 61 ALA B N 1
ATOM 2456 C CA . ALA B 1 61 ? 10.741 2.736 57.897 1.00 7.88 61 ALA B CA 1
ATOM 2457 C C . ALA B 1 61 ? 11.902 3.716 57.620 1.00 8.23 61 ALA B C 1
ATOM 2458 O O . ALA B 1 61 ? 11.868 4.416 56.626 1.00 8.48 61 ALA B O 1
ATOM 2460 N N . ASP B 1 62 ? 12.895 3.647 58.485 1.00 7.51 62 ASP B N 1
ATOM 2461 C CA . ASP B 1 62 ? 14.237 4.210 58.223 1.00 7.51 62 ASP B CA 1
ATOM 2462 C C . ASP B 1 62 ? 15.043 3.174 57.522 1.00 6.86 62 ASP B C 1
ATOM 2463 O O . ASP B 1 62 ? 15.329 2.133 58.134 1.00 7.62 62 ASP B O 1
ATOM 2468 N N . THR B 1 63 ? 15.340 3.350 56.238 1.00 6.30 63 THR B N 1
ATOM 2469 C CA . THR B 1 63 ? 16.014 2.277 55.512 1.00 5.78 63 THR B CA 1
ATOM 2470 C C . THR B 1 63 ? 17.376 1.888 56.045 1.00 6.40 63 THR B C 1
ATOM 2471 O O . THR B 1 63 ? 17.839 0.771 55.727 1.00 6.92 63 THR B O 1
ATOM 2475 N N . ALA B 1 64 ? 17.988 2.753 56.824 1.00 6.95 64 ALA B N 1
ATOM 2476 C CA . ALA B 1 64 ? 19.284 2.422 57.385 1.00 7.42 64 ALA B CA 1
ATOM 2477 C C . ALA B 1 64 ? 19.212 1.417 58.484 1.00 8.67 64 ALA B C 1
ATOM 2478 O O . ALA B 1 64 ? 20.249 0.923 58.953 1.00 11.02 64 ALA B O 1
ATOM 2480 N N . HIS B 1 65 ? 18.022 1.131 59.017 1.00 9.65 65 HIS B N 1
ATOM 2481 C CA . HIS B 1 65 ? 17.855 0.215 60.143 1.00 11.95 65 HIS B CA 1
ATOM 2482 C C . HIS B 1 65 ? 17.322 -1.111 59.667 1.00 12.03 65 HIS B C 1
ATOM 2483 O O . HIS B 1 65 ? 16.178 -1.180 59.222 1.00 10.37 65 HIS B O 1
ATOM 2490 N N . PRO B 1 66 ? 18.144 -2.168 59.740 1.00 13.05 66 PRO B N 1
ATOM 2491 C CA . PRO B 1 66 ? 17.678 -3.479 59.197 1.00 12.91 66 PRO B CA 1
ATOM 2492 C C . PRO B 1 66 ? 16.307 -3.917 59.681 1.00 12.32 66 PRO B C 1
ATOM 2493 O O . PRO B 1 66 ? 15.494 -4.434 58.928 1.00 15.74 66 PRO B O 1
ATOM 2497 N N . GLU B 1 67 ? 16.047 -3.742 60.957 1.00 12.77 67 GLU B N 1
ATOM 2498 C CA . GLU B 1 67 ? 14.809 -4.202 61.566 1.00 13.66 67 GLU B CA 1
ATOM 2499 C C . GLU B 1 67 ? 13.568 -3.521 60.965 1.00 12.58 67 GLU B C 1
ATOM 2500 O O . GLU B 1 67 ? 12.518 -4.136 60.897 1.00 14.45 67 GLU B O 1
ATOM 2506 N N . ASP B 1 68 ? 13.702 -2.274 60.509 1.00 10.43 68 ASP B N 1
ATOM 2507 C CA . ASP B 1 68 ? 12.575 -1.613 59.912 1.00 10.33 68 ASP B CA 1
ATOM 2508 C C . ASP B 1 68 ? 12.143 -2.291 58.603 1.00 8.62 68 ASP B C 1
ATOM 2509 O O . ASP B 1 68 ? 10.981 -2.273 58.292 1.00 8.90 68 ASP B O 1
ATOM 2514 N N . HIS B 1 69 ? 13.076 -2.909 57.893 1.00 9.07 69 HIS B N 1
ATOM 2515 C CA . HIS B 1 69 ? 12.721 -3.656 56.680 1.00 8.18 69 HIS B CA 1
ATOM 2516 C C . HIS B 1 69 ? 11.843 -4.816 56.999 1.00 9.64 69 HIS B C 1
ATOM 2517 O O . HIS B 1 69 ? 10.927 -5.181 56.217 1.00 10.20 69 HIS B O 1
ATOM 2524 N N . ASP B 1 70 ? 12.096 -5.522 58.098 1.00 11.21 70 ASP B N 1
ATOM 2525 C CA . ASP B 1 70 ? 11.226 -6.610 58.482 1.00 12.12 70 ASP B CA 1
ATOM 2526 C C . ASP B 1 70 ? 9.804 -6.118 58.771 1.00 12.73 70 ASP B C 1
ATOM 2527 O O . ASP B 1 70 ? 8.811 -6.792 58.434 1.00 12.63 70 ASP B O 1
ATOM 2532 N N . GLU B 1 71 ? 9.727 -4.917 59.394 1.00 11.65 71 GLU B N 1
ATOM 2533 C CA . GLU B 1 71 ? 8.354 -4.411 59.645 1.00 13.89 71 GLU B CA 1
ATOM 2534 C C . GLU B 1 71 ? 7.671 -4.031 58.346 1.00 13.54 71 GLU B C 1
ATOM 2535 O O . GLU B 1 71 ? 6.457 -4.107 58.280 1.00 13.04 71 GLU B O 1
ATOM 2541 N N A LEU B 1 72 ? 8.434 -3.549 57.341 0.50 11.31 72 LEU B N 1
ATOM 2542 N N B LEU B 1 72 ? 8.452 -3.589 57.412 0.50 11.28 72 LEU B N 1
ATOM 2543 C CA A LEU B 1 72 ? 7.866 -3.222 55.977 0.50 10.32 72 LEU B CA 1
ATOM 2544 C CA B LEU B 1 72 ? 7.886 -3.168 56.191 0.50 12.40 72 LEU B CA 1
ATOM 2545 C C A LEU B 1 72 ? 7.306 -4.473 55.358 0.50 10.02 72 LEU B C 1
ATOM 2546 C C B LEU B 1 72 ? 7.381 -4.397 55.363 0.50 10.88 72 LEU B C 1
ATOM 2547 O O A LEU B 1 72 ? 6.172 -4.498 54.863 0.50 11.34 72 LEU B O 1
ATOM 2548 O O B LEU B 1 72 ? 6.291 -4.336 54.794 0.50 11.20 72 LEU B O 1
ATOM 2557 N N . ILE B 1 73 ? 8.135 -5.513 55.335 1.00 9.63 73 ILE B N 1
ATOM 2558 C CA . ILE B 1 73 ? 7.668 -6.753 54.734 1.00 9.54 73 ILE B CA 1
ATOM 2559 C C . ILE B 1 73 ? 6.458 -7.266 55.474 1.00 9.82 73 ILE B C 1
ATOM 2560 O O . ILE B 1 73 ? 5.463 -7.659 54.862 1.00 10.39 73 ILE B O 1
ATOM 2565 N N . ALA B 1 74 ? 6.467 -7.204 56.804 1.00 9.40 74 ALA B N 1
ATOM 2566 C CA . ALA B 1 74 ? 5.330 -7.662 57.560 1.00 11.47 74 ALA B CA 1
ATOM 2567 C C . ALA B 1 74 ? 4.061 -6.835 57.242 1.00 9.51 74 ALA B C 1
ATOM 2568 O O . ALA B 1 74 ? 2.930 -7.385 57.150 1.00 11.29 74 ALA B O 1
ATOM 2570 N N . ALA B 1 75 ? 4.231 -5.548 57.055 1.00 10.37 75 ALA B N 1
ATOM 2571 C CA . ALA B 1 75 ? 3.095 -4.669 56.717 1.00 11.34 75 ALA B CA 1
ATOM 2572 C C . ALA B 1 75 ? 2.545 -5.027 55.363 1.00 10.81 75 ALA B C 1
ATOM 2573 O O . ALA B 1 75 ? 1.315 -4.998 55.148 1.00 11.11 75 ALA B O 1
ATOM 2575 N N . ALA B 1 76 ? 3.390 -5.304 54.395 1.00 9.93 76 ALA B N 1
ATOM 2576 C CA . ALA B 1 76 ? 2.902 -5.752 53.086 1.00 10.17 76 ALA B CA 1
ATOM 2577 C C . ALA B 1 76 ? 2.111 -7.020 53.177 1.00 9.71 76 ALA B C 1
ATOM 2578 O O . ALA B 1 76 ? 1.026 -7.158 52.587 1.00 10.71 76 ALA B O 1
ATOM 2580 N N . LYS B 1 77 ? 2.638 -7.995 53.902 1.00 10.27 77 LYS B N 1
ATOM 2581 C CA . LYS B 1 77 ? 1.925 -9.243 54.034 1.00 10.18 77 LYS B CA 1
ATOM 2582 C C . LYS B 1 77 ? 0.625 -9.087 54.775 1.00 10.92 77 LYS B C 1
ATOM 2583 O O . LYS B 1 77 ? -0.365 -9.731 54.440 1.00 12.88 77 LYS B O 1
ATOM 2589 N N . ARG B 1 78 ? 0.625 -8.311 55.849 1.00 11.07 78 ARG B N 1
ATOM 2590 C CA . ARG B 1 78 ? -0.598 -8.120 56.591 1.00 13.31 78 ARG B CA 1
ATOM 2591 C C . ARG B 1 78 ? -1.662 -7.439 55.763 1.00 11.00 78 ARG B C 1
ATOM 2592 O O . ARG B 1 78 ? -2.846 -7.815 55.822 1.00 12.96 78 ARG B O 1
ATOM 2600 N N . ALA B 1 79 ? -1.299 -6.381 55.067 1.00 10.00 79 ALA B N 1
ATOM 2601 C CA . ALA B 1 79 ? -2.262 -5.642 54.284 1.00 9.43 79 ALA B CA 1
ATOM 2602 C C . ALA B 1 79 ? -2.745 -6.384 53.033 1.00 9.88 79 ALA B C 1
ATOM 2603 O O . ALA B 1 79 ? -3.947 -6.431 52.770 1.00 13.06 79 ALA B O 1
ATOM 2605 N N . PHE B 1 80 ? -1.797 -6.912 52.264 1.00 10.03 80 PHE B N 1
ATOM 2606 C CA . PHE B 1 80 ? -2.059 -7.370 50.926 1.00 10.88 80 PHE B CA 1
ATOM 2607 C C . PHE B 1 80 ? -1.643 -8.827 50.697 1.00 9.90 80 PHE B C 1
ATOM 2608 O O . PHE B 1 80 ? -1.869 -9.356 49.623 1.00 13.16 80 PHE B O 1
ATOM 2616 N N . GLY B 1 81 ? -1.042 -9.464 51.690 1.00 10.66 81 GLY B N 1
ATOM 2617 C CA . GLY B 1 81 ? -0.770 -10.880 51.620 1.00 11.13 81 GLY B CA 1
ATOM 2618 C C . GLY B 1 81 ? 0.430 -11.397 50.935 1.00 9.86 81 GLY B C 1
ATOM 2619 O O . GLY B 1 81 ? 0.700 -12.565 50.960 1.00 13.25 81 GLY B O 1
ATOM 2620 N N . ARG B 1 82 ? 1.222 -10.519 50.303 1.00 8.82 82 ARG B N 1
ATOM 2621 C CA . ARG B 1 82 ? 2.363 -10.901 49.497 1.00 8.79 82 ARG B CA 1
ATOM 2622 C C . ARG B 1 82 ? 3.076 -9.627 49.103 1.00 8.38 82 ARG B C 1
ATOM 2623 O O . ARG B 1 82 ? 2.560 -8.506 49.254 1.00 8.77 82 ARG B O 1
ATOM 2631 N N . LEU B 1 83 ? 4.289 -9.801 48.561 1.00 8.23 83 LEU B N 1
ATOM 2632 C CA . LEU B 1 83 ? 5.059 -8.713 47.985 1.00 7.33 83 LEU B CA 1
ATOM 2633 C C . LEU B 1 83 ? 5.441 -9.094 46.570 1.00 7.39 83 LEU B C 1
ATOM 2634 O O . LEU B 1 83 ? 6.076 -10.126 46.348 1.00 7.85 83 LEU B O 1
ATOM 2639 N N . ASP B 1 84 ? 5.088 -8.240 45.579 1.00 6.67 84 ASP B N 1
ATOM 2640 C CA . ASP B 1 84 ? 5.432 -8.467 44.177 1.00 6.40 84 ASP B CA 1
ATOM 2641 C C . ASP B 1 84 ? 6.480 -7.504 43.616 1.00 6.30 84 ASP B C 1
ATOM 2642 O O . ASP B 1 84 ? 7.170 -7.885 42.686 1.00 6.34 84 ASP B O 1
ATOM 2647 N N . ILE B 1 85 ? 6.510 -6.282 44.140 1.00 5.26 85 ILE B N 1
ATOM 2648 C CA . ILE B 1 85 ? 7.326 -5.210 43.560 1.00 5.13 85 ILE B CA 1
ATOM 2649 C C . ILE B 1 85 ? 7.919 -4.444 44.753 1.00 4.59 85 ILE B C 1
ATOM 2650 O O . ILE B 1 85 ? 7.233 -4.181 45.735 1.00 5.32 85 ILE B O 1
ATOM 2655 N N . ALA B 1 86 ? 9.179 -4.012 44.614 1.00 4.62 86 ALA B N 1
ATOM 2656 C CA . ALA B 1 86 ? 9.751 -3.099 45.616 1.00 4.67 86 ALA B CA 1
ATOM 2657 C C . ALA B 1 86 ? 10.633 -2.100 44.917 1.00 4.57 86 ALA B C 1
ATOM 2658 O O . ALA B 1 86 ? 11.434 -2.444 44.030 1.00 5.42 86 ALA B O 1
ATOM 2660 N N . CYS B 1 87 ? 10.515 -0.828 45.352 1.00 4.46 87 CYS B N 1
ATOM 2661 C CA . CYS B 1 87 ? 11.379 0.227 44.862 1.00 4.57 87 CYS B CA 1
ATOM 2662 C C . CYS B 1 87 ? 12.159 0.821 46.030 1.00 4.31 87 CYS B C 1
ATOM 2663 O O . CYS B 1 87 ? 11.574 1.392 46.958 1.00 5.07 87 CYS B O 1
ATOM 2666 N N . ASN B 1 88 ? 13.469 0.668 45.957 1.00 4.28 88 ASN B N 1
ATOM 2667 C CA . ASN B 1 88 ? 14.417 1.194 46.947 1.00 4.62 88 ASN B CA 1
ATOM 2668 C C . ASN B 1 88 ? 14.865 2.579 46.513 1.00 4.42 88 ASN B C 1
ATOM 2669 O O . ASN B 1 88 ? 15.842 2.758 45.810 1.00 4.65 88 ASN B O 1
ATOM 2674 N N . ASN B 1 89 ? 14.037 3.542 46.905 1.00 4.43 89 ASN B N 1
ATOM 2675 C CA . ASN B 1 89 ? 14.159 4.932 46.499 1.00 4.42 89 ASN B CA 1
ATOM 2676 C C . ASN B 1 89 ? 14.740 5.869 47.552 1.00 4.74 89 ASN B C 1
ATOM 2677 O O . ASN B 1 89 ? 15.420 6.824 47.196 1.00 5.34 89 ASN B O 1
ATOM 2682 N N . ALA B 1 90 ? 14.512 5.613 48.842 1.00 4.89 90 ALA B N 1
ATOM 2683 C CA . ALA B 1 90 ? 14.992 6.547 49.870 1.00 5.28 90 ALA B CA 1
ATOM 2684 C C . ALA B 1 90 ? 16.482 6.833 49.671 1.00 5.37 90 ALA B C 1
ATOM 2685 O O . ALA B 1 90 ? 17.281 5.917 49.499 1.00 5.75 90 ALA B O 1
ATOM 2687 N N . GLY B 1 91 ? 16.852 8.098 49.753 1.00 6.33 91 GLY B N 1
ATOM 2688 C CA . GLY B 1 91 ? 18.244 8.462 49.604 1.00 5.91 91 GLY B CA 1
ATOM 2689 C C . GLY B 1 91 ? 18.394 9.919 49.930 1.00 6.28 91 GLY B C 1
ATOM 2690 O O . GLY B 1 91 ? 17.432 10.699 49.830 1.00 7.67 91 GLY B O 1
ATOM 2691 N N . ILE B 1 92 ? 19.636 10.281 50.260 1.00 6.69 92 ILE B N 1
ATOM 2692 C CA . ILE B 1 92 ? 20.017 11.671 50.563 1.00 6.74 92 ILE B CA 1
ATOM 2693 C C . ILE B 1 92 ? 21.234 12.032 49.765 1.00 6.60 92 ILE B C 1
ATOM 2694 O O . ILE B 1 92 ? 22.047 11.187 49.385 1.00 7.14 92 ILE B O 1
ATOM 2699 N N . SER B 1 93 ? 21.452 13.306 49.515 1.00 8.12 93 SER B N 1
ATOM 2700 C CA . SER B 1 93 ? 22.656 13.732 48.803 1.00 8.19 93 SER B CA 1
ATOM 2701 C C . SER B 1 93 ? 23.876 13.816 49.676 1.00 7.61 93 SER B C 1
ATOM 2702 O O . SER B 1 93 ? 24.976 13.613 49.162 1.00 8.01 93 SER B O 1
ATOM 2705 N N . GLY B 1 94 ? 23.679 14.147 50.951 1.00 8.38 94 GLY B N 1
ATOM 2706 C CA . GLY B 1 94 ? 24.787 14.681 51.730 1.00 10.13 94 GLY B CA 1
ATOM 2707 C C . GLY B 1 94 ? 24.981 16.156 51.425 1.00 10.27 94 GLY B C 1
ATOM 2708 O O . GLY B 1 94 ? 24.486 16.670 50.449 1.00 13.13 94 GLY B O 1
ATOM 2709 N N . GLU B 1 95 ? 25.835 16.778 52.204 1.00 12.63 95 GLU B N 1
ATOM 2710 C CA . GLU B 1 95 ? 26.263 18.155 51.905 1.00 13.15 95 GLU B CA 1
ATOM 2711 C C . GLU B 1 95 ? 27.460 18.146 50.947 1.00 10.75 95 GLU B C 1
ATOM 2712 O O . GLU B 1 95 ? 28.254 17.220 50.972 1.00 13.50 95 GLU B O 1
ATOM 2718 N N A PHE B 1 96 ? 27.570 19.171 50.147 0.50 12.11 96 PHE B N 1
ATOM 2719 N N B PHE B 1 96 ? 27.617 19.191 50.137 0.50 12.34 96 PHE B N 1
ATOM 2720 C CA A PHE B 1 96 ? 28.674 19.260 49.250 0.50 10.40 96 PHE B CA 1
ATOM 2721 C CA B PHE B 1 96 ? 28.767 19.340 49.233 0.50 11.04 96 PHE B CA 1
ATOM 2722 C C A PHE B 1 96 ? 29.931 19.664 50.043 0.50 10.28 96 PHE B C 1
ATOM 2723 C C B PHE B 1 96 ? 29.979 19.674 50.056 0.50 10.39 96 PHE B C 1
ATOM 2724 O O A PHE B 1 96 ? 29.948 20.743 50.680 0.50 12.51 96 PHE B O 1
ATOM 2725 O O B PHE B 1 96 ? 30.044 20.751 50.679 0.50 13.39 96 PHE B O 1
ATOM 2740 N N . THR B 1 97 ? 30.943 18.781 50.051 1.00 8.37 97 THR B N 1
ATOM 2741 C CA . THR B 1 97 ? 32.142 18.895 50.841 1.00 9.15 97 THR B CA 1
ATOM 2742 C C . THR B 1 97 ? 33.252 18.199 50.088 1.00 8.71 97 THR B C 1
ATOM 2743 O O . THR B 1 97 ? 33.086 17.041 49.783 1.00 8.72 97 THR B O 1
ATOM 2747 N N . PRO B 1 98 ? 34.388 18.837 49.841 1.00 8.82 98 PRO B N 1
ATOM 2748 C CA . PRO B 1 98 ? 35.470 18.112 49.197 1.00 9.48 98 PRO B CA 1
ATOM 2749 C C . PRO B 1 98 ? 35.906 16.907 50.006 1.00 7.06 98 PRO B C 1
ATOM 2750 O O . PRO B 1 98 ? 35.768 16.911 51.239 1.00 7.34 98 PRO B O 1
ATOM 2754 N N . THR B 1 99 ? 36.419 15.854 49.330 1.00 6.76 99 THR B N 1
ATOM 2755 C CA . THR B 1 99 ? 36.739 14.596 50.026 1.00 6.82 99 THR B CA 1
ATOM 2756 C C . THR B 1 99 ? 37.632 14.845 51.229 1.00 7.37 99 THR B C 1
ATOM 2757 O O . THR B 1 99 ? 37.413 14.215 52.257 1.00 7.57 99 THR B O 1
ATOM 2761 N N . ALA B 1 100 ? 38.670 15.668 51.092 1.00 7.92 100 ALA B N 1
ATOM 2762 C CA . ALA B 1 100 ? 39.618 15.835 52.198 1.00 9.04 100 ALA B CA 1
ATOM 2763 C C . ALA B 1 100 ? 38.985 16.445 53.451 1.00 9.18 100 ALA B C 1
ATOM 2764 O O . ALA B 1 100 ? 39.543 16.296 54.533 1.00 11.12 100 ALA B O 1
ATOM 2766 N N . GLU B 1 101 ? 37.819 17.121 53.285 1.00 9.09 101 GLU B N 1
ATOM 2767 C CA . GLU B 1 101 ? 37.116 17.721 54.383 1.00 9.29 101 GLU B CA 1
ATOM 2768 C C . GLU B 1 101 ? 35.874 16.975 54.813 1.00 8.71 101 GLU B C 1
ATOM 2769 O O . GLU B 1 101 ? 35.195 17.388 55.728 1.00 11.65 101 GLU B O 1
ATOM 2775 N N . THR B 1 102 ? 35.588 15.821 54.183 1.00 7.00 102 THR B N 1
ATOM 2776 C CA . THR B 1 102 ? 34.387 15.079 54.484 1.00 7.14 102 THR B CA 1
ATOM 2777 C C . THR B 1 102 ? 34.617 14.312 55.781 1.00 6.92 102 THR B C 1
ATOM 2778 O O . THR B 1 102 ? 35.615 13.592 55.919 1.00 8.76 102 THR B O 1
ATOM 2782 N N . THR B 1 103 ? 33.701 14.431 56.739 1.00 6.56 103 THR B N 1
ATOM 2783 C CA . THR B 1 103 ? 33.838 13.833 58.046 1.00 6.65 103 THR B CA 1
ATOM 2784 C C . THR B 1 103 ? 33.439 12.349 58.007 1.00 6.85 103 THR B C 1
ATOM 2785 O O . THR B 1 103 ? 32.758 11.882 57.089 1.00 7.41 103 THR B O 1
ATOM 2789 N N . ASP B 1 104 ? 33.848 11.620 59.059 1.00 7.64 104 ASP B N 1
ATOM 2790 C CA . ASP B 1 104 ? 33.376 10.243 59.219 1.00 7.59 104 ASP B CA 1
ATOM 2791 C C . ASP B 1 104 ? 31.871 10.220 59.264 1.00 7.34 104 ASP B C 1
ATOM 2792 O O . ASP B 1 104 ? 31.278 9.333 58.632 1.00 8.63 104 ASP B O 1
ATOM 2797 N N . ALA B 1 105 ? 31.245 11.132 59.984 1.00 8.74 105 ALA B N 1
ATOM 2798 C CA . ALA B 1 105 ? 29.798 11.084 60.111 1.00 8.73 105 ALA B CA 1
ATOM 2799 C C . ALA B 1 105 ? 29.132 11.308 58.746 1.00 8.17 105 ALA B C 1
ATOM 2800 O O . ALA B 1 105 ? 28.090 10.712 58.454 1.00 8.72 105 ALA B O 1
ATOM 2802 N N . GLN B 1 106 ? 29.668 12.226 57.929 1.00 7.72 106 GLN B N 1
ATOM 2803 C CA . GLN B 1 106 ? 29.110 12.467 56.631 1.00 7.56 106 GLN B CA 1
ATOM 2804 C C . GLN B 1 106 ? 29.180 11.241 55.759 1.00 7.28 106 GLN B C 1
ATOM 2805 O O . GLN B 1 106 ? 28.174 10.855 55.081 1.00 9.21 106 GLN B O 1
ATOM 2811 N N . TRP B 1 107 ? 30.344 10.608 55.694 1.00 6.57 107 TRP B N 1
ATOM 2812 C CA . TRP B 1 107 ? 30.521 9.368 54.922 1.00 6.81 107 TRP B CA 1
ATOM 2813 C C . TRP B 1 107 ? 29.589 8.300 55.412 1.00 6.69 107 TRP B C 1
ATOM 2814 O O . TRP B 1 107 ? 28.844 7.668 54.636 1.00 7.18 107 TRP B O 1
ATOM 2825 N N . GLN B 1 108 ? 29.582 8.060 56.709 1.00 6.84 108 GLN B N 1
ATOM 2826 C CA . GLN B 1 108 ? 28.818 6.956 57.263 1.00 7.01 108 GLN B CA 1
ATOM 2827 C C . GLN B 1 108 ? 27.325 7.161 57.073 1.00 7.14 108 GLN B C 1
ATOM 2828 O O . GLN B 1 108 ? 26.565 6.202 56.827 1.00 7.75 108 GLN B O 1
ATOM 2834 N N . ARG B 1 109 ? 26.819 8.385 57.195 1.00 6.72 109 ARG B N 1
ATOM 2835 C CA . ARG B 1 109 ? 25.405 8.650 57.082 1.00 6.95 109 ARG B CA 1
ATOM 2836 C C . ARG B 1 109 ? 24.930 8.348 55.669 1.00 5.97 109 ARG B C 1
ATOM 2837 O O . ARG B 1 109 ? 23.919 7.674 55.429 1.00 6.83 109 ARG B O 1
ATOM 2845 N N . VAL B 1 110 ? 25.684 8.838 54.679 1.00 6.05 110 VAL B N 1
ATOM 2846 C CA . VAL B 1 110 ? 25.266 8.655 53.272 1.00 5.83 110 VAL B CA 1
ATOM 2847 C C . VAL B 1 110 ? 25.410 7.200 52.854 1.00 5.27 110 VAL B C 1
ATOM 2848 O O . VAL B 1 110 ? 24.501 6.673 52.191 1.00 6.73 110 VAL B O 1
ATOM 2852 N N . ILE B 1 111 ? 26.516 6.568 53.216 1.00 5.93 111 ILE B N 1
ATOM 2853 C CA . ILE B 1 111 ? 26.616 5.137 52.889 1.00 5.76 111 ILE B CA 1
ATOM 2854 C C . ILE B 1 111 ? 25.523 4.366 53.572 1.00 5.64 111 ILE B C 1
ATOM 2855 O O . ILE B 1 111 ? 24.942 3.419 52.985 1.00 6.09 111 ILE B O 1
ATOM 2860 N N . GLY B 1 112 ? 25.213 4.678 54.831 1.00 6.01 112 GLY B N 1
ATOM 2861 C CA . GLY B 1 112 ? 24.257 3.920 55.591 1.00 6.04 112 GLY B CA 1
ATOM 2862 C C . GLY B 1 112 ? 22.854 3.918 55.003 1.00 5.95 112 GLY B C 1
ATOM 2863 O O . GLY B 1 112 ? 22.167 2.914 54.987 1.00 6.97 112 GLY B O 1
ATOM 2864 N N . ILE B 1 113 ? 22.451 5.064 54.475 1.00 5.46 113 ILE B N 1
ATOM 2865 C CA . ILE B 1 113 ? 21.138 5.178 53.860 1.00 5.38 113 ILE B CA 1
ATOM 2866 C C . ILE B 1 113 ? 21.173 4.692 52.401 1.00 5.07 113 ILE B C 1
ATOM 2867 O O . ILE B 1 113 ? 20.381 3.847 51.999 1.00 5.66 113 ILE B O 1
ATOM 2872 N N . ASN B 1 114 ? 22.080 5.271 51.635 1.00 5.05 114 ASN B N 1
ATOM 2873 C CA . ASN B 1 114 ? 22.018 5.103 50.186 1.00 4.70 114 ASN B CA 1
ATOM 2874 C C . ASN B 1 114 ? 22.560 3.803 49.691 1.00 5.18 114 ASN B C 1
ATOM 2875 O O . ASN B 1 114 ? 22.245 3.379 48.568 1.00 5.95 114 ASN B O 1
ATOM 2880 N N . LEU B 1 115 ? 23.416 3.124 50.474 1.00 4.80 115 LEU B N 1
ATOM 2881 C CA . LEU B 1 115 ? 24.001 1.842 50.075 1.00 4.71 115 LEU B CA 1
ATOM 2882 C C . LEU B 1 115 ? 23.533 0.733 50.988 1.00 4.74 115 LEU B C 1
ATOM 2883 O O . LEU B 1 115 ? 22.827 -0.185 50.559 1.00 5.20 115 LEU B O 1
ATOM 2888 N N . SER B 1 116 ? 23.891 0.821 52.285 1.00 5.27 116 SER B N 1
ATOM 2889 C CA . SER B 1 116 ? 23.453 -0.228 53.224 1.00 5.20 116 SER B CA 1
ATOM 2890 C C . SER B 1 116 ? 21.938 -0.330 53.239 1.00 4.89 116 SER B C 1
ATOM 2891 O O . SER B 1 116 ? 21.396 -1.441 53.259 1.00 5.56 116 SER B O 1
ATOM 2894 N N . GLY B 1 117 ? 21.219 0.782 53.227 1.00 5.64 117 GLY B N 1
ATOM 2895 C CA . GLY B 1 117 ? 19.768 0.714 53.327 1.00 5.64 117 GLY B CA 1
ATOM 2896 C C . GLY B 1 117 ? 19.137 0.046 52.109 1.00 5.49 117 GLY B C 1
ATOM 2897 O O . GLY B 1 117 ? 18.121 -0.619 52.247 1.00 6.12 117 GLY B O 1
ATOM 2898 N N . VAL B 1 118 ? 19.765 0.238 50.947 1.00 5.62 118 VAL B N 1
ATOM 2899 C CA . VAL B 1 118 ? 19.350 -0.497 49.748 1.00 5.82 118 VAL B CA 1
ATOM 2900 C C . VAL B 1 118 ? 19.587 -1.968 49.905 1.00 5.86 118 VAL B C 1
ATOM 2901 O O . VAL B 1 118 ? 18.699 -2.802 49.641 1.00 6.65 118 VAL B O 1
ATOM 2905 N N . PHE B 1 119 ? 20.799 -2.366 50.364 1.00 5.53 119 PHE B N 1
ATOM 2906 C CA . PHE B 1 119 ? 21.056 -3.764 50.643 1.00 5.56 119 PHE B CA 1
ATOM 2907 C C . PHE B 1 119 ? 20.069 -4.368 51.625 1.00 5.42 119 PHE B C 1
ATOM 2908 O O . PHE B 1 119 ? 19.544 -5.482 51.379 1.00 5.96 119 PHE B O 1
ATOM 2916 N N . TYR B 1 120 ? 19.819 -3.710 52.753 1.00 5.68 120 TYR B N 1
ATOM 2917 C CA . TYR B 1 120 ? 18.941 -4.312 53.735 1.00 5.57 120 TYR B CA 1
ATOM 2918 C C . TYR B 1 120 ? 17.542 -4.502 53.157 1.00 5.52 120 TYR B C 1
ATOM 2919 O O . TYR B 1 120 ? 16.849 -5.507 53.425 1.00 6.33 120 TYR B O 1
ATOM 2928 N N . GLY B 1 121 ? 17.073 -3.544 52.358 1.00 5.12 121 GLY B N 1
ATOM 2929 C CA . GLY B 1 121 ? 15.778 -3.724 51.712 1.00 5.11 121 GLY B CA 1
ATOM 2930 C C . GLY B 1 121 ? 15.763 -4.830 50.709 1.00 4.93 121 GLY B C 1
ATOM 2931 O O . GLY B 1 121 ? 14.873 -5.688 50.730 1.00 5.30 121 GLY B O 1
ATOM 2932 N N . VAL B 1 122 ? 16.733 -4.836 49.826 1.00 4.98 122 VAL B N 1
ATOM 2933 C CA . VAL B 1 122 ? 16.813 -5.911 48.807 1.00 5.20 122 VAL B CA 1
ATOM 2934 C C . VAL B 1 122 ? 16.812 -7.285 49.455 1.00 5.31 122 VAL B C 1
ATOM 2935 O O . VAL B 1 122 ? 16.094 -8.195 49.038 1.00 5.63 122 VAL B O 1
ATOM 2939 N N . ARG B 1 123 ? 17.615 -7.445 50.527 1.00 5.77 123 ARG B N 1
ATOM 2940 C CA . ARG B 1 123 ? 17.682 -8.731 51.239 1.00 6.05 123 ARG B CA 1
ATOM 2941 C C . ARG B 1 123 ? 16.298 -9.163 51.718 1.00 5.67 123 ARG B C 1
ATOM 2942 O O . ARG B 1 123 ? 15.893 -10.293 51.506 1.00 6.62 123 ARG B O 1
ATOM 2950 N N . ALA B 1 124 ? 15.609 -8.250 52.399 1.00 6.09 124 ALA B N 1
ATOM 2951 C CA . ALA B 1 124 ? 14.251 -8.568 52.908 1.00 6.55 124 ALA B CA 1
ATOM 2952 C C . ALA B 1 124 ? 13.273 -8.824 51.809 1.00 5.90 124 ALA B C 1
ATOM 2953 O O . ALA B 1 124 ? 12.397 -9.691 51.908 1.00 6.97 124 ALA B O 1
ATOM 2955 N N . GLN B 1 125 ? 13.356 -8.036 50.731 1.00 5.37 125 GLN B N 1
ATOM 2956 C CA . GLN B 1 125 ? 12.448 -8.102 49.643 1.00 5.27 125 GLN B CA 1
ATOM 2957 C C . GLN B 1 125 ? 12.598 -9.446 48.895 1.00 5.86 125 GLN B C 1
ATOM 2958 O O . GLN B 1 125 ? 11.600 -10.070 48.520 1.00 6.25 125 GLN B O 1
ATOM 2964 N N . ILE B 1 126 ? 13.844 -9.877 48.647 1.00 6.04 126 ILE B N 1
ATOM 2965 C CA . ILE B 1 126 ? 14.057 -11.179 48.004 1.00 6.11 126 ILE B CA 1
ATOM 2966 C C . ILE B 1 126 ? 13.363 -12.253 48.784 1.00 6.82 126 ILE B C 1
ATOM 2967 O O . ILE B 1 126 ? 12.645 -13.095 48.252 1.00 7.35 126 ILE B O 1
ATOM 2972 N N . ARG B 1 127 ? 13.615 -12.280 50.113 1.00 7.07 127 ARG B N 1
ATOM 2973 C CA . ARG B 1 127 ? 13.041 -13.344 50.936 1.00 7.99 127 ARG B CA 1
ATOM 2974 C C . ARG B 1 127 ? 11.541 -13.337 50.833 1.00 7.96 127 ARG B C 1
ATOM 2975 O O . ARG B 1 127 ? 10.893 -14.407 50.676 1.00 9.32 127 ARG B O 1
ATOM 2983 N N . ALA B 1 128 ? 10.911 -12.178 50.872 1.00 6.97 128 ALA B N 1
ATOM 2984 C CA . ALA B 1 128 ? 9.472 -12.127 50.805 1.00 7.95 128 ALA B CA 1
ATOM 2985 C C . ALA B 1 128 ? 8.927 -12.542 49.450 1.00 7.34 128 ALA B C 1
ATOM 2986 O O . ALA B 1 128 ? 7.942 -13.290 49.342 1.00 9.02 128 ALA B O 1
ATOM 2988 N N . MET B 1 129 ? 9.583 -12.071 48.396 1.00 6.87 129 MET B N 1
ATOM 2989 C CA . MET B 1 129 ? 9.134 -12.371 47.024 1.00 6.69 129 MET B CA 1
ATOM 2990 C C . MET B 1 129 ? 9.229 -13.859 46.737 1.00 7.85 129 MET B C 1
ATOM 2991 O O . MET B 1 129 ? 8.365 -14.437 46.050 1.00 9.80 129 MET B O 1
ATOM 2996 N N . LEU B 1 130 ? 10.262 -14.524 47.242 1.00 7.97 130 LEU B N 1
ATOM 2997 C CA . LEU B 1 130 ? 10.452 -15.925 46.983 1.00 9.29 130 LEU B CA 1
ATOM 2998 C C . LEU B 1 130 ? 9.318 -16.732 47.597 1.00 9.83 130 LEU B C 1
ATOM 2999 O O . LEU B 1 130 ? 9.051 -17.805 47.125 1.00 13.79 130 LEU B O 1
ATOM 3004 N N . GLU B 1 131 ? 8.648 -16.253 48.620 1.00 8.99 131 GLU B N 1
ATOM 3005 C CA . GLU B 1 131 ? 7.519 -16.995 49.215 1.00 10.51 131 GLU B CA 1
ATOM 3006 C C . GLU B 1 131 ? 6.420 -17.219 48.228 1.00 11.37 131 GLU B C 1
ATOM 3007 O O . GLU B 1 131 ? 5.649 -18.183 48.380 1.00 12.71 131 GLU B O 1
ATOM 3013 N N . THR B 1 132 ? 6.250 -16.329 47.264 1.00 9.49 132 THR B N 1
ATOM 3014 C CA . THR B 1 132 ? 5.155 -16.387 46.329 1.00 9.94 132 THR B CA 1
ATOM 3015 C C . THR B 1 132 ? 5.539 -16.373 44.889 1.00 9.96 132 THR B C 1
ATOM 3016 O O . THR B 1 132 ? 4.769 -16.047 44.014 1.00 13.11 132 THR B O 1
ATOM 3020 N N . GLY B 1 133 ? 6.782 -16.806 44.615 1.00 8.96 133 GLY B N 1
ATOM 3021 C CA . GLY B 1 133 ? 7.181 -17.124 43.274 1.00 11.56 133 GLY B CA 1
ATOM 3022 C C . GLY B 1 133 ? 8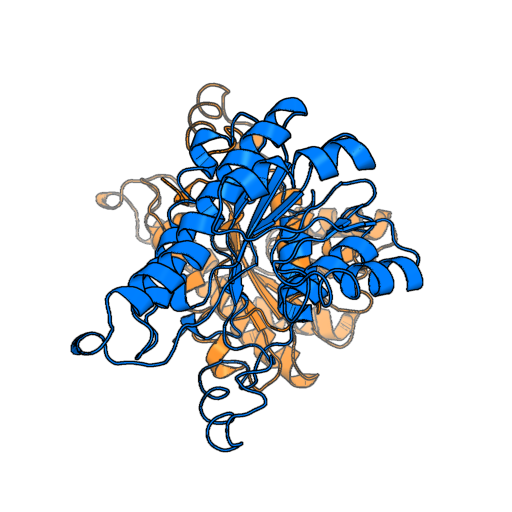.018 -16.072 42.533 1.00 10.49 133 GLY B C 1
ATOM 3023 O O . GLY B 1 133 ? 8.334 -16.236 41.358 1.00 15.32 133 GLY B O 1
ATOM 3024 N N . GLY B 1 134 ? 8.385 -15.004 43.212 1.00 8.16 134 GLY B N 1
ATOM 3025 C CA . GLY B 1 134 ? 9.256 -14.014 42.651 1.00 8.92 134 GLY B CA 1
ATOM 3026 C C . GLY B 1 134 ? 8.669 -12.623 42.583 1.00 7.30 134 GLY B C 1
ATOM 3027 O O . GLY B 1 134 ? 7.714 -12.358 43.271 1.00 8.61 134 GLY B O 1
ATOM 3028 N N . GLY B 1 135 ? 9.304 -11.758 41.845 1.00 6.60 135 GLY B N 1
ATOM 3029 C CA . GLY B 1 135 ? 8.894 -10.376 41.797 1.00 6.67 135 GLY B CA 1
ATOM 3030 C C . GLY B 1 135 ? 9.929 -9.497 41.125 1.00 5.91 135 GLY B C 1
ATOM 3031 O O . GLY B 1 135 ? 10.850 -10.006 40.507 1.00 7.80 135 GLY B O 1
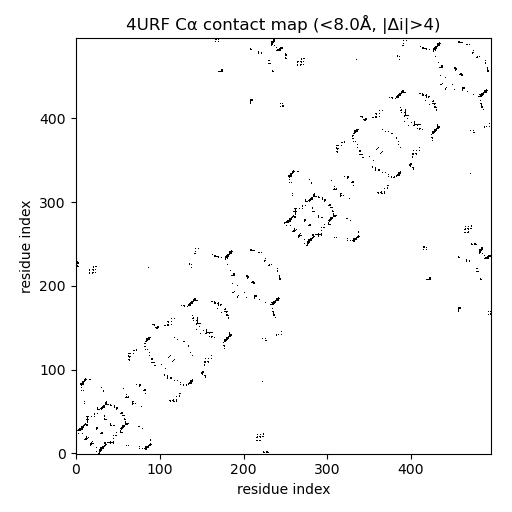ATOM 3032 N N . ALA B 1 136 ? 9.716 -8.196 41.240 1.00 5.43 136 ALA B N 1
ATOM 3033 C CA . ALA B 1 136 ? 10.540 -7.211 40.563 1.00 4.99 136 ALA B CA 1
ATOM 3034 C C . ALA B 1 136 ? 10.977 -6.147 41.531 1.00 4.94 136 ALA B C 1
ATOM 3035 O O . ALA B 1 136 ? 10.174 -5.574 42.266 1.00 5.78 136 ALA B O 1
ATOM 3037 N N . ILE B 1 137 ? 12.273 -5.866 41.521 1.00 4.48 137 ILE B N 1
ATOM 3038 C CA . ILE B 1 137 ? 12.882 -4.831 42.388 1.00 4.80 137 ILE B CA 1
ATOM 3039 C C . ILE B 1 137 ? 13.472 -3.748 41.503 1.00 4.44 137 ILE B C 1
ATOM 3040 O O . ILE B 1 137 ? 14.121 -4.050 40.507 1.00 4.66 137 ILE B O 1
ATOM 3045 N N . VAL B 1 138 ? 13.293 -2.503 41.887 1.00 4.45 138 VAL B N 1
ATOM 3046 C CA . VAL B 1 138 ? 13.923 -1.372 41.204 1.00 4.21 138 VAL B CA 1
ATOM 3047 C C . VAL B 1 138 ? 14.667 -0.559 42.257 1.00 4.24 138 VAL B C 1
ATOM 3048 O O . VAL B 1 138 ? 14.075 -0.099 43.216 1.00 5.34 138 VAL B O 1
ATOM 3052 N N . ASN B 1 139 ? 15.963 -0.362 42.044 1.00 4.17 139 ASN B N 1
ATOM 3053 C CA . ASN B 1 139 ? 16.790 0.457 42.919 1.00 4.62 139 ASN B CA 1
ATOM 3054 C C . ASN B 1 139 ? 16.996 1.802 42.234 1.00 4.48 139 ASN B C 1
ATOM 3055 O O . ASN B 1 139 ? 17.371 1.874 41.082 1.00 5.84 139 ASN B O 1
ATOM 3060 N N . ILE B 1 140 ? 16.817 2.908 43.007 1.00 4.55 140 ILE B N 1
ATOM 3061 C CA . ILE B 1 140 ? 17.112 4.217 42.432 1.00 4.61 140 ILE B CA 1
ATOM 3062 C C . ILE B 1 140 ? 18.577 4.559 42.737 1.00 4.92 140 ILE B C 1
ATOM 3063 O O . ILE B 1 140 ? 18.973 4.764 43.891 1.00 6.21 140 ILE B O 1
ATOM 3068 N N . SER B 1 141 ? 19.363 4.530 41.666 1.00 4.53 141 SER B N 1
ATOM 3069 C CA . SER B 1 141 ? 20.738 4.979 41.728 1.00 4.95 141 SER B CA 1
ATOM 3070 C C . SER B 1 141 ? 20.761 6.488 41.335 1.00 5.24 141 SER B C 1
ATOM 3071 O O . SER B 1 141 ? 20.008 7.260 41.914 1.00 5.99 141 SER B O 1
ATOM 3074 N N . SER B 1 142 ? 21.570 6.859 40.348 1.00 4.75 142 SER B N 1
ATOM 3075 C CA . SER B 1 142 ? 21.768 8.221 39.916 1.00 4.50 142 SER B CA 1
ATOM 3076 C C . SER B 1 142 ? 22.696 8.187 38.716 1.00 4.66 142 SER B C 1
ATOM 3077 O O . SER B 1 142 ? 23.436 7.186 38.564 1.00 4.81 142 SER B O 1
ATOM 3080 N N . ILE B 1 143 ? 22.785 9.262 37.980 1.00 4.28 143 ILE B N 1
ATOM 3081 C CA . ILE B 1 143 ? 23.972 9.515 37.196 1.00 4.43 143 ILE B CA 1
ATOM 3082 C C . ILE B 1 143 ? 25.265 9.307 37.960 1.00 4.33 143 ILE B C 1
ATOM 3083 O O . ILE B 1 143 ? 26.278 8.879 37.389 1.00 4.70 143 ILE B O 1
ATOM 3088 N N . ALA B 1 144 ? 25.239 9.595 39.264 1.00 4.25 144 ALA B N 1
ATOM 3089 C CA . ALA B 1 144 ? 26.397 9.401 40.125 1.00 4.71 144 ALA B CA 1
ATOM 3090 C C . ALA B 1 144 ? 26.697 7.941 40.441 1.00 4.72 144 ALA B C 1
ATOM 3091 O O . ALA B 1 144 ? 27.634 7.662 41.193 1.00 5.21 144 ALA B O 1
ATOM 3093 N N . GLY B 1 145 ? 25.918 7.010 39.861 1.00 4.91 145 GLY B N 1
ATOM 3094 C CA . GLY B 1 145 ? 26.294 5.598 39.780 1.00 4.42 145 GLY B CA 1
ATOM 3095 C C . GLY B 1 145 ? 27.191 5.276 38.609 1.00 4.95 145 GLY B C 1
ATOM 3096 O O . GLY B 1 145 ? 27.645 4.106 38.525 1.00 5.54 145 GLY B O 1
ATOM 3097 N N . GLN B 1 146 ? 27.415 6.242 37.706 1.00 4.61 146 GLN B N 1
ATOM 3098 C CA . GLN B 1 146 ? 28.217 6.069 36.506 1.00 4.86 146 GLN B CA 1
ATOM 3099 C C . GLN B 1 146 ? 29.305 7.092 36.356 1.00 5.30 146 GLN B C 1
ATOM 3100 O O . GLN B 1 146 ? 30.317 6.817 35.671 1.00 6.45 146 GLN B O 1
ATOM 3106 N N . ILE B 1 147 ? 29.117 8.308 36.869 1.00 5.00 147 ILE B N 1
ATOM 3107 C CA . ILE B 1 147 ? 30.100 9.391 36.830 1.00 5.09 147 ILE B CA 1
ATOM 3108 C C . ILE B 1 147 ? 30.252 9.939 38.261 1.00 5.24 147 ILE B C 1
ATOM 3109 O O . ILE B 1 147 ? 29.519 9.514 39.171 1.00 5.63 147 ILE B O 1
ATOM 3114 N N . GLY B 1 148 ? 31.200 10.843 38.428 1.00 5.20 148 GLY B N 1
ATOM 3115 C CA . GLY B 1 148 ? 31.341 11.517 39.712 1.00 6.29 148 GLY B CA 1
ATOM 3116 C C . GLY B 1 148 ? 30.721 12.887 39.693 1.00 6.66 148 GLY B C 1
ATOM 3117 O O . GLY B 1 148 ? 30.640 13.543 38.666 1.00 7.74 148 GLY B O 1
ATOM 3118 N N . ILE B 1 149 ? 30.262 13.285 40.866 1.00 9.52 149 ILE B N 1
ATOM 3119 C CA . ILE B 1 149 ? 29.807 14.651 41.116 1.00 9.70 149 ILE B CA 1
ATOM 3120 C C . ILE B 1 149 ? 30.639 15.261 42.235 1.00 9.41 149 ILE B C 1
ATOM 3121 O O . ILE B 1 149 ? 30.645 14.748 43.353 1.00 8.38 149 ILE B O 1
ATOM 3126 N N . GLU B 1 150 ? 31.393 16.333 41.919 1.00 9.70 150 GLU B N 1
ATOM 3127 C CA . GLU B 1 150 ? 32.270 16.951 42.938 1.00 8.95 150 GLU B CA 1
ATOM 3128 C C . GLU B 1 150 ? 31.470 17.350 44.165 1.00 7.73 150 GLU B C 1
ATOM 3129 O O . GLU B 1 150 ? 30.382 17.888 44.070 1.00 9.56 150 GLU B O 1
ATOM 3135 N N . GLY B 1 151 ? 32.115 17.123 45.312 1.00 7.34 151 GLY B N 1
ATOM 3136 C CA . GLY B 1 151 ? 31.568 17.466 46.571 1.00 7.68 151 GLY B CA 1
ATOM 3137 C C . GLY B 1 151 ? 30.777 16.379 47.244 1.00 6.54 151 GLY B C 1
ATOM 3138 O O . GLY B 1 151 ? 30.468 16.507 48.451 1.00 7.48 151 GLY B O 1
ATOM 3139 N N . ILE B 1 152 ? 30.447 15.313 46.517 1.00 6.36 152 ILE B N 1
ATOM 3140 C CA . ILE B 1 152 ? 29.622 14.255 47.083 1.00 5.94 152 ILE B CA 1
ATOM 3141 C C . ILE B 1 152 ? 30.237 12.897 46.835 1.00 5.84 152 ILE B C 1
ATOM 3142 O O . ILE B 1 152 ? 29.617 11.976 46.253 1.00 6.17 152 ILE B O 1
ATOM 3147 N N . THR B 1 153 ? 31.476 12.733 47.274 1.00 5.94 153 THR B N 1
ATOM 3148 C CA . THR B 1 153 ? 32.123 11.425 47.246 1.00 6.00 153 THR B CA 1
ATOM 3149 C C . THR B 1 153 ? 31.295 10.338 47.910 1.00 5.71 153 THR B C 1
ATOM 3150 O O . THR B 1 153 ? 31.165 9.233 47.338 1.00 5.51 153 THR B O 1
ATOM 3154 N N . PRO B 1 154 ? 30.748 10.545 49.092 1.00 5.36 154 PRO B N 1
ATOM 3155 C CA . PRO B 1 154 ? 29.960 9.477 49.717 1.00 5.47 154 PRO B CA 1
ATOM 3156 C C . PRO B 1 154 ? 28.808 9.034 48.817 1.00 5.18 154 PRO B C 1
ATOM 3157 O O . PRO B 1 154 ? 28.537 7.855 48.634 1.00 5.79 154 PRO B O 1
ATOM 3161 N N . TYR B 1 155 ? 28.079 10.035 48.297 1.00 5.25 155 TYR B N 1
ATOM 3162 C CA . TYR B 1 155 ? 26.952 9.774 47.422 1.00 5.05 155 TYR B CA 1
ATOM 3163 C C . TYR B 1 155 ? 27.373 8.977 46.188 1.00 4.74 155 TYR B C 1
ATOM 3164 O O . TYR B 1 155 ? 26.699 8.008 45.799 1.00 5.31 155 TYR B O 1
ATOM 3173 N N . THR B 1 156 ? 28.474 9.392 45.570 1.00 4.90 156 THR B N 1
ATOM 3174 C CA . THR B 1 156 ? 28.947 8.742 44.358 1.00 5.17 156 THR B CA 1
ATOM 3175 C C . THR B 1 156 ? 29.326 7.293 44.618 1.00 4.82 156 THR B C 1
ATOM 3176 O O . THR B 1 156 ? 28.979 6.380 43.870 1.00 4.73 156 THR B O 1
ATOM 3180 N N . ALA B 1 157 ? 30.058 7.082 45.706 1.00 4.63 157 ALA B N 1
ATOM 3181 C CA . ALA B 1 157 ? 30.439 5.712 46.090 1.00 4.98 157 ALA B CA 1
ATOM 3182 C C . ALA B 1 157 ? 29.171 4.874 46.339 1.00 4.84 157 ALA B C 1
ATOM 3183 O O . ALA B 1 157 ? 29.065 3.734 45.874 1.00 4.59 157 ALA B O 1
ATOM 3185 N N . ALA B 1 158 ? 28.228 5.427 47.077 1.00 4.75 158 ALA B N 1
ATOM 3186 C CA . ALA B 1 158 ? 26.997 4.689 47.350 1.00 4.80 158 ALA B CA 1
ATOM 3187 C C . ALA B 1 158 ? 26.222 4.335 46.099 1.00 4.14 158 ALA B C 1
ATOM 3188 O O . ALA B 1 158 ? 25.746 3.228 45.947 1.00 4.35 158 ALA B O 1
ATOM 3190 N N . LYS B 1 159 ? 26.054 5.322 45.234 1.00 4.61 159 LYS B N 1
ATOM 3191 C CA . LYS B 1 159 ? 25.261 5.105 44.023 1.00 4.74 159 LYS B CA 1
ATOM 3192 C C . LYS B 1 159 ? 25.917 4.142 43.050 1.00 4.61 159 LYS B C 1
ATOM 3193 O O . LYS B 1 159 ? 25.199 3.378 42.384 1.00 4.92 159 LYS B O 1
ATOM 3199 N N . HIS B 1 160 ? 27.239 4.162 42.970 1.00 4.03 160 HIS B N 1
ATOM 3200 C CA . HIS B 1 160 ? 27.968 3.084 42.250 1.00 4.21 160 HIS B CA 1
ATOM 3201 C C . HIS B 1 160 ? 27.709 1.753 42.896 1.00 4.18 160 HIS B C 1
ATOM 3202 O O . HIS B 1 160 ? 27.475 0.742 42.221 1.00 4.51 160 HIS B O 1
ATOM 3209 N N . GLY B 1 161 ? 27.775 1.696 44.239 1.00 4.38 161 GLY B N 1
ATOM 3210 C CA . GLY B 1 161 ? 27.538 0.432 44.925 1.00 4.12 161 GLY B CA 1
ATOM 3211 C C . GLY B 1 161 ? 26.161 -0.157 44.659 1.00 4.53 161 GLY B C 1
ATOM 3212 O O . GLY B 1 161 ? 25.997 -1.370 44.559 1.00 4.94 161 GLY B O 1
ATOM 3213 N N . VAL B 1 162 ? 25.150 0.705 44.508 1.00 4.64 162 VAL B N 1
ATOM 3214 C CA . VAL B 1 162 ? 23.794 0.256 44.193 1.00 4.78 162 VAL B CA 1
ATOM 3215 C C . VAL B 1 162 ? 23.777 -0.435 42.815 1.00 4.61 162 VAL B C 1
ATOM 3216 O O . VAL B 1 162 ? 23.101 -1.463 42.650 1.00 5.32 162 VAL B O 1
ATOM 3220 N N . VAL B 1 163 ? 24.472 0.145 41.857 1.00 4.74 163 VAL B N 1
ATOM 3221 C CA . VAL B 1 163 ? 24.607 -0.435 40.531 1.00 5.45 163 VAL B CA 1
ATOM 3222 C C . VAL B 1 163 ? 25.202 -1.817 40.645 1.00 5.41 163 VAL B C 1
ATOM 3223 O O . VAL B 1 163 ? 24.727 -2.775 39.993 1.00 6.25 163 VAL B O 1
ATOM 3227 N N . GLY B 1 164 ? 26.251 -1.989 41.462 1.00 5.05 164 GLY B N 1
ATOM 3228 C CA . GLY B 1 164 ? 26.889 -3.258 41.595 1.00 5.36 164 GLY B CA 1
ATOM 3229 C C . GLY B 1 164 ? 26.042 -4.331 42.232 1.00 5.12 164 GLY B C 1
ATOM 3230 O O . GLY B 1 164 ? 25.973 -5.468 41.740 1.00 5.79 164 GLY B O 1
ATOM 3231 N N A LEU B 1 165 ? 25.352 -4.037 43.329 0.50 5.24 165 LEU B N 1
ATOM 3232 N N B LEU B 1 165 ? 25.404 -3.962 43.317 0.50 5.44 165 LEU B N 1
ATOM 3233 C CA A LEU B 1 165 ? 24.552 -5.107 43.998 0.50 5.21 165 LEU B CA 1
ATOM 3234 C CA B LEU B 1 165 ? 24.556 -4.864 44.051 0.50 6.00 165 LEU B CA 1
ATOM 3235 C C A LEU B 1 165 ? 23.314 -5.498 43.180 0.50 4.92 165 LEU B C 1
ATOM 3236 C C B LEU B 1 165 ? 23.497 -5.468 43.105 0.50 5.80 165 LEU B C 1
ATOM 3237 O O A LEU B 1 165 ? 22.769 -6.578 43.337 0.50 4.52 165 LEU B O 1
ATOM 3238 O O B LEU B 1 165 ? 23.258 -6.682 43.085 0.50 4.65 165 LEU B O 1
ATOM 3247 N N . THR B 1 166 ? 22.918 -4.631 42.252 1.00 5.00 166 THR B N 1
ATOM 3248 C CA . THR B 1 166 ? 21.895 -5.017 41.289 1.00 5.02 166 THR B CA 1
ATOM 3249 C C . THR B 1 166 ? 22.343 -6.200 40.417 1.00 4.71 166 THR B C 1
ATOM 3250 O O . THR B 1 166 ? 21.581 -7.101 40.116 1.00 5.35 166 THR B O 1
ATOM 3254 N N . LYS B 1 167 ? 23.610 -6.133 39.991 1.00 5.32 167 LYS B N 1
ATOM 3255 C CA . LYS B 1 167 ? 24.147 -7.152 39.109 1.00 5.32 167 LYS B CA 1
ATOM 3256 C C . LYS B 1 167 ? 24.233 -8.499 39.752 1.00 5.78 167 LYS B C 1
ATOM 3257 O O . LYS B 1 167 ? 23.899 -9.524 39.161 1.00 6.18 167 LYS B O 1
ATOM 3263 N N A THR B 1 168 ? 24.807 -8.577 40.971 0.50 5.79 168 THR B N 1
ATOM 3264 N N B THR B 1 168 ? 24.777 -8.519 40.964 0.50 5.96 168 THR B N 1
ATOM 3265 C CA A THR B 1 168 ? 24.897 -9.862 41.686 0.50 6.18 168 THR B CA 1
ATOM 3266 C CA B THR B 1 168 ? 24.958 -9.755 41.633 0.50 5.96 168 THR B CA 1
ATOM 3267 C C A THR B 1 168 ? 23.553 -10.456 41.954 0.50 5.86 168 THR B C 1
ATOM 3268 C C B THR B 1 168 ? 23.615 -10.422 42.004 0.50 5.81 168 THR B C 1
ATOM 3269 O O A THR B 1 168 ? 23.330 -11.635 41.675 0.50 6.67 168 THR B O 1
ATOM 3270 O O B THR B 1 168 ? 23.435 -11.619 41.796 0.50 6.18 168 THR B O 1
ATOM 3277 N N . VAL B 1 169 ? 22.664 -9.644 42.519 1.00 5.22 169 VAL B N 1
ATOM 3278 C CA . VAL B 1 169 ? 21.368 -10.165 42.875 1.00 5.18 169 VAL B CA 1
ATOM 3279 C C . VAL B 1 169 ? 20.673 -10.748 41.645 1.00 5.69 169 VAL B C 1
ATOM 3280 O O . VAL B 1 169 ? 19.995 -11.789 41.716 1.00 5.67 169 VAL B O 1
ATOM 3284 N N . ALA B 1 170 ? 20.783 -10.055 40.518 1.00 4.87 170 ALA B N 1
ATOM 3285 C CA . ALA B 1 170 ? 20.127 -10.552 39.290 1.00 5.36 170 ALA B CA 1
ATOM 3286 C C . ALA B 1 170 ? 20.584 -11.971 38.929 1.00 5.43 170 ALA B C 1
ATOM 3287 O O . ALA B 1 170 ? 19.731 -12.792 38.541 1.00 5.65 170 ALA B O 1
ATOM 3289 N N . TRP B 1 171 ? 21.868 -12.250 39.063 1.00 4.75 171 TRP B N 1
ATOM 3290 C CA . TRP B 1 171 ? 22.347 -13.584 38.767 1.00 5.29 171 TRP B CA 1
ATOM 3291 C C . TRP B 1 171 ? 21.990 -14.567 39.841 1.00 5.63 171 TRP B C 1
ATOM 3292 O O . TRP B 1 171 ? 21.664 -15.716 39.554 1.00 7.22 171 TRP B O 1
ATOM 3303 N N . GLU B 1 172 ? 22.062 -14.175 41.106 1.00 5.76 172 GLU B N 1
ATOM 3304 C CA . GLU B 1 172 ? 21.731 -15.116 42.173 1.00 6.15 172 GLU B CA 1
ATOM 3305 C C . GLU B 1 172 ? 20.310 -15.561 42.132 1.00 5.72 172 GLU B C 1
ATOM 3306 O O . GLU B 1 172 ? 20.025 -16.699 42.527 1.00 7.49 172 GLU B O 1
ATOM 3312 N N . TYR B 1 173 ? 19.351 -14.697 41.718 1.00 5.53 173 TYR B N 1
ATOM 3313 C CA . TYR B 1 173 ? 17.962 -15.005 41.858 1.00 6.36 173 TYR B CA 1
ATOM 3314 C C . TYR B 1 173 ? 17.210 -14.995 40.524 1.00 5.96 173 TYR B C 1
ATOM 3315 O O . TYR B 1 173 ? 15.995 -15.198 40.512 1.00 6.09 173 TYR B O 1
ATOM 3324 N N . GLY B 1 174 ? 17.888 -14.884 39.422 1.00 5.99 174 GLY B N 1
ATOM 3325 C CA . GLY B 1 174 ? 17.233 -14.862 38.139 1.00 6.55 174 GLY B CA 1
ATOM 3326 C C . GLY B 1 174 ? 16.533 -16.147 37.729 1.00 6.78 174 GLY B C 1
ATOM 3327 O O . GLY B 1 174 ? 15.543 -16.093 37.031 1.00 10.39 174 GLY B O 1
ATOM 3328 N N A SER B 1 175 ? 16.962 -17.279 38.199 0.50 7.48 175 SER B N 1
ATOM 3329 N N B SER B 1 175 ? 16.963 -17.265 38.272 0.50 7.62 175 SER B N 1
ATOM 3330 C CA A SER B 1 175 ? 16.203 -18.475 37.894 0.50 9.03 175 SER B CA 1
ATOM 3331 C CA B SER B 1 175 ? 16.296 -18.574 38.099 0.50 9.93 175 SER B CA 1
ATOM 3332 C C A SER B 1 175 ? 15.059 -18.697 38.851 0.50 8.77 175 SER B C 1
ATOM 3333 C C B SER B 1 175 ? 15.206 -18.852 39.057 0.50 10.58 175 SER B C 1
ATOM 3334 O O A SER B 1 175 ? 14.207 -19.522 38.531 0.50 11.79 175 SER B O 1
ATOM 3335 O O B SER B 1 175 ? 14.638 -19.948 39.057 0.50 14.41 175 SER B O 1
ATOM 3340 N N . LYS B 1 176 ? 14.978 -17.897 39.928 1.00 8.26 176 LYS B N 1
ATOM 3341 C CA . LYS B 1 176 ? 13.960 -18.006 40.976 1.00 10.09 176 LYS B CA 1
ATOM 3342 C C . LYS B 1 176 ? 12.887 -16.969 40.820 1.00 11.74 176 LYS B C 1
ATOM 3343 O O . LYS B 1 176 ? 12.100 -16.724 41.771 1.00 16.11 176 LYS B O 1
ATOM 3349 N N . GLY B 1 177 ? 12.822 -16.310 39.664 1.00 10.91 177 GLY B N 1
ATOM 3350 C CA . GLY B 1 177 ? 11.681 -15.428 39.451 1.00 12.34 177 GLY B CA 1
ATOM 3351 C C . GLY B 1 177 ? 11.834 -14.004 39.913 1.00 8.59 177 GLY B C 1
ATOM 3352 O O . GLY B 1 177 ? 10.870 -13.262 39.892 1.00 9.35 177 GLY B O 1
ATOM 3353 N N A ILE B 1 178 ? 13.061 -13.545 40.219 0.50 6.73 178 ILE B N 1
ATOM 3354 N N B ILE B 1 178 ? 13.059 -13.603 40.353 0.50 7.09 178 ILE B N 1
ATOM 3355 C CA A ILE B 1 178 ? 13.228 -12.184 40.665 0.50 6.12 178 ILE B CA 1
ATOM 3356 C CA B ILE B 1 178 ? 13.399 -12.238 40.730 0.50 6.07 178 ILE B CA 1
ATOM 3357 C C A ILE B 1 178 ? 14.067 -11.423 39.706 0.50 6.04 178 ILE B C 1
ATOM 3358 C C B ILE B 1 178 ? 13.998 -11.527 39.544 0.50 5.74 178 ILE B C 1
ATOM 3359 O O A ILE B 1 178 ? 15.199 -11.816 39.383 0.50 6.06 178 ILE B O 1
ATOM 3360 O O B ILE B 1 178 ? 14.894 -12.091 38.877 0.50 5.71 178 ILE B O 1
ATOM 3369 N N . ARG B 1 179 ? 13.487 -10.294 39.229 1.00 4.73 179 ARG B N 1
ATOM 3370 C CA . ARG B 1 179 ? 14.206 -9.369 38.388 1.00 4.55 179 ARG B CA 1
ATOM 3371 C C . ARG B 1 179 ? 14.606 -8.176 39.270 1.00 4.13 179 ARG B C 1
ATOM 3372 O O . ARG B 1 179 ? 13.872 -7.796 40.158 1.00 4.80 179 ARG B O 1
ATOM 3380 N N . ILE B 1 180 ? 15.755 -7.585 38.958 1.00 4.09 180 ILE B N 1
ATOM 3381 C CA . ILE B 1 180 ? 16.213 -6.398 39.697 1.00 4.37 180 ILE B CA 1
ATOM 3382 C C . ILE B 1 180 ? 17.013 -5.532 38.761 1.00 4.42 180 ILE B C 1
ATOM 3383 O O . ILE B 1 180 ? 17.854 -5.994 38.021 1.00 4.43 180 ILE B O 1
ATOM 3388 N N . ASN B 1 181 ? 16.712 -4.215 38.809 1.00 3.95 181 ASN B N 1
ATOM 3389 C CA . ASN B 1 181 ? 17.369 -3.253 37.940 1.00 4.36 181 ASN B CA 1
ATOM 3390 C C . ASN B 1 181 ? 17.590 -1.967 38.708 1.00 4.26 181 ASN B C 1
ATOM 3391 O O . ASN B 1 181 ? 16.913 -1.729 39.726 1.00 4.72 181 ASN B O 1
ATOM 3396 N N A SER B 1 182 ? 18.484 -1.146 38.184 0.50 3.82 182 SER B N 1
ATOM 3397 N N B SER B 1 182 ? 18.518 -1.161 38.214 0.50 4.09 182 SER B N 1
ATOM 3398 C CA A SER B 1 182 ? 18.733 0.163 38.752 0.50 4.36 182 SER B CA 1
ATOM 3399 C CA B SER B 1 182 ? 18.729 0.177 38.761 0.50 5.21 182 SER B CA 1
ATOM 3400 C C A SER B 1 182 ? 18.355 1.266 37.740 0.50 4.05 182 SER B C 1
ATOM 3401 C C B SER B 1 182 ? 18.226 1.211 37.758 0.50 4.39 182 SER B C 1
ATOM 3402 O O A SER B 1 182 ? 18.580 1.145 36.534 0.50 4.46 182 SER B O 1
ATOM 3403 O O B SER B 1 182 ? 18.216 0.977 36.568 0.50 4.40 182 SER B O 1
ATOM 3408 N N . VAL B 1 183 ? 17.874 2.355 38.282 1.00 4.73 183 VAL B N 1
ATOM 3409 C CA . VAL B 1 183 ? 17.492 3.517 37.504 1.00 4.81 183 VAL B CA 1
ATOM 3410 C C . VAL B 1 183 ? 18.407 4.692 37.860 1.00 4.46 183 VAL B C 1
ATOM 3411 O O . VAL B 1 183 ? 18.669 4.911 39.048 1.00 5.98 183 VAL B O 1
ATOM 3415 N N . GLY B 1 184 ? 18.893 5.400 36.864 1.00 4.36 184 GLY B N 1
ATOM 3416 C CA . GLY B 1 184 ? 19.803 6.497 37.072 1.00 4.89 184 GLY B CA 1
ATOM 3417 C C . GLY B 1 184 ? 19.299 7.843 36.610 1.00 4.10 184 GLY B C 1
ATOM 3418 O O . GLY B 1 184 ? 19.534 8.212 35.466 1.00 4.78 184 GLY B O 1
ATOM 3419 N N . PRO B 1 185 ? 18.604 8.565 37.483 1.00 4.12 185 PRO B N 1
ATOM 3420 C CA . PRO B 1 185 ? 18.178 9.913 37.077 1.00 4.44 185 PRO B CA 1
ATOM 3421 C C . PRO B 1 185 ? 19.319 10.881 37.043 1.00 4.25 185 PRO B C 1
ATOM 3422 O O . PRO B 1 185 ? 20.267 10.758 37.844 1.00 5.01 185 PRO B O 1
ATOM 3426 N N . ALA B 1 186 ? 19.216 11.865 36.138 1.00 4.76 186 ALA B N 1
ATOM 3427 C CA . ALA B 1 186 ? 19.994 13.091 36.229 1.00 5.00 186 ALA B CA 1
ATOM 3428 C C . ALA B 1 186 ? 19.265 14.050 37.131 1.00 5.72 186 ALA B C 1
ATOM 3429 O O . ALA B 1 186 ? 18.581 13.635 38.054 1.00 6.43 186 ALA B O 1
ATOM 3431 N N . PHE B 1 187 ? 19.443 15.365 36.926 1.00 5.78 187 PHE B N 1
ATOM 3432 C CA . PHE B 1 187 ? 18.831 16.310 37.860 1.00 5.90 187 PHE B CA 1
ATOM 3433 C C . PHE B 1 187 ? 17.332 16.438 37.572 1.00 5.44 187 PHE B C 1
ATOM 3434 O O . PHE B 1 187 ? 16.903 16.685 36.451 1.00 6.92 187 PHE B O 1
ATOM 3442 N N . ILE B 1 188 ? 16.547 16.228 38.650 1.00 5.63 188 ILE B N 1
ATOM 3443 C CA . ILE B 1 188 ? 15.123 16.165 38.633 1.00 6.06 188 ILE B CA 1
ATOM 3444 C C . ILE B 1 188 ? 14.524 17.246 39.522 1.00 7.65 188 ILE B C 1
ATOM 3445 O O . ILE B 1 188 ? 15.016 17.450 40.630 1.00 8.96 188 ILE B O 1
ATOM 3450 N N . ASN B 1 189 ? 13.432 17.845 39.023 1.00 7.67 189 ASN B N 1
ATOM 3451 C CA . ASN B 1 189 ? 12.697 18.912 39.742 1.00 9.66 189 ASN B CA 1
ATOM 3452 C C . ASN B 1 189 ? 11.871 18.379 40.905 1.00 11.67 189 ASN B C 1
ATOM 3453 O O . ASN B 1 189 ? 10.648 18.541 40.942 1.00 15.54 189 ASN B O 1
ATOM 3458 N N . THR B 1 190 ? 12.516 17.953 41.960 1.00 11.76 190 THR B N 1
ATOM 3459 C CA . THR B 1 190 ? 11.934 17.784 43.297 1.00 12.19 190 THR B CA 1
ATOM 3460 C C . THR B 1 190 ? 11.895 19.152 43.907 1.00 16.50 190 THR B C 1
ATOM 3461 O O . THR B 1 190 ? 12.292 20.136 43.289 1.00 16.74 190 THR B O 1
ATOM 3465 N N . THR B 1 191 ? 11.375 19.235 45.123 1.00 15.36 191 THR B N 1
ATOM 3466 C CA . THR B 1 191 ? 11.133 20.552 45.751 1.00 16.18 191 THR B CA 1
ATOM 3467 C C . THR B 1 191 ? 12.427 21.372 45.788 1.00 15.27 191 THR B C 1
ATOM 3468 O O . THR B 1 191 ? 12.484 22.584 45.351 1.00 19.97 191 THR B O 1
ATOM 3472 N N . LEU B 1 192 ? 13.506 20.709 46.247 1.00 13.81 192 LEU B N 1
ATOM 3473 C CA . LEU B 1 192 ? 14.771 21.426 46.379 1.00 15.28 192 LEU B CA 1
ATOM 3474 C C . LEU B 1 192 ? 15.307 21.908 45.062 1.00 14.95 192 LEU B C 1
ATOM 3475 O O . LEU B 1 192 ? 15.761 23.059 44.971 1.00 20.93 192 LEU B O 1
ATOM 3480 N N . VAL B 1 193 ? 15.285 21.021 44.071 1.00 14.35 193 VAL B N 1
ATOM 3481 C CA . VAL B 1 193 ? 15.867 21.369 42.747 1.00 16.28 193 VAL B CA 1
ATOM 3482 C C . VAL B 1 193 ? 15.027 22.459 42.063 1.00 18.48 193 VAL B C 1
ATOM 3483 O O . VAL B 1 193 ? 15.599 23.388 41.431 1.00 22.58 193 VAL B O 1
ATOM 3487 N N . GLN B 1 194 ? 13.691 22.356 42.224 1.00 21.75 194 GLN B N 1
ATOM 3488 C CA . GLN B 1 194 ? 12.701 23.322 41.710 1.00 30.70 194 GLN B CA 1
ATOM 3489 C C . GLN B 1 194 ? 13.074 24.718 42.177 1.00 28.09 194 GLN B C 1
ATOM 3490 O O . GLN B 1 194 ? 12.871 25.696 41.488 1.00 33.59 194 GLN B O 1
ATOM 3496 N N . ASN B 1 195 ? 13.576 24.805 43.396 1.00 21.20 195 ASN B N 1
ATOM 3497 C CA . ASN B 1 195 ? 13.784 26.089 44.065 1.00 25.69 195 ASN B CA 1
ATOM 3498 C C . ASN B 1 195 ? 15.187 26.682 43.969 1.00 25.15 195 ASN B C 1
ATOM 3499 O O . ASN B 1 195 ? 15.446 27.727 44.548 1.00 34.00 195 ASN B O 1
ATOM 3504 N N . VAL B 1 196 ? 16.076 26.060 43.203 1.00 23.63 196 VAL B N 1
ATOM 3505 C CA . VAL B 1 196 ? 17.408 26.652 42.960 1.00 21.52 196 VAL B CA 1
ATOM 3506 C C . VAL B 1 196 ? 17.256 27.964 42.195 1.00 32.02 196 VAL B C 1
ATOM 3507 O O . VAL B 1 196 ? 16.267 28.167 41.432 1.00 31.50 196 VAL B O 1
ATOM 3511 N N . PRO B 1 197 ? 18.258 28.841 42.368 1.00 22.49 197 PRO B N 1
ATOM 3512 C CA . PRO B 1 197 ? 18.215 30.056 41.628 1.00 23.59 197 PRO B CA 1
ATOM 3513 C C . PRO B 1 197 ? 18.237 29.771 40.146 1.00 20.69 197 PRO B C 1
ATOM 3514 O O . PRO B 1 197 ? 18.855 28.789 39.728 1.00 23.94 197 PRO B O 1
ATOM 3518 N N . LEU B 1 198 ? 17.631 30.670 39.358 1.00 17.21 198 LEU B N 1
ATOM 3519 C CA . LEU B 1 198 ? 17.661 30.505 37.923 1.00 16.38 198 LEU B CA 1
ATOM 3520 C C . LEU B 1 198 ? 19.066 30.273 37.353 1.00 15.63 198 LEU B C 1
ATOM 3521 O O . LEU B 1 198 ? 19.252 29.437 36.464 1.00 15.20 198 LEU B O 1
ATOM 3526 N N A GLU B 1 199 ? 20.087 30.993 37.809 0.50 15.41 199 GLU B N 1
ATOM 3527 N N B GLU B 1 199 ? 20.004 31.043 37.856 0.50 16.76 199 GLU B N 1
ATOM 3528 C CA A GLU B 1 199 ? 21.436 30.843 37.211 0.50 15.88 199 GLU B CA 1
ATOM 3529 C CA B GLU B 1 199 ? 21.365 30.933 37.419 0.50 18.53 199 GLU B CA 1
ATOM 3530 C C A GLU B 1 199 ? 22.009 29.472 37.544 0.50 19.75 199 GLU B C 1
ATOM 3531 C C B GLU B 1 199 ? 21.881 29.493 37.529 0.50 18.49 199 GLU B C 1
ATOM 3532 O O A GLU B 1 199 ? 22.795 28.910 36.755 0.50 20.61 199 GLU B O 1
ATOM 3533 O O B GLU B 1 199 ? 22.429 28.903 36.565 0.50 16.01 199 GLU B O 1
ATOM 3544 N N . THR B 1 200 ? 21.624 28.906 38.698 1.00 17.80 200 THR B N 1
ATOM 3545 C CA . THR B 1 200 ? 22.024 27.515 38.998 1.00 19.00 200 THR B CA 1
ATOM 3546 C C . THR B 1 200 ? 21.250 26.525 38.093 1.00 17.73 200 THR B C 1
ATOM 3547 O O . THR B 1 200 ? 21.825 25.598 37.506 1.00 16.00 200 THR B O 1
ATOM 3551 N N A ARG B 1 201 ? 19.942 26.745 37.966 0.50 16.16 201 ARG B N 1
ATOM 3552 N N B ARG B 1 201 ? 19.955 26.771 37.988 0.50 14.54 201 ARG B N 1
ATOM 3553 C CA A ARG B 1 201 ? 19.131 25.878 37.095 0.50 14.61 201 ARG B CA 1
ATOM 3554 C CA B ARG B 1 201 ? 19.126 25.920 37.158 0.50 12.81 201 ARG B CA 1
ATOM 3555 C C A ARG B 1 201 ? 19.724 25.857 35.697 0.50 10.09 201 ARG B C 1
ATOM 3556 C C B ARG B 1 201 ? 19.688 25.876 35.721 0.50 10.94 201 ARG B C 1
ATOM 3557 O O A ARG B 1 201 ? 19.893 24.793 35.091 0.50 10.11 201 ARG B O 1
ATOM 3558 O O B ARG B 1 201 ? 19.829 24.801 35.126 0.50 10.60 201 ARG B O 1
ATOM 3573 N N . ARG B 1 202 ? 20.049 27.048 35.183 1.00 11.18 202 ARG B N 1
ATOM 3574 C CA . ARG B 1 202 ? 20.567 27.124 33.834 1.00 10.65 202 ARG B CA 1
ATOM 3575 C C . ARG B 1 202 ? 21.898 26.377 33.706 1.00 11.72 202 ARG B C 1
ATOM 3576 O O . ARG B 1 202 ? 22.113 25.721 32.699 1.00 11.95 202 ARG B O 1
ATOM 3584 N N . GLN B 1 203 ? 22.730 26.441 34.750 1.00 11.69 203 GLN B N 1
ATOM 3585 C CA . GLN B 1 203 ? 23.984 25.747 34.734 1.00 13.12 203 GLN B CA 1
ATOM 3586 C C . GLN B 1 203 ? 23.754 24.242 34.704 1.00 12.31 203 GLN B C 1
ATOM 3587 O O . GLN B 1 203 ? 24.414 23.527 33.951 1.00 13.63 203 GLN B O 1
ATOM 3593 N N . LEU B 1 204 ? 22.802 23.770 35.498 1.00 10.36 204 LEU B N 1
ATOM 3594 C CA . LEU B 1 204 ? 22.463 22.339 35.481 1.00 8.73 204 LEU B CA 1
ATOM 3595 C C . LEU B 1 204 ? 21.865 21.919 34.149 1.00 8.10 204 LEU B C 1
ATOM 3596 O O . LEU B 1 204 ? 22.195 20.871 33.592 1.00 7.87 204 LEU B O 1
ATOM 3601 N N . GLU B 1 205 ? 20.966 22.756 33.606 1.00 8.27 205 GLU B N 1
ATOM 3602 C CA . GLU B 1 205 ? 20.289 22.420 32.334 1.00 8.35 205 GLU B CA 1
ATOM 3603 C C . GLU B 1 205 ? 21.286 22.176 31.241 1.00 8.86 205 GLU B C 1
ATOM 3604 O O . GLU B 1 205 ? 21.061 21.308 30.410 1.00 9.25 205 GLU B O 1
ATOM 3610 N N A GLN B 1 206 ? 22.296 23.000 31.170 0.50 9.02 206 GLN B N 1
ATOM 3611 N N B GLN B 1 206 ? 22.359 22.984 31.177 0.50 9.25 206 GLN B N 1
ATOM 3612 C CA A GLN B 1 206 ? 23.264 22.865 30.106 0.50 11.21 206 GLN B CA 1
ATOM 3613 C CA B GLN B 1 206 ? 23.367 22.872 30.113 0.50 11.24 206 GLN B CA 1
ATOM 3614 C C A GLN B 1 206 ? 24.068 21.565 30.114 0.50 9.16 206 GLN B C 1
ATOM 3615 C C B GLN B 1 206 ? 24.140 21.565 30.117 0.50 9.15 206 GLN B C 1
ATOM 3616 O O A GLN B 1 206 ? 24.693 21.199 29.146 0.50 11.36 206 GLN B O 1
ATOM 3617 O O B GLN B 1 206 ? 24.791 21.197 29.155 0.50 11.72 206 GLN B O 1
ATOM 3628 N N . MET B 1 207 ? 24.001 20.828 31.227 1.00 8.03 207 MET B N 1
ATOM 3629 C CA . MET B 1 207 ? 24.627 19.521 31.396 1.00 6.91 207 MET B CA 1
ATOM 3630 C C . MET B 1 207 ? 23.778 18.365 30.818 1.00 6.04 207 MET B C 1
ATOM 3631 O O . MET B 1 207 ? 24.231 17.226 30.856 1.00 6.57 207 MET B O 1
ATOM 3636 N N . HIS B 1 208 ? 22.566 18.672 30.365 1.00 5.98 208 HIS B N 1
ATOM 3637 C CA . HIS B 1 208 ? 21.674 17.694 29.827 1.00 5.39 208 HIS B CA 1
ATOM 3638 C C . HIS B 1 208 ? 21.474 17.953 28.352 1.00 5.48 208 HIS B C 1
ATOM 3639 O O . HIS B 1 208 ? 21.295 19.122 27.985 1.00 6.60 208 HIS B O 1
ATOM 3646 N N . ALA B 1 209 ? 21.438 16.899 27.526 1.00 5.35 209 ALA B N 1
ATOM 3647 C CA . ALA B 1 209 ? 21.202 17.086 26.089 1.00 5.67 209 ALA B CA 1
ATOM 3648 C C . ALA B 1 209 ? 19.898 17.779 25.784 1.00 5.90 209 ALA B C 1
ATOM 3649 O O . ALA B 1 209 ? 19.760 18.473 24.805 1.00 7.24 209 ALA B O 1
ATOM 3651 N N . LEU B 1 210 ? 18.876 17.523 26.622 1.00 5.81 210 LEU B N 1
ATOM 3652 C CA . LEU B 1 210 ? 17.552 18.124 26.452 1.00 6.21 210 LEU B CA 1
ATOM 3653 C C . LEU B 1 210 ? 17.534 19.581 26.937 1.00 6.49 210 LEU B C 1
ATOM 3654 O O . LEU B 1 210 ? 16.536 20.258 26.688 1.00 7.82 210 LEU B O 1
ATOM 3659 N N A ARG B 1 211 ? 18.595 20.049 27.585 0.50 6.05 211 ARG B N 1
ATOM 3660 N N B ARG B 1 211 ? 18.613 20.025 27.593 0.50 6.59 211 ARG B N 1
ATOM 3661 C CA A ARG B 1 211 ? 18.656 21.446 27.995 0.50 6.59 211 ARG B CA 1
ATOM 3662 C CA B ARG B 1 211 ? 18.748 21.401 28.074 0.50 7.39 211 ARG B CA 1
ATOM 3663 C C A ARG B 1 211 ? 17.492 21.842 28.891 0.50 6.54 211 ARG B C 1
ATOM 3664 C C B ARG B 1 211 ? 17.617 21.864 28.973 0.50 6.98 211 ARG B C 1
ATOM 3665 O O A ARG B 1 211 ? 16.985 22.962 28.862 0.50 7.81 211 ARG B O 1
ATOM 3666 O O B ARG B 1 211 ? 17.276 23.049 29.044 0.50 7.94 211 ARG B O 1
ATOM 3681 N N . ARG B 1 212 ? 17.119 20.914 29.743 1.00 6.78 212 ARG B N 1
ATOM 3682 C CA . ARG B 1 212 ? 16.130 21.109 30.790 1.00 7.17 212 ARG B CA 1
ATOM 3683 C C . ARG B 1 212 ? 16.355 20.048 31.848 1.00 7.73 212 ARG B C 1
ATOM 3684 O O . ARG B 1 212 ? 17.034 19.040 31.568 1.00 8.46 212 ARG B O 1
ATOM 3692 N N . LEU B 1 213 ? 15.803 20.267 33.031 1.00 7.42 213 LEU B N 1
ATOM 3693 C CA . LEU B 1 213 ? 15.787 19.244 34.089 1.00 7.21 213 LEU B CA 1
ATOM 3694 C C . LEU B 1 213 ? 14.600 18.296 33.946 1.00 6.70 213 LEU B C 1
ATOM 3695 O O . LEU B 1 213 ? 13.656 18.600 33.227 1.00 8.20 213 LEU B O 1
ATOM 3700 N N . GLY B 1 214 ? 14.705 17.139 34.600 1.00 6.44 214 GLY B N 1
ATOM 3701 C CA . GLY B 1 214 ? 13.638 16.197 34.524 1.00 5.83 214 GLY B CA 1
ATOM 3702 C C . GLY B 1 214 ? 12.549 16.451 35.514 1.00 5.79 214 GLY B C 1
ATOM 3703 O O . GLY B 1 214 ? 12.695 17.240 36.449 1.00 7.54 214 GLY B O 1
ATOM 3704 N N . GLU B 1 215 ? 11.424 15.766 35.297 1.00 6.77 215 GLU B N 1
ATOM 3705 C CA . GLU B 1 215 ? 10.287 15.804 36.214 1.00 6.61 215 GLU B CA 1
ATOM 3706 C C . GLU B 1 215 ? 10.168 14.464 36.957 1.00 5.95 215 GLU B C 1
ATOM 3707 O O . GLU B 1 215 ? 10.561 13.409 36.431 1.00 6.48 215 GLU B O 1
ATOM 3713 N N . THR B 1 216 ? 9.610 14.501 38.144 1.00 5.88 216 THR B N 1
ATOM 3714 C CA . THR B 1 216 ? 9.484 13.255 38.908 1.00 5.90 216 THR B CA 1
ATOM 3715 C C . THR B 1 216 ? 8.678 12.200 38.135 1.00 5.71 216 THR B C 1
ATOM 3716 O O . THR B 1 216 ? 9.009 10.998 38.223 1.00 6.35 216 THR B O 1
ATOM 3720 N N . GLU B 1 217 ? 7.652 12.591 37.380 1.00 5.65 217 GLU B N 1
ATOM 3721 C CA . GLU B 1 217 ? 6.873 11.623 36.578 1.00 6.83 217 GLU B CA 1
ATOM 3722 C C . GLU B 1 217 ? 7.720 10.944 35.575 1.00 6.15 217 GLU B C 1
ATOM 3723 O O . GLU B 1 217 ? 7.469 9.762 35.240 1.00 6.23 217 GLU B O 1
ATOM 3729 N N . GLU B 1 218 ? 8.728 11.627 35.028 1.00 5.58 218 GLU B N 1
ATOM 3730 C CA . GLU B 1 218 ? 9.577 11.022 34.010 1.00 5.84 218 GLU B CA 1
ATOM 3731 C C . GLU B 1 218 ? 10.424 9.879 34.580 1.00 5.79 218 GLU B C 1
ATOM 3732 O O . GLU B 1 218 ? 10.715 8.926 33.888 1.00 6.78 218 GLU B O 1
ATOM 3738 N N . VAL B 1 219 ? 10.800 9.991 35.844 1.00 5.23 219 VAL B N 1
ATOM 3739 C CA . VAL B 1 219 ? 11.442 8.902 36.558 1.00 5.02 219 VAL B CA 1
ATOM 3740 C C . VAL B 1 219 ? 10.467 7.814 36.882 1.00 5.41 219 VAL B C 1
ATOM 3741 O O . VAL B 1 219 ? 10.693 6.613 36.636 1.00 5.48 219 VAL B O 1
ATOM 3745 N N . ALA B 1 220 ? 9.331 8.188 37.479 1.00 5.21 220 ALA B N 1
ATOM 3746 C CA . ALA B 1 220 ? 8.350 7.219 37.909 1.00 5.11 220 ALA B CA 1
ATOM 3747 C C . ALA B 1 220 ? 7.814 6.380 36.782 1.00 5.20 220 ALA B C 1
ATOM 3748 O O . ALA B 1 220 ? 7.522 5.187 36.981 1.00 5.44 220 ALA B O 1
ATOM 3750 N N . ASN B 1 221 ? 7.672 6.959 35.590 1.00 5.18 221 ASN B N 1
ATOM 3751 C CA . ASN B 1 221 ? 7.172 6.155 34.471 1.00 5.81 221 ASN B CA 1
ATOM 3752 C C . ASN B 1 221 ? 8.110 5.012 34.154 1.00 5.30 221 ASN B C 1
ATOM 3753 O O . ASN B 1 221 ? 7.675 3.904 33.831 1.00 5.90 221 ASN B O 1
ATOM 3758 N N . LEU B 1 222 ? 9.408 5.262 34.176 1.00 4.87 222 LEU B N 1
ATOM 3759 C CA . LEU B 1 222 ? 10.383 4.200 33.920 1.00 5.36 222 LEU B CA 1
ATOM 3760 C C . LEU B 1 222 ? 10.347 3.162 35.043 1.00 5.27 222 LEU B C 1
ATOM 3761 O O . LEU B 1 222 ? 10.398 1.950 34.787 1.00 6.04 222 LEU B O 1
ATOM 3766 N N . VAL B 1 223 ? 10.304 3.609 36.303 1.00 4.96 223 VAL B N 1
ATOM 3767 C CA . VAL B 1 223 ? 10.221 2.674 37.404 1.00 4.83 223 VAL B CA 1
ATOM 3768 C C . VAL B 1 223 ? 9.008 1.786 37.260 1.00 5.11 223 VAL B C 1
ATOM 3769 O O . VAL B 1 223 ? 9.100 0.559 37.461 1.00 5.22 223 VAL B O 1
ATOM 3773 N N . ALA B 1 224 ? 7.877 2.357 36.911 1.00 4.92 224 ALA B N 1
ATOM 3774 C CA . ALA B 1 224 ? 6.652 1.533 36.725 1.00 5.61 224 ALA B CA 1
ATOM 3775 C C . ALA B 1 224 ? 6.836 0.489 35.641 1.00 5.16 224 ALA B C 1
ATOM 3776 O O . ALA B 1 224 ? 6.457 -0.644 35.795 1.00 5.47 224 ALA B O 1
ATOM 3778 N N . TRP B 1 225 ? 7.384 0.914 34.517 1.00 5.06 225 TRP B N 1
ATOM 3779 C CA . TRP B 1 225 ? 7.603 -0.029 33.444 1.00 5.39 225 TRP B CA 1
ATOM 3780 C C . TRP B 1 225 ? 8.527 -1.173 33.856 1.00 4.86 225 TRP B C 1
ATOM 3781 O O . TRP B 1 225 ? 8.230 -2.355 33.618 1.00 5.42 225 TRP B O 1
ATOM 3792 N N . LEU B 1 226 ? 9.639 -0.847 34.510 1.00 4.81 226 LEU B N 1
ATOM 3793 C CA . LEU B 1 226 ? 10.583 -1.861 34.951 1.00 4.88 226 LEU B CA 1
ATOM 3794 C C . LEU B 1 226 ? 10.025 -2.811 35.997 1.00 5.38 226 LEU B C 1
ATOM 3795 O O . LEU B 1 226 ? 10.555 -3.910 36.193 1.00 5.76 226 LEU B O 1
ATOM 3800 N N . SER B 1 227 ? 8.974 -2.341 36.685 1.00 5.06 227 SER B N 1
ATOM 3801 C CA . SER B 1 227 ? 8.301 -3.146 37.737 1.00 5.63 227 SER B CA 1
ATOM 3802 C C . SER B 1 227 ? 7.225 -4.054 37.162 1.00 5.57 227 SER B C 1
ATOM 3803 O O . SER B 1 227 ? 6.614 -4.776 37.940 1.00 7.36 227 SER B O 1
ATOM 3806 N N . SER B 1 228 ? 6.956 -3.927 35.859 1.00 5.27 228 SER B N 1
ATOM 3807 C CA . SER B 1 228 ? 5.828 -4.602 35.226 1.00 5.24 228 SER B CA 1
ATOM 3808 C C . SER B 1 228 ? 6.286 -5.826 34.474 1.00 5.70 228 SER B C 1
ATOM 3809 O O . SER B 1 228 ? 7.457 -5.989 34.105 1.00 6.48 228 SER B O 1
ATOM 3812 N N A ASP B 1 229 ? 5.328 -6.667 34.070 0.50 6.61 229 ASP B N 1
ATOM 3813 N N B ASP B 1 229 ? 5.268 -6.612 34.102 0.50 6.49 229 ASP B N 1
ATOM 3814 C CA A ASP B 1 229 ? 5.679 -7.840 33.249 0.50 7.06 229 ASP B CA 1
ATOM 3815 C CA B ASP B 1 229 ? 5.472 -7.814 33.315 0.50 7.33 229 ASP B CA 1
ATOM 3816 C C A ASP B 1 229 ? 6.048 -7.503 31.820 0.50 6.44 229 ASP B C 1
ATOM 3817 C C B ASP B 1 229 ? 5.873 -7.525 31.861 0.50 7.66 229 ASP B C 1
ATOM 3818 O O A ASP B 1 229 ? 6.623 -8.322 31.123 0.50 6.53 229 ASP B O 1
ATOM 3819 O O B ASP B 1 229 ? 6.278 -8.436 31.185 0.50 9.96 229 ASP B O 1
ATOM 3828 N N . LYS B 1 230 ? 5.822 -6.249 31.412 1.00 6.52 230 LYS B N 1
ATOM 3829 C CA . LYS B 1 230 ? 6.356 -5.878 30.087 1.00 6.95 230 LYS B CA 1
ATOM 3830 C C . LYS B 1 230 ? 7.856 -6.002 30.052 1.00 6.06 230 LYS B C 1
ATOM 3831 O O . LYS B 1 230 ? 8.480 -6.196 28.997 1.00 6.71 230 LYS B O 1
ATOM 3837 N N . ALA B 1 231 ? 8.494 -5.838 31.243 1.00 5.61 231 ALA B N 1
ATOM 3838 C CA . ALA B 1 231 ? 9.926 -5.826 31.409 1.00 5.24 231 ALA B CA 1
ATOM 3839 C C . ALA B 1 231 ? 10.483 -7.220 31.743 1.00 5.46 231 ALA B C 1
ATOM 3840 O O . ALA B 1 231 ? 11.531 -7.349 32.381 1.00 5.92 231 ALA B O 1
ATOM 3842 N N . SER B 1 232 ? 9.793 -8.278 31.294 1.00 5.35 232 SER B N 1
ATOM 3843 C CA . SER B 1 232 ? 10.134 -9.629 31.716 1.00 5.51 232 SER B CA 1
ATOM 3844 C C . SER B 1 232 ? 11.501 -10.135 31.272 1.00 5.50 232 SER B C 1
ATOM 3845 O O . SER B 1 232 ? 11.965 -11.085 31.896 1.00 6.19 232 SER B O 1
ATOM 3848 N N . PHE B 1 233 ? 12.141 -9.535 30.269 1.00 4.85 233 PHE B N 1
ATOM 3849 C CA . PHE B 1 233 ? 13.507 -9.943 29.939 1.00 4.92 233 PHE B CA 1
ATOM 3850 C C . PHE B 1 233 ? 14.562 -8.936 30.396 1.00 4.95 233 PHE B C 1
ATOM 3851 O O . PHE B 1 233 ? 15.677 -8.939 29.925 1.00 6.22 233 PHE B O 1
ATOM 3859 N N . VAL B 1 234 ? 14.157 -8.038 31.320 1.00 5.06 234 VAL B N 1
ATOM 3860 C CA . VAL B 1 234 ? 15.039 -6.947 31.745 1.00 4.46 234 VAL B CA 1
ATOM 3861 C C . VAL B 1 234 ? 15.440 -7.220 33.199 1.00 4.48 234 VAL B C 1
ATOM 3862 O O . VAL B 1 234 ? 14.626 -7.163 34.123 1.00 4.90 234 VAL B O 1
ATOM 3866 N N . THR B 1 235 ? 16.736 -7.483 33.399 1.00 4.50 235 THR B N 1
ATOM 3867 C CA . THR B 1 235 ? 17.282 -7.677 34.738 1.00 4.33 235 THR B CA 1
ATOM 3868 C C . THR B 1 235 ? 18.754 -7.389 34.721 1.00 4.27 235 THR B C 1
ATOM 3869 O O . THR B 1 235 ? 19.417 -7.427 33.711 1.00 5.30 235 THR B O 1
ATOM 3873 N N . GLY B 1 236 ? 19.287 -7.089 35.926 1.00 4.16 236 GLY B N 1
ATOM 3874 C CA . GLY B 1 236 ? 20.682 -6.860 36.117 1.00 5.01 236 GLY B CA 1
ATOM 3875 C C . GLY B 1 236 ? 21.230 -5.601 35.509 1.00 5.12 236 GLY B C 1
ATOM 3876 O O . GLY B 1 236 ? 22.444 -5.484 35.402 1.00 7.12 236 GLY B O 1
ATOM 3877 N N . SER B 1 237 ? 20.357 -4.650 35.124 1.00 4.83 237 SER B N 1
ATOM 3878 C CA . SER B 1 237 ? 20.735 -3.575 34.265 1.00 4.92 237 SER B CA 1
ATOM 3879 C C . SER B 1 237 ? 20.482 -2.225 34.893 1.00 4.54 237 SER B C 1
ATOM 3880 O O . SER B 1 237 ? 19.682 -2.062 35.799 1.00 5.51 237 SER B O 1
ATOM 3883 N N . TYR B 1 238 ? 21.186 -1.236 34.317 1.00 5.07 238 TYR B N 1
ATOM 3884 C CA . TYR B 1 238 ? 21.093 0.171 34.661 1.00 4.98 238 TYR B CA 1
ATOM 3885 C C . TYR B 1 238 ? 20.377 0.906 33.549 1.00 4.69 238 TYR B C 1
ATOM 3886 O O . TYR B 1 238 ? 20.762 0.821 32.392 1.00 6.37 238 TYR B O 1
ATOM 3895 N N A TYR B 1 239 ? 19.286 1.594 33.940 0.50 4.98 239 TYR B N 1
ATOM 3896 N N B TYR B 1 239 ? 19.326 1.625 33.946 0.50 5.62 239 TYR B N 1
ATOM 3897 C CA A TYR B 1 239 ? 18.436 2.384 33.014 0.50 4.69 239 TYR B CA 1
ATOM 3898 C CA B TYR B 1 239 ? 18.462 2.351 33.013 0.50 5.99 239 TYR B CA 1
ATOM 3899 C C A TYR B 1 239 ? 18.512 3.861 33.352 0.50 5.03 239 TYR B C 1
ATOM 3900 C C B TYR B 1 239 ? 18.570 3.828 33.368 0.50 5.49 239 TYR B C 1
ATOM 3901 O O A TYR B 1 239 ? 17.942 4.322 34.360 0.50 5.29 239 TYR B O 1
ATOM 3902 O O B TYR B 1 239 ? 18.116 4.244 34.438 0.50 5.05 239 TYR B O 1
ATOM 3919 N N . ALA B 1 240 ? 19.202 4.603 32.495 1.00 5.56 240 ALA B N 1
ATOM 3920 C CA . ALA B 1 240 ? 19.294 6.048 32.698 1.00 5.72 240 ALA B CA 1
ATOM 3921 C C . ALA B 1 240 ? 17.968 6.699 32.430 1.00 5.53 240 ALA B C 1
ATOM 3922 O O . ALA B 1 240 ? 17.226 6.397 31.486 1.00 7.75 240 ALA B O 1
ATOM 3924 N N . VAL B 1 241 ? 17.678 7.748 33.209 1.00 5.26 241 VAL B N 1
ATOM 3925 C CA . VAL B 1 241 ? 16.637 8.705 32.911 1.00 4.87 241 VAL B CA 1
ATOM 3926 C C . VAL B 1 241 ? 17.260 10.088 33.137 1.00 4.62 241 VAL B C 1
ATOM 3927 O O . VAL B 1 241 ? 17.090 10.740 34.168 1.00 4.67 241 VAL B O 1
ATOM 3931 N N . ASP B 1 242 ? 18.136 10.418 32.178 1.00 4.50 242 ASP B N 1
ATOM 3932 C CA . ASP B 1 242 ? 19.180 11.412 32.424 1.00 4.68 242 ASP B CA 1
ATOM 3933 C C . ASP B 1 242 ? 19.194 12.543 31.439 1.00 4.70 242 ASP B C 1
ATOM 3934 O O . ASP B 1 242 ? 20.110 13.374 31.495 1.00 5.12 242 ASP B O 1
ATOM 3939 N N . GLY B 1 243 ? 18.237 12.591 30.519 1.00 5.02 243 GLY B N 1
ATOM 3940 C CA . GLY B 1 243 ? 18.232 13.677 29.547 1.00 5.42 243 GLY B CA 1
ATOM 3941 C C . GLY B 1 243 ? 19.492 13.836 28.742 1.00 5.23 243 GLY B C 1
ATOM 3942 O O . GLY B 1 243 ? 19.739 14.887 28.191 1.00 5.64 243 GLY B O 1
ATOM 3943 N N . GLY B 1 244 ? 20.261 12.722 28.620 1.00 5.19 244 GLY B N 1
ATOM 3944 C CA . GLY B 1 244 ? 21.486 12.723 27.886 1.00 5.51 244 GLY B CA 1
ATOM 3945 C C . GLY B 1 244 ? 22.750 13.057 28.692 1.00 5.29 244 GLY B C 1
ATOM 3946 O O . GLY B 1 244 ? 23.844 13.157 28.117 1.00 6.12 244 GLY B O 1
ATOM 3947 N N . TYR B 1 245 ? 22.635 13.243 30.012 1.00 4.72 245 TYR B N 1
ATOM 3948 C CA . TYR B 1 245 ? 23.771 13.674 30.822 1.00 4.90 245 TYR B CA 1
ATOM 3949 C C . TYR B 1 245 ? 25.057 12.829 30.585 1.00 5.29 245 TYR B C 1
ATOM 3950 O O . TYR B 1 245 ? 26.140 13.380 30.499 1.00 5.84 245 TYR B O 1
ATOM 3959 N N . LEU B 1 246 ? 24.903 11.516 30.574 1.00 5.16 246 LEU B N 1
ATOM 3960 C CA . LEU B 1 246 ? 26.028 10.633 30.444 1.00 5.56 246 LEU B CA 1
ATOM 3961 C C . LEU B 1 246 ? 26.640 10.507 29.057 1.00 5.84 246 LEU B C 1
ATOM 3962 O O . LEU B 1 246 ? 27.723 9.936 28.885 1.00 8.49 246 LEU B O 1
ATOM 3967 N N . ALA B 1 247 ? 25.932 11.013 28.036 1.00 5.44 247 ALA B N 1
ATOM 3968 C CA . ALA B 1 247 ? 26.300 10.843 26.655 1.00 5.63 247 ALA B CA 1
ATOM 3969 C C . ALA B 1 247 ? 27.416 11.783 26.193 1.00 6.48 247 ALA B C 1
ATOM 3970 O O . ALA B 1 247 ? 27.871 11.668 25.060 1.00 8.19 247 ALA B O 1
ATOM 3972 N N . ARG B 1 248 ? 27.836 12.735 27.035 1.00 6.13 248 ARG B N 1
ATOM 3973 C CA . ARG B 1 248 ? 28.993 13.567 26.764 1.00 7.46 248 ARG B CA 1
ATOM 3974 C C . ARG B 1 248 ? 30.071 13.413 27.857 1.00 6.10 248 ARG B C 1
ATOM 3975 O O . ARG B 1 248 ? 31.205 13.756 27.558 1.00 6.58 248 ARG B O 1
#

B-factor: mean 12.17, std 12.51, range [3.27, 170.7]

InterPro domains:
  IPR002347 Short-chain dehydrogenase/reductase SDR [PF13561] (12-245)
  IPR002347 Short-chain dehydrogenase/reductase SDR [PR00080] (81-92)
  IPR002347 Short-chain dehydrogenase/reductase SDR [PR00080] (135-143)
  IPR002347 Short-chain dehydrogenase/reductase SDR [PR00080] (155-174)
  IPR002347 Short-chain dehydrogenase/reductase SDR [PR00081] (7-24)
  IPR002347 Short-chain dehydrogenase/reductase SDR [PR00081] (81-92)
  IPR002347 Short-chain dehydrogenase/reductase SDR [PR00081] (129-145)
  IPR002347 Short-chain dehydrogenase/reductase SDR [PR00081] (155-174)
  IPR002347 Short-chain dehydrogenase/reductase SDR [PR00081] (176-193)
  IPR002347 Short-chain dehydrogenase/reductase SDR [PR00081] (209-229)
  IPR020904 Short-chain dehydrogenase/reductase, conserved site [PS00061] (142-170)
  IPR036291 NAD(P)-binding domain superfamily [SSF51735] (4-247)

Secondary structure (DSSP, 8-state):
--STT-EEEETTTTSHHHHHHHHHHHHTT-EEEE--S-HHHHHHHHHHHHHTT-EEEE----TTSHHHHHHHHHHHHHHHSS--EEEE----------GGG--HHHHHHHHIIIIIHHHHHHHHHHHHHHTTT-EEEEEE--GGGTS--TT-HHHHHHHHHHHHHHHHHHHHHGGGTEEEEEEEE-SBSSHHHHTS-HHHHHHHHTTSTTSS-B-HHHHHHHHHHHTSGGGTT--S-EEEESTTGGG-/-TTTT-EEEETTTTSHHHHHHHHHHHHTT-EEEEEES-HHHHHHHHHHHHHTT--EEEEE--TTSHHHHHHHHHHHHHHHSS--EEEE----------GGG--HHHHHHHHIIIIIHHHHHHHHHHHHHHTTT-EEEEEE--GGGTS--TT-HHHHHHHHHHHHHHHHHHHHHGGGTEEEEEEEE-SB--HHHHTS-HHHHHHHHTTSTTSS-B-HHHHHHHHHHHTSGGGTT--S-EEEESTTGGG-

Solvent-accessible surface area: 19497 Å² total; per-residue (Å²): 150,49,0,123,57,43,2,0,0,0,2,14,0,0,65,26,31,0,47,19,0,0,39,23,0,16,81,32,22,3,12,0,0,0,0,10,110,34,47,141,122,0,140,91,0,32,62,59,2,97,73,158,68,24,128,12,45,38,40,65,2,25,11,31,82,49,102,13,3,84,82,1,19,43,4,0,77,173,43,41,54,101,1,16,1,0,0,4,18,22,40,46,42,24,131,110,22,78,87,104,118,30,75,110,71,36,103,115,143,4,30,19,25,0,43,32,2,5,91,54,0,3,82,6,1,12,136,4,0,60,110,51,64,6,18,7,1,0,0,10,3,6,3,0,2,79,57,59,32,170,19,6,53,9,36,22,40,0,8,78,24,0,10,31,32,2,83,78,15,0,36,105,60,3,73,130,37,0,22,0,1,1,0,0,8,9,37,11,39,41,83,85,6,100,114,42,91,114,129,48,61,121,109,27,9,90,56,0,0,22,87,82,3,0,66,18,96,16,0,1,26,0,0,1,6,1,1,0,98,86,0,36,0,0,0,8,12,38,0,5,0,1,0,0,26,52,17,181,139,46,0,129,55,63,1,0,0,0,2,14,0,0,44,18,28,0,46,17,0,0,55,24,0,17,78,34,21,4,31,0,0,0,0,12,106,35,53,91,118,0,121,61,0,30,61,85,2,92,66,188,50,20,131,10,46,41,41,64,2,23,10,28,84,51,100,12,2,85,81,1,17,44,2,0,72,171,43,51,54,94,0,13,2,0,0,4,18,21,40,47,52,25,138,130,21,77,87,106,114,31,73,110,71,47,104,112,142,4,31,19,21,1,43,33,2,6,95,53,0,3,80,6,1,15,142,4,0,64,113,55,60,8,20,7,1,0,0,9,3,8,3,0,3,77,58,58,33,168,19,6,54,8,37,22,40,0,7,78,24,0,10,31,31,1,83,78,14,0,34,104,53,5,77,115,40,0,25,0,0,1,0,0,10,9,44,9,14,32,84,126,21,104,114,32,91,112,131,51,40,120,102,26,12,97,62,0,0,20,81,80,3,0,71,17,96,14,0,0,27,0,0,1,6,1,3,1,93,80,0,36,0,0,0,5,12,36,0,7,0,1,0,0,36,51,18,188